Protein AF-A0A4S1WRA0-F1 (afdb_monomer_lite)

Foldseek 3Di:
DVLVVLLVVLVVLVVVPDDNVLSVLSSVLCVLLVVLLVVLVVVLVCVVVDDFDPQPQQDPPPDAFAAEEEEDECEDLLCVVLLLVLCVQALVQGPDAAHEYEYWYDKALDQDDPVVVVSVVSNCVSCVPCVVVRNYDYWYFTWDQDPQASITTQFPRLVLSLLLLLCVLAVHDPHRTPDHDDPRSHVRQKHWYDYSQKGWDHCLRVLLSSSDDPQAQWEAEQEAAPDDPFLALLQVLCRCPVRDPLQDLADDPLCRPLVADFFPRTGMGRSPLLCVFPPPPDDTLQAQRCRLVSCQRSGYDYRSVRYMYGHDPRDPLVVLQVLLSVLLRLLSCVVVLPDPRGDPSSSVVSSSVNSVLSQLQSLVSQLCSLLPSDDPPRSVVSNVVSLCSLPSVLVCLLVSLVCLCVPPDDDNVVSNVSSVVSNVSVVSVSLVSLLCSVVSSLSNVVSNVVSCCCVVPSVDDSNPSGDPPSRDDQDPVNLVVLQVQLVVLCVQLVVDDRSSVVVSPSSNSNSVVVSVSRVSNDDPVVVVVNVSPDPDDDPDD

Radius of gyration: 24.79 Å; chains: 1; bounding box: 64×59×73 Å

Structure (mmCIF, N/CA/C/O backbone):
data_AF-A0A4S1WRA0-F1
#
_entry.id   AF-A0A4S1WRA0-F1
#
loop_
_atom_site.group_PDB
_atom_site.id
_atom_site.type_symbol
_atom_site.label_atom_id
_atom_site.label_alt_id
_atom_site.label_comp_id
_atom_site.label_asym_id
_atom_site.label_entity_id
_atom_site.label_seq_id
_atom_site.pdbx_PDB_ins_code
_atom_site.Cartn_x
_atom_site.Cartn_y
_atom_site.Cartn_z
_atom_site.occupancy
_atom_site.B_iso_or_equiv
_atom_site.auth_seq_id
_atom_site.auth_comp_id
_atom_site.auth_asym_id
_atom_site.auth_atom_id
_atom_site.pdbx_PDB_model_num
ATOM 1 N N . MET A 1 1 ? 1.802 4.668 -29.946 1.00 54.22 1 MET A N 1
ATOM 2 C CA . MET A 1 1 ? 3.160 4.744 -30.531 1.00 54.22 1 MET A CA 1
ATOM 3 C C . MET A 1 1 ? 4.111 3.717 -29.921 1.00 54.22 1 MET A C 1
ATOM 5 O O . MET A 1 1 ? 4.467 2.794 -30.627 1.00 54.22 1 MET A O 1
ATOM 9 N N . LEU A 1 2 ? 4.466 3.784 -28.633 1.00 60.91 2 LEU A N 1
ATOM 10 C CA . LEU A 1 2 ? 5.447 2.855 -28.033 1.00 60.91 2 LEU A CA 1
ATOM 11 C C . LEU A 1 2 ? 5.046 1.378 -28.072 1.00 60.91 2 LEU A C 1
ATOM 13 O O . LEU A 1 2 ? 5.879 0.536 -28.367 1.00 60.91 2 LEU A O 1
ATOM 17 N N . LEU A 1 3 ? 3.767 1.060 -27.850 1.00 65.31 3 LEU A N 1
ATOM 18 C CA . LEU A 1 3 ? 3.276 -0.310 -28.027 1.00 65.31 3 LEU A CA 1
ATOM 19 C C . LEU A 1 3 ? 3.389 -0.766 -29.489 1.00 65.31 3 LEU A C 1
ATOM 21 O O . LEU A 1 3 ? 3.732 -1.913 -29.750 1.00 65.31 3 LEU A O 1
ATOM 25 N N . ALA A 1 4 ? 3.161 0.139 -30.445 1.00 65.69 4 ALA A N 1
ATOM 26 C CA . ALA A 1 4 ? 3.343 -0.146 -31.865 1.00 65.69 4 ALA A CA 1
ATOM 27 C C . ALA A 1 4 ? 4.828 -0.319 -32.215 1.00 65.69 4 ALA A C 1
ATOM 29 O O . ALA A 1 4 ? 5.147 -1.203 -32.992 1.00 65.69 4 ALA A O 1
ATOM 30 N N . MET A 1 5 ? 5.736 0.443 -31.594 1.00 64.38 5 MET A N 1
ATOM 31 C CA . MET A 1 5 ? 7.183 0.243 -31.729 1.00 64.38 5 MET A CA 1
ATOM 32 C C . MET A 1 5 ? 7.617 -1.099 -31.134 1.00 64.38 5 MET A C 1
ATOM 34 O O . MET A 1 5 ? 8.339 -1.838 -31.785 1.00 64.38 5 MET A O 1
ATOM 38 N N . LEU A 1 6 ? 7.125 -1.460 -29.944 1.00 68.44 6 LEU A N 1
ATOM 39 C CA . LEU A 1 6 ? 7.398 -2.756 -29.314 1.00 68.44 6 LEU A CA 1
ATOM 40 C C . LEU A 1 6 ? 6.888 -3.917 -30.183 1.00 68.44 6 LEU A C 1
ATOM 42 O O . LEU A 1 6 ? 7.593 -4.901 -30.389 1.00 68.44 6 LEU A O 1
ATOM 46 N N . THR A 1 7 ? 5.685 -3.768 -30.742 1.00 73.00 7 THR A N 1
ATOM 47 C CA . THR A 1 7 ? 5.077 -4.752 -31.649 1.00 73.00 7 THR A CA 1
ATOM 48 C C . THR A 1 7 ? 5.831 -4.823 -32.978 1.00 73.00 7 THR A C 1
ATOM 50 O O . THR A 1 7 ? 6.103 -5.914 -33.463 1.00 73.00 7 THR A O 1
ATOM 53 N N . ALA A 1 8 ? 6.241 -3.687 -33.546 1.00 69.00 8 ALA A N 1
ATOM 54 C CA . ALA A 1 8 ? 7.039 -3.634 -34.767 1.00 69.00 8 ALA A CA 1
ATOM 55 C C . ALA A 1 8 ? 8.419 -4.275 -34.568 1.00 69.00 8 ALA A C 1
ATOM 57 O O . ALA A 1 8 ? 8.844 -5.058 -35.413 1.00 69.00 8 ALA A O 1
ATOM 58 N N . SER A 1 9 ? 9.078 -4.034 -33.431 1.00 66.62 9 SER A N 1
ATOM 59 C CA . SER A 1 9 ? 10.330 -4.704 -33.059 1.00 66.62 9 SER A CA 1
ATOM 60 C C . SER A 1 9 ? 10.147 -6.218 -32.912 1.00 66.62 9 SER A C 1
ATOM 62 O O . SER A 1 9 ? 10.988 -6.987 -33.370 1.00 66.62 9 SER A O 1
ATOM 64 N N . ALA A 1 10 ? 9.026 -6.665 -32.339 1.00 71.06 10 ALA A N 1
ATOM 65 C CA . ALA A 1 10 ? 8.686 -8.084 -32.247 1.00 71.06 10 ALA A CA 1
ATOM 66 C C . ALA A 1 10 ? 8.395 -8.717 -33.628 1.00 71.06 10 ALA A C 1
ATOM 68 O O . ALA A 1 10 ? 8.804 -9.848 -33.896 1.00 71.06 10 ALA A O 1
ATOM 69 N N . CYS A 1 11 ? 7.751 -7.984 -34.539 1.00 74.75 11 CYS A N 1
ATOM 70 C CA . CYS A 1 11 ? 7.552 -8.412 -35.926 1.00 74.75 11 CYS A CA 1
ATOM 71 C C . CYS A 1 11 ? 8.871 -8.459 -36.713 1.00 74.75 11 CYS A C 1
ATOM 73 O O . CYS A 1 11 ? 9.102 -9.405 -37.464 1.00 74.75 11 CYS A O 1
ATOM 75 N N . ALA A 1 12 ? 9.761 -7.485 -36.515 1.00 68.31 12 ALA A N 1
ATOM 76 C CA . ALA A 1 12 ? 11.079 -7.454 -37.146 1.00 68.31 12 ALA A CA 1
ATOM 77 C C . ALA A 1 12 ? 11.957 -8.623 -36.677 1.00 68.31 12 ALA A C 1
ATOM 79 O O . ALA A 1 12 ? 12.623 -9.263 -37.486 1.00 68.31 12 ALA A O 1
ATOM 80 N N . LEU A 1 13 ? 11.904 -8.972 -35.392 1.00 70.06 13 LEU A N 1
ATOM 81 C CA . LEU A 1 13 ? 12.502 -10.204 -34.876 1.00 70.06 13 LEU A CA 1
ATOM 82 C C . LEU A 1 13 ? 11.990 -11.448 -35.595 1.00 70.06 13 LEU A C 1
ATOM 84 O O . LEU A 1 13 ? 12.774 -12.301 -36.007 1.00 70.06 13 LEU A O 1
ATOM 88 N N . ARG A 1 14 ? 10.664 -11.555 -35.734 1.00 80.06 14 ARG A N 1
ATOM 89 C CA . ARG A 1 14 ? 10.014 -12.675 -36.419 1.00 80.06 14 ARG A CA 1
ATOM 90 C C . ARG A 1 14 ? 10.471 -12.798 -37.864 1.00 80.06 14 ARG A C 1
ATOM 92 O O . ARG A 1 14 ? 10.713 -13.912 -38.319 1.00 80.06 14 ARG A O 1
ATOM 99 N N . ALA A 1 15 ? 10.622 -11.669 -38.550 1.00 77.44 15 ALA A N 1
ATOM 100 C CA . ALA A 1 15 ? 11.151 -11.623 -39.908 1.00 77.44 15 ALA A CA 1
ATOM 101 C C . ALA A 1 15 ? 12.624 -12.073 -39.986 1.00 77.44 15 ALA A C 1
ATOM 103 O O . ALA A 1 15 ? 13.035 -12.611 -41.006 1.00 77.44 15 ALA A O 1
ATOM 104 N N . ASN A 1 16 ? 13.390 -11.927 -38.900 1.00 71.94 16 ASN A N 1
ATOM 105 C CA . ASN A 1 16 ? 14.791 -12.349 -38.788 1.00 71.94 16 ASN A CA 1
ATOM 106 C C . ASN A 1 16 ? 14.972 -13.740 -38.142 1.00 71.94 16 ASN A C 1
ATOM 108 O O . ASN A 1 16 ? 16.038 -14.047 -37.615 1.00 71.94 16 ASN A O 1
ATOM 112 N N . GLY A 1 17 ? 13.940 -14.592 -38.160 1.00 75.94 17 GLY A N 1
ATOM 113 C CA . GLY A 1 17 ? 14.049 -15.994 -37.733 1.00 75.94 17 GLY A CA 1
ATOM 114 C C . GLY A 1 17 ? 13.797 -16.256 -36.244 1.00 75.94 17 GLY A C 1
ATOM 115 O O . GLY A 1 17 ? 13.909 -17.397 -35.798 1.00 75.94 17 GLY A O 1
ATOM 116 N N . ALA A 1 18 ? 13.404 -15.244 -35.465 1.00 74.94 18 ALA A N 1
ATOM 117 C CA . ALA A 1 18 ? 13.005 -15.447 -34.076 1.00 74.94 18 ALA A CA 1
ATOM 118 C C . ALA A 1 18 ? 11.726 -16.289 -33.952 1.00 74.94 18 ALA A C 1
ATOM 120 O O . ALA A 1 18 ? 10.794 -16.198 -34.763 1.00 74.94 18 ALA A O 1
ATOM 121 N N . SER A 1 19 ? 11.633 -17.063 -32.869 1.00 83.00 19 SER A N 1
ATOM 122 C CA . SER A 1 19 ? 10.415 -17.809 -32.560 1.00 83.00 19 SER A CA 1
ATOM 123 C C . SER A 1 19 ? 9.251 -16.863 -32.232 1.00 83.00 19 SER A C 1
ATOM 125 O O . SER A 1 19 ? 9.431 -15.766 -31.696 1.00 83.00 19 SER A O 1
ATOM 127 N N . ALA A 1 20 ? 8.023 -17.298 -32.527 1.00 84.12 20 ALA A N 1
ATOM 128 C CA . ALA A 1 20 ? 6.809 -16.572 -32.135 1.00 84.12 20 ALA A CA 1
ATOM 129 C C . ALA A 1 20 ? 6.724 -16.369 -30.616 1.00 84.12 20 ALA A C 1
ATOM 131 O O . ALA A 1 20 ? 6.286 -15.315 -30.161 1.00 84.12 20 ALA A O 1
ATOM 132 N N . LEU A 1 21 ? 7.217 -17.344 -29.847 1.00 83.75 21 LEU A N 1
ATOM 133 C CA . LEU A 1 21 ? 7.297 -17.262 -28.395 1.00 83.75 21 LEU A CA 1
ATOM 134 C C . LEU A 1 21 ? 8.199 -16.108 -27.939 1.00 83.75 21 LEU A C 1
ATOM 136 O O . LEU A 1 21 ? 7.811 -15.352 -27.058 1.00 83.75 21 LEU A O 1
ATOM 140 N N . LEU A 1 22 ? 9.369 -15.931 -28.556 1.00 78.56 22 LEU A N 1
ATOM 141 C CA . LEU A 1 22 ? 10.303 -14.863 -28.196 1.00 78.56 22 LEU A CA 1
ATOM 142 C C . LEU A 1 22 ? 9.715 -13.467 -28.462 1.00 78.56 22 LEU A C 1
ATOM 144 O O . LEU A 1 22 ? 9.772 -12.587 -27.603 1.00 78.56 22 LEU A O 1
ATOM 148 N N . ALA A 1 23 ? 9.095 -13.286 -29.630 1.00 76.69 23 ALA A N 1
ATOM 149 C CA . ALA A 1 23 ? 8.404 -12.050 -29.986 1.00 76.69 23 ALA A CA 1
ATOM 150 C C . ALA A 1 23 ? 7.231 -11.747 -29.034 1.00 76.69 23 ALA A C 1
ATOM 152 O O . ALA A 1 23 ? 7.085 -10.611 -28.579 1.00 76.69 23 ALA A O 1
ATOM 153 N N . ALA A 1 24 ? 6.434 -12.759 -28.674 1.00 83.06 24 ALA A N 1
ATOM 154 C CA . ALA A 1 24 ? 5.355 -12.609 -27.700 1.00 83.06 24 ALA A CA 1
ATOM 155 C C . ALA A 1 24 ? 5.890 -12.229 -26.310 1.00 83.06 24 ALA A C 1
ATOM 157 O O . ALA A 1 24 ? 5.368 -11.304 -25.687 1.00 83.06 24 ALA A O 1
ATOM 158 N N . THR A 1 25 ? 6.968 -12.875 -25.855 1.00 82.19 25 THR A N 1
ATOM 159 C CA . THR A 1 25 ? 7.628 -12.567 -24.578 1.00 82.19 25 THR A CA 1
ATOM 160 C C . THR A 1 25 ? 8.073 -11.113 -24.515 1.00 82.19 25 THR A C 1
ATOM 162 O O . THR A 1 25 ? 7.821 -10.456 -23.511 1.00 82.19 25 THR A O 1
ATOM 165 N N . MET A 1 26 ? 8.656 -10.564 -25.584 1.00 76.69 26 MET A N 1
ATOM 166 C CA . MET A 1 26 ? 9.043 -9.149 -25.610 1.00 76.69 26 MET A CA 1
ATOM 167 C C . MET A 1 26 ? 7.864 -8.195 -25.469 1.00 76.69 26 MET A C 1
ATOM 169 O O . MET A 1 26 ? 7.954 -7.220 -24.725 1.00 76.69 26 MET A O 1
ATOM 173 N N . VAL A 1 27 ? 6.763 -8.460 -26.175 1.00 80.44 27 VAL A N 1
ATOM 174 C CA . VAL A 1 27 ? 5.569 -7.609 -26.102 1.00 80.44 27 VAL A CA 1
ATOM 175 C C . VAL A 1 27 ? 4.957 -7.674 -24.705 1.00 80.44 27 VAL A C 1
ATOM 177 O O . VAL A 1 27 ? 4.684 -6.636 -24.106 1.00 80.44 27 VAL A O 1
ATOM 180 N N . VAL A 1 28 ? 4.793 -8.880 -24.159 1.00 86.00 28 VAL A N 1
ATOM 181 C CA . VAL A 1 28 ? 4.195 -9.094 -22.834 1.00 86.00 28 VAL A CA 1
ATOM 182 C C . VAL A 1 28 ? 5.078 -8.527 -21.722 1.00 86.00 28 VAL A C 1
ATOM 184 O O . VAL A 1 28 ? 4.576 -7.828 -20.847 1.00 86.00 28 VAL A O 1
ATOM 187 N N . ALA A 1 29 ? 6.389 -8.769 -21.766 1.00 83.19 29 ALA A N 1
ATOM 188 C CA . ALA A 1 29 ? 7.330 -8.267 -20.767 1.00 83.19 29 ALA A CA 1
ATOM 189 C C . ALA A 1 29 ? 7.540 -6.750 -20.865 1.00 83.19 29 ALA A C 1
ATOM 191 O O . ALA A 1 29 ? 7.661 -6.078 -19.846 1.00 83.19 29 ALA A O 1
ATOM 192 N N . GLY A 1 30 ? 7.551 -6.190 -22.077 1.00 79.56 30 GLY A N 1
ATOM 193 C CA . GLY A 1 30 ? 7.698 -4.751 -22.284 1.00 79.56 30 GLY A CA 1
ATOM 194 C C . GLY A 1 30 ? 6.427 -3.951 -21.984 1.00 79.56 30 GLY A C 1
ATOM 195 O O . GLY A 1 30 ? 6.514 -2.754 -21.704 1.00 79.56 30 GLY A O 1
ATOM 196 N N . PHE A 1 31 ? 5.247 -4.584 -22.008 1.00 85.50 31 PHE A N 1
ATOM 197 C CA . PHE A 1 31 ? 3.964 -3.895 -21.852 1.00 85.50 31 PHE A CA 1
ATOM 198 C C . PHE A 1 31 ? 3.827 -3.094 -20.547 1.00 85.50 31 PHE A C 1
ATOM 200 O O . PHE A 1 31 ? 3.514 -1.907 -20.652 1.00 85.50 31 PHE A O 1
ATOM 207 N N . PRO A 1 32 ? 4.072 -3.648 -19.337 1.00 86.88 32 PRO A N 1
ATOM 208 C CA . PRO A 1 32 ? 3.896 -2.905 -18.085 1.00 86.88 32 PRO A CA 1
ATOM 209 C C . PRO A 1 32 ? 4.699 -1.608 -18.068 1.00 86.88 32 PRO A C 1
ATOM 211 O O . PRO A 1 32 ? 4.239 -0.556 -17.636 1.00 86.88 32 PRO A O 1
ATOM 214 N N . ALA A 1 33 ? 5.897 -1.700 -18.615 1.00 79.12 33 ALA A N 1
ATOM 215 C CA . ALA A 1 33 ? 6.915 -0.688 -18.573 1.00 79.12 33 ALA A CA 1
ATOM 216 C C . ALA A 1 33 ? 6.621 0.437 -19.596 1.00 79.12 33 ALA A C 1
ATOM 218 O O . ALA A 1 33 ? 6.629 1.625 -19.259 1.00 79.12 33 ALA A O 1
ATOM 219 N N . VAL A 1 34 ? 6.203 0.061 -20.812 1.00 79.00 34 VAL A N 1
ATOM 220 C CA . VAL A 1 34 ? 5.641 0.979 -21.819 1.00 79.00 34 VAL A CA 1
ATOM 221 C C . VAL A 1 34 ? 4.362 1.651 -21.318 1.00 79.00 34 VAL A C 1
ATOM 223 O O . VAL A 1 34 ? 4.161 2.845 -21.547 1.00 79.00 34 VAL A O 1
ATOM 226 N N . PHE A 1 35 ? 3.498 0.904 -20.632 1.00 83.19 35 PHE A N 1
ATOM 227 C CA . PHE A 1 35 ? 2.248 1.415 -20.085 1.00 83.19 35 PHE A CA 1
ATOM 228 C C . PHE A 1 35 ? 2.512 2.478 -19.015 1.00 83.19 35 PHE A C 1
ATOM 230 O O . PHE A 1 35 ? 1.977 3.578 -19.119 1.00 83.19 35 PHE A O 1
ATOM 237 N N . GLN A 1 36 ? 3.407 2.219 -18.055 1.00 80.31 36 GLN A N 1
ATOM 238 C CA . GLN A 1 36 ? 3.808 3.220 -17.059 1.00 80.31 36 GLN A CA 1
ATOM 239 C C . GLN A 1 36 ? 4.385 4.482 -17.710 1.00 80.31 36 GLN A C 1
ATOM 241 O O . GLN A 1 36 ? 4.000 5.591 -17.345 1.00 80.31 36 GLN A O 1
ATOM 246 N N . PHE A 1 37 ? 5.243 4.336 -18.722 1.00 78.31 37 PHE A N 1
ATOM 247 C CA . PHE A 1 37 ? 5.783 5.486 -19.446 1.00 78.31 37 PHE A CA 1
ATOM 248 C C . PHE A 1 37 ? 4.701 6.298 -20.168 1.00 78.31 37 PHE A C 1
ATOM 250 O O . PHE A 1 37 ? 4.681 7.526 -20.070 1.00 78.31 37 PHE A O 1
ATOM 257 N N . ALA A 1 38 ? 3.757 5.633 -20.839 1.00 80.56 38 ALA A N 1
ATOM 258 C CA . ALA A 1 38 ? 2.629 6.304 -21.483 1.00 80.56 38 ALA A CA 1
ATOM 259 C C . ALA A 1 38 ? 1.791 7.104 -20.473 1.00 80.56 38 ALA A C 1
ATOM 261 O O . ALA A 1 38 ? 1.353 8.213 -20.771 1.00 80.56 38 ALA A O 1
ATOM 262 N N . ILE A 1 39 ? 1.618 6.576 -19.260 1.00 79.88 39 ILE A N 1
ATOM 263 C CA . ILE A 1 39 ? 0.892 7.246 -18.179 1.00 79.88 39 ILE A CA 1
ATOM 264 C C . ILE A 1 39 ? 1.670 8.437 -17.629 1.00 79.88 39 ILE A C 1
ATOM 266 O O . ILE A 1 39 ? 1.069 9.469 -17.343 1.00 79.88 39 ILE A O 1
ATOM 270 N N . CYS A 1 40 ? 2.992 8.337 -17.513 1.00 78.00 40 CYS A N 1
ATOM 271 C CA . CYS A 1 40 ? 3.845 9.465 -17.149 1.00 78.00 40 CYS A CA 1
ATOM 272 C C . CYS A 1 40 ? 3.745 10.605 -18.180 1.00 78.00 40 CYS A C 1
ATOM 274 O O . CYS A 1 40 ? 3.562 11.759 -17.792 1.00 78.00 40 CYS A O 1
ATOM 276 N N . ILE A 1 41 ? 3.753 10.296 -19.482 1.00 78.56 41 ILE A N 1
ATOM 277 C CA . ILE A 1 41 ? 3.520 11.305 -20.529 1.00 78.56 41 ILE A CA 1
ATOM 278 C C . ILE A 1 41 ? 2.111 11.882 -20.424 1.00 78.56 41 ILE A C 1
ATOM 280 O O . ILE A 1 41 ? 1.950 13.099 -20.459 1.00 78.56 41 ILE A O 1
ATOM 284 N N . ALA A 1 42 ? 1.094 11.030 -20.279 1.00 79.19 42 ALA A N 1
ATOM 285 C CA . ALA A 1 42 ? -0.287 11.480 -20.157 1.00 79.19 42 ALA A CA 1
ATOM 286 C C . ALA A 1 42 ? -0.455 12.419 -18.954 1.00 79.19 42 ALA A C 1
ATOM 288 O O . ALA A 1 42 ? -1.081 13.462 -19.082 1.00 79.19 42 ALA A O 1
ATOM 289 N N . ARG A 1 43 ? 0.170 12.109 -17.812 1.00 77.88 43 ARG A N 1
ATOM 290 C CA . ARG A 1 43 ? 0.212 12.981 -16.628 1.00 77.88 43 ARG A CA 1
ATOM 291 C C . ARG A 1 43 ? 0.775 14.356 -16.957 1.00 77.88 43 ARG A C 1
ATOM 293 O O . ARG A 1 43 ? 0.150 15.355 -16.616 1.00 77.88 43 ARG A O 1
ATOM 300 N N . LEU A 1 44 ? 1.931 14.406 -17.613 1.00 75.62 44 LEU A N 1
ATOM 301 C CA . LEU A 1 44 ? 2.572 15.665 -17.979 1.00 75.62 44 LEU A CA 1
ATOM 302 C C . LEU A 1 44 ? 1.722 16.464 -18.978 1.00 75.62 44 LEU A C 1
ATOM 304 O O . LEU A 1 44 ? 1.489 17.651 -18.771 1.00 75.62 44 LEU A O 1
ATOM 308 N N . ALA A 1 45 ? 1.215 15.808 -20.023 1.00 78.75 45 ALA A N 1
ATOM 309 C CA . ALA A 1 45 ? 0.378 16.439 -21.038 1.00 78.75 45 ALA A CA 1
ATOM 310 C C . ALA A 1 45 ? -0.922 16.985 -20.436 1.00 78.75 45 ALA A C 1
ATOM 312 O O . ALA A 1 45 ? -1.267 18.142 -20.660 1.00 78.75 45 ALA A O 1
ATOM 313 N N . LEU A 1 46 ? -1.618 16.188 -19.622 1.00 76.94 46 LEU A N 1
ATOM 314 C CA . LEU A 1 46 ? -2.879 16.596 -19.011 1.00 76.94 46 LEU A CA 1
ATOM 315 C C . LEU A 1 46 ? -2.691 17.752 -18.024 1.00 76.94 46 LEU A C 1
ATOM 317 O O . LEU A 1 46 ? -3.542 18.629 -17.993 1.00 76.94 46 LEU A O 1
ATOM 321 N N . ARG A 1 47 ? -1.562 17.830 -17.305 1.00 72.62 47 ARG A N 1
ATOM 322 C CA . ARG A 1 47 ? -1.238 18.997 -16.459 1.00 72.62 47 ARG A CA 1
ATOM 323 C C . ARG A 1 47 ? -1.106 20.302 -17.246 1.00 72.62 47 ARG A C 1
ATOM 325 O O . ARG A 1 47 ? -1.403 21.362 -16.707 1.00 72.62 47 ARG A O 1
ATOM 332 N N . VAL A 1 48 ? -0.599 20.239 -18.477 1.00 73.50 48 VAL A N 1
ATOM 333 C CA . VAL A 1 48 ? -0.432 21.423 -19.337 1.00 73.50 48 VAL A CA 1
ATOM 334 C C . VAL A 1 48 ? -1.748 21.784 -20.024 1.00 73.50 48 VAL A C 1
ATOM 336 O O . VAL A 1 48 ? -2.081 22.960 -20.140 1.00 73.50 48 VAL A O 1
ATOM 339 N N . LEU A 1 49 ? -2.481 20.774 -20.494 1.00 75.56 49 LEU A N 1
ATOM 340 C CA . LEU A 1 49 ? -3.654 20.951 -21.348 1.00 75.56 49 LEU A CA 1
ATOM 341 C C . LEU A 1 49 ? -4.944 21.187 -20.564 1.00 75.56 49 LEU A C 1
ATOM 343 O O . LEU A 1 49 ? -5.824 21.904 -21.035 1.00 75.56 49 LEU A O 1
ATOM 347 N N . LEU A 1 50 ? -5.082 20.564 -19.396 1.00 69.44 50 LEU A N 1
ATOM 348 C CA . LEU A 1 50 ? -6.302 20.592 -18.605 1.00 69.44 50 LEU A CA 1
ATOM 349 C C . LEU A 1 50 ? -6.061 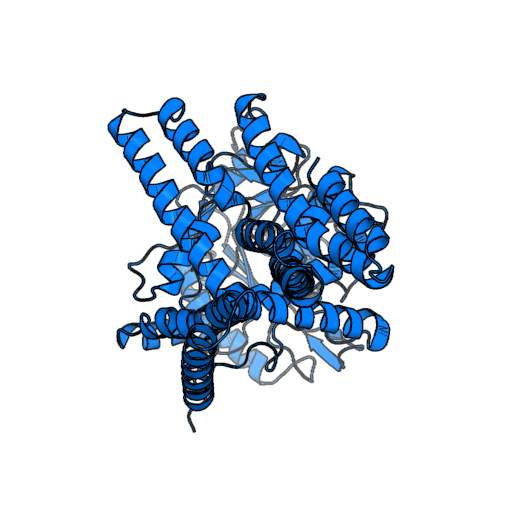21.341 -17.301 1.00 69.44 50 LEU A C 1
ATOM 351 O O . LEU A 1 50 ? -5.040 21.180 -16.633 1.00 69.44 50 LEU A O 1
ATOM 355 N N . ARG A 1 51 ? -7.048 22.149 -16.907 1.00 65.25 51 ARG A N 1
ATOM 356 C CA . ARG A 1 51 ? -7.100 22.633 -15.529 1.00 65.25 51 ARG A CA 1
ATOM 357 C C . ARG A 1 51 ? -7.386 21.429 -14.622 1.00 65.25 51 ARG A C 1
ATOM 359 O O . ARG A 1 51 ? -8.201 20.591 -15.016 1.00 65.25 51 ARG A O 1
ATOM 366 N N . PRO A 1 52 ? -6.755 21.338 -13.435 1.00 61.19 52 PRO A N 1
ATOM 367 C CA . PRO A 1 52 ? -7.147 20.351 -12.436 1.00 61.19 52 PRO A CA 1
ATOM 368 C C . PRO A 1 52 ? -8.660 20.417 -12.231 1.00 61.19 52 PRO A C 1
ATOM 370 O O . PRO A 1 52 ? -9.231 21.513 -12.299 1.00 61.19 52 PRO A O 1
ATOM 373 N N . LEU A 1 53 ? -9.306 19.280 -11.955 1.00 57.03 53 LEU A N 1
ATOM 374 C CA . LEU A 1 53 ? -10.661 19.338 -11.415 1.00 57.03 53 LEU A CA 1
ATOM 375 C C . LEU A 1 53 ? -10.624 20.260 -10.194 1.00 57.03 53 LEU A C 1
ATOM 377 O O . LEU A 1 53 ? -9.751 20.130 -9.334 1.00 57.03 53 LEU A O 1
ATOM 381 N N . SER A 1 54 ? -11.522 21.245 -10.175 1.00 48.66 54 SER A N 1
ATOM 382 C CA . SER A 1 54 ? -11.620 22.215 -9.089 1.00 48.66 54 SER A CA 1
ATOM 383 C C . SER A 1 54 ? -11.625 21.480 -7.744 1.00 48.66 54 SER A C 1
ATOM 385 O O . SER A 1 54 ? -12.268 20.426 -7.660 1.00 48.66 54 SER A O 1
ATOM 387 N N . PRO A 1 55 ? -10.953 22.004 -6.698 1.00 54.09 55 PRO A N 1
ATOM 388 C CA . PRO A 1 55 ? -11.051 21.417 -5.369 1.00 54.09 55 PRO A CA 1
ATOM 389 C C . PRO A 1 55 ? -12.530 21.206 -5.039 1.00 54.09 55 PRO A C 1
ATOM 391 O O . PRO A 1 55 ? -13.334 22.132 -5.191 1.00 54.09 55 PRO A O 1
ATOM 394 N N . ARG A 1 56 ? -12.899 19.964 -4.687 1.00 58.69 56 ARG A N 1
ATOM 395 C CA . ARG A 1 56 ? -14.286 19.638 -4.333 1.00 58.69 56 ARG A CA 1
ATOM 396 C C . ARG A 1 56 ? -14.730 20.568 -3.205 1.00 58.69 56 ARG A C 1
ATOM 398 O O . ARG A 1 56 ? -13.915 20.996 -2.386 1.00 58.69 56 ARG A O 1
ATOM 405 N N . ARG A 1 57 ? -16.016 20.927 -3.243 1.00 54.53 57 ARG A N 1
ATOM 406 C CA . ARG A 1 57 ? -16.645 21.905 -2.353 1.00 54.53 57 ARG A CA 1
ATOM 407 C C . ARG A 1 57 ? -16.265 21.581 -0.907 1.00 54.53 57 ARG A C 1
ATOM 409 O O . ARG A 1 57 ? -16.616 20.514 -0.422 1.00 54.53 57 ARG A O 1
ATOM 416 N N . GLN A 1 58 ? -15.538 22.487 -0.258 1.00 58.88 58 GLN A N 1
ATOM 417 C CA . GLN A 1 58 ? -15.322 22.414 1.181 1.00 58.88 58 GLN A CA 1
ATOM 418 C C . GLN A 1 58 ? -16.633 22.831 1.830 1.00 58.88 58 GLN A C 1
ATOM 420 O O . GLN A 1 58 ? -17.118 23.940 1.592 1.00 58.88 58 GLN A O 1
ATOM 425 N N . THR A 1 59 ? -17.260 21.916 2.555 1.00 57.94 59 THR A N 1
ATOM 426 C CA . THR A 1 59 ? -18.410 22.258 3.386 1.00 57.94 59 THR A CA 1
ATOM 427 C C . THR A 1 59 ? -17.889 22.725 4.732 1.00 57.94 59 THR A C 1
ATOM 429 O O . THR A 1 59 ? -17.025 22.062 5.307 1.00 57.94 59 THR A O 1
ATOM 432 N N . ASP A 1 60 ? -18.423 23.832 5.249 1.00 57.25 60 ASP A N 1
ATOM 433 C CA . ASP A 1 60 ? -18.162 24.221 6.632 1.00 57.25 60 ASP A CA 1
ATOM 434 C C . ASP A 1 60 ? -18.665 23.102 7.545 1.00 57.25 60 ASP A C 1
ATOM 436 O O . ASP A 1 60 ? -19.868 22.866 7.681 1.00 57.25 60 ASP A O 1
ATOM 440 N N . HIS A 1 61 ? -17.726 22.369 8.140 1.00 62.50 61 HIS A N 1
ATOM 441 C CA . HIS A 1 61 ? -18.047 21.267 9.027 1.00 62.50 61 HIS A CA 1
ATOM 442 C C . HIS A 1 61 ? -18.384 21.832 10.410 1.00 62.50 61 HIS A C 1
ATOM 444 O O . HIS A 1 61 ? -17.515 22.024 11.257 1.00 62.50 61 HIS A O 1
ATOM 450 N N . THR A 1 62 ? -19.659 22.139 10.645 1.00 53.41 62 THR A N 1
ATOM 451 C CA . THR A 1 62 ? -20.133 22.723 11.915 1.00 53.41 62 THR A CA 1
ATOM 452 C C . THR A 1 62 ? -20.398 21.676 13.005 1.00 53.41 62 THR A C 1
ATOM 454 O O . THR A 1 62 ? -20.718 22.028 14.142 1.00 53.41 62 THR A O 1
ATOM 457 N N . ALA A 1 63 ? -20.282 20.386 12.677 1.00 66.56 63 ALA A N 1
ATOM 458 C CA . ALA A 1 63 ? -20.476 19.276 13.605 1.00 66.56 63 ALA A CA 1
ATOM 459 C C . ALA A 1 63 ? -19.217 18.971 14.440 1.00 66.56 63 ALA A C 1
ATOM 461 O O . ALA A 1 63 ? -18.117 19.449 14.164 1.00 66.56 63 ALA A O 1
ATOM 462 N N . ALA A 1 64 ? -19.379 18.153 15.485 1.00 78.25 64 ALA A N 1
ATOM 463 C CA . ALA A 1 64 ? -18.251 17.631 16.251 1.00 78.25 64 ALA A CA 1
ATOM 464 C C . ALA A 1 64 ? -17.299 16.835 15.345 1.00 78.25 64 ALA A C 1
ATOM 466 O O . ALA A 1 64 ? -17.761 16.085 14.488 1.00 78.25 64 ALA A O 1
ATOM 467 N N . LEU A 1 65 ? -15.989 16.978 15.569 1.00 89.31 65 LEU A N 1
ATOM 468 C CA . LEU A 1 65 ? -14.985 16.276 14.776 1.00 89.31 65 LEU A CA 1
ATOM 469 C C . LEU A 1 65 ? -15.194 14.747 14.828 1.00 89.31 65 LEU A C 1
ATOM 471 O O . LEU A 1 65 ? -15.543 14.206 15.889 1.00 89.31 65 LEU A O 1
ATOM 475 N N . PRO A 1 66 ? -14.960 14.040 13.707 1.00 93.75 66 PRO A N 1
ATOM 476 C CA . PRO A 1 66 ? -14.948 12.586 13.690 1.00 93.75 66 PRO A CA 1
ATOM 477 C C . PRO A 1 66 ? -13.962 12.026 14.731 1.00 93.75 66 PRO A C 1
ATOM 479 O O . PRO A 1 66 ? -12.861 12.564 14.883 1.00 93.75 66 PRO A O 1
ATOM 482 N N . PRO A 1 67 ? -14.309 10.942 15.445 1.00 95.44 67 PRO A N 1
ATOM 483 C CA . PRO A 1 67 ? -13.380 10.284 16.350 1.00 95.44 67 PRO A CA 1
ATOM 484 C C . PRO A 1 67 ? -12.240 9.613 15.580 1.00 95.44 67 PRO A C 1
ATOM 486 O O . PRO A 1 67 ? -12.382 9.238 14.413 1.00 95.44 67 PRO A O 1
ATOM 489 N N . LEU A 1 68 ? -11.123 9.411 16.274 1.00 97.25 68 LEU A N 1
ATOM 490 C CA . LEU A 1 68 ? -9.985 8.652 15.769 1.00 97.25 68 LEU A CA 1
ATOM 491 C C . LEU A 1 68 ? -10.139 7.170 16.124 1.00 97.25 68 LEU A C 1
ATOM 493 O O . LEU A 1 68 ? -10.440 6.844 17.269 1.00 97.25 68 LEU A O 1
ATOM 497 N N . VAL A 1 69 ? -9.911 6.280 15.161 1.00 97.88 69 VAL A N 1
ATOM 498 C CA . VAL A 1 69 ? -10.025 4.824 15.304 1.00 97.88 69 VAL A CA 1
ATOM 499 C C . VAL A 1 69 ? -8.718 4.160 14.872 1.00 97.88 69 VAL A C 1
ATOM 501 O O . VAL A 1 69 ? -8.241 4.366 13.756 1.00 97.88 69 VAL A O 1
ATOM 504 N N . ILE A 1 70 ? -8.153 3.329 15.746 1.00 97.44 70 ILE A N 1
ATOM 505 C CA . ILE A 1 70 ? -6.863 2.661 15.558 1.00 97.44 70 ILE A CA 1
ATOM 506 C C . ILE A 1 70 ? -7.081 1.140 15.580 1.00 97.44 70 ILE A C 1
ATOM 508 O O . ILE A 1 70 ? -7.212 0.548 16.656 1.00 97.44 70 ILE A O 1
ATOM 512 N N . PRO A 1 71 ? -7.132 0.462 14.418 1.00 96.56 71 PRO A N 1
ATOM 513 C CA 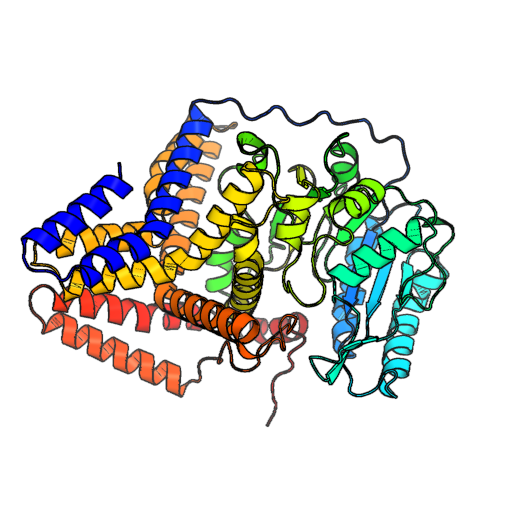. PRO A 1 71 ? -7.054 -0.990 14.359 1.00 96.56 71 PRO A CA 1
ATOM 514 C C . PRO A 1 71 ? -5.666 -1.482 14.783 1.00 96.56 71 PRO A C 1
ATOM 516 O O . PRO A 1 71 ? -4.665 -1.203 14.125 1.00 96.56 71 PRO A O 1
ATOM 519 N N . PHE A 1 72 ? -5.609 -2.287 15.843 1.00 95.00 72 PHE A N 1
ATOM 520 C CA . PHE A 1 72 ? -4.359 -2.762 16.428 1.00 95.00 72 PHE A CA 1
ATOM 521 C C . PHE A 1 72 ? -4.366 -4.280 16.656 1.00 95.00 72 PHE A C 1
ATOM 523 O O . PHE A 1 72 ? -5.378 -4.880 17.021 1.00 95.00 72 PHE A O 1
ATOM 530 N N . ILE A 1 73 ? -3.232 -4.929 16.389 1.00 91.44 73 ILE A N 1
ATOM 531 C CA . ILE A 1 73 ? -3.008 -6.336 16.736 1.00 91.44 73 ILE A CA 1
ATOM 532 C C . ILE A 1 73 ? -1.878 -6.349 17.751 1.00 91.44 73 ILE A C 1
ATOM 534 O O . ILE A 1 73 ? -0.741 -6.056 17.384 1.00 91.44 73 ILE A O 1
ATOM 538 N N . LEU A 1 74 ? -2.189 -6.721 18.986 1.00 91.19 74 LEU A N 1
ATOM 539 C CA . LEU A 1 74 ? -1.187 -6.885 20.027 1.00 91.19 74 LEU A CA 1
ATOM 540 C C . LEU A 1 74 ? -0.608 -8.294 19.926 1.00 91.19 74 LEU A C 1
ATOM 542 O O . LEU A 1 74 ? -1.296 -9.262 20.237 1.00 91.19 74 LEU A O 1
ATOM 546 N N . ARG A 1 75 ? 0.631 -8.430 19.443 1.00 87.88 75 ARG A N 1
ATOM 547 C CA . ARG A 1 75 ? 1.275 -9.743 19.264 1.00 87.88 75 ARG A CA 1
ATOM 548 C C . ARG A 1 75 ? 2.141 -10.109 20.455 1.00 87.88 75 ARG A C 1
ATOM 550 O O . ARG A 1 75 ? 2.219 -11.276 20.815 1.00 87.88 75 ARG A O 1
ATOM 557 N N . LYS A 1 76 ? 2.813 -9.115 21.028 1.00 87.50 76 LYS A N 1
ATOM 558 C CA . LYS A 1 76 ? 3.724 -9.266 22.164 1.00 87.50 76 LYS A CA 1
ATOM 559 C C . LYS A 1 76 ? 3.714 -8.010 23.025 1.00 87.50 76 LYS A C 1
ATOM 561 O O . LYS A 1 76 ? 3.329 -6.943 22.559 1.00 87.50 76 LYS A O 1
ATOM 566 N N . ALA A 1 77 ? 4.231 -8.120 24.248 1.00 87.31 77 ALA A N 1
ATOM 567 C CA . ALA A 1 77 ? 4.332 -6.990 25.173 1.00 87.31 77 ALA A CA 1
ATOM 568 C C . ALA A 1 77 ? 5.028 -5.766 24.547 1.00 87.31 77 ALA A C 1
ATOM 570 O O . ALA A 1 77 ? 4.547 -4.657 24.720 1.00 87.31 77 ALA A O 1
ATOM 571 N N . GLY A 1 78 ? 6.077 -5.992 23.745 1.00 86.31 78 GLY A N 1
ATOM 572 C CA . GLY A 1 78 ? 6.838 -4.939 23.060 1.00 86.31 78 GLY A CA 1
ATOM 573 C C . GLY A 1 78 ? 6.077 -4.129 21.994 1.00 86.31 78 GLY A C 1
ATOM 574 O O . GLY A 1 78 ? 6.605 -3.153 21.473 1.00 86.31 78 GLY A O 1
ATOM 575 N N . ASP A 1 79 ? 4.868 -4.546 21.597 1.00 88.12 79 ASP A N 1
ATOM 576 C CA . ASP A 1 79 ? 4.048 -3.739 20.682 1.00 88.12 79 ASP A CA 1
ATOM 577 C C . ASP A 1 79 ? 3.308 -2.621 21.446 1.00 88.12 79 ASP A C 1
ATOM 579 O O . ASP A 1 79 ? 2.792 -1.678 20.839 1.00 88.12 79 ASP A O 1
ATOM 583 N N . MET A 1 80 ? 3.262 -2.698 22.783 1.00 92.88 80 MET A N 1
ATOM 584 C CA . MET A 1 80 ? 2.595 -1.704 23.624 1.00 92.88 80 MET A CA 1
ATOM 585 C C . MET A 1 80 ? 3.298 -0.359 23.624 1.00 92.88 80 MET A C 1
ATOM 587 O O . MET A 1 80 ? 2.627 0.662 23.735 1.00 92.88 80 MET A O 1
ATOM 591 N N . GLU A 1 81 ? 4.619 -0.326 23.474 1.00 91.12 81 GLU A N 1
ATOM 592 C CA . GLU A 1 81 ? 5.371 0.919 23.336 1.00 91.12 81 GLU A CA 1
ATOM 593 C C . GLU A 1 81 ? 4.934 1.680 22.078 1.00 91.12 81 GLU A C 1
ATOM 595 O O . GLU A 1 81 ? 4.810 2.905 22.107 1.00 91.12 81 GLU A O 1
ATOM 600 N N . VAL A 1 82 ? 4.631 0.957 20.995 1.00 89.75 82 VAL A N 1
ATOM 601 C CA . VAL A 1 82 ? 4.139 1.546 19.743 1.00 89.75 82 VAL A CA 1
ATOM 602 C C . VAL A 1 82 ? 2.730 2.106 19.937 1.00 89.75 82 VAL A C 1
ATOM 604 O O . VAL A 1 82 ? 2.474 3.247 19.555 1.00 89.75 82 VAL A O 1
ATOM 607 N N . LEU A 1 83 ? 1.832 1.349 20.581 1.00 94.69 83 LEU A N 1
ATOM 608 C CA . LEU A 1 83 ? 0.478 1.826 20.878 1.00 94.69 83 LEU A CA 1
ATOM 609 C C . LEU A 1 83 ? 0.488 3.033 21.822 1.00 94.69 83 LEU A C 1
ATOM 611 O O . LEU A 1 83 ? -0.182 4.021 21.540 1.00 94.69 83 LEU A O 1
ATOM 615 N N . ARG A 1 84 ? 1.263 2.986 22.910 1.00 95.19 84 ARG A N 1
ATOM 616 C CA . ARG A 1 84 ? 1.376 4.092 23.872 1.00 95.19 84 ARG A CA 1
ATOM 617 C C . ARG A 1 84 ? 1.841 5.368 23.182 1.00 95.19 84 ARG A C 1
ATOM 619 O O . ARG A 1 84 ? 1.196 6.400 23.325 1.00 95.19 84 ARG A O 1
ATOM 626 N N . ARG A 1 85 ? 2.892 5.268 22.362 1.00 93.62 85 ARG A N 1
ATOM 627 C CA . ARG A 1 85 ? 3.389 6.386 21.558 1.00 93.62 85 ARG A CA 1
ATOM 628 C C . ARG A 1 85 ? 2.322 6.928 20.606 1.00 93.62 85 ARG A C 1
ATOM 630 O O . ARG A 1 85 ? 2.177 8.139 20.488 1.00 93.62 85 ARG A O 1
ATOM 637 N N . CYS A 1 86 ? 1.577 6.045 19.940 1.00 94.38 86 CYS A N 1
ATOM 638 C CA . CYS A 1 86 ? 0.479 6.435 19.058 1.00 94.38 86 CYS A CA 1
ATOM 639 C C . CYS A 1 86 ? -0.590 7.239 19.804 1.00 94.38 86 CYS A C 1
ATOM 641 O O . CYS A 1 86 ? -1.023 8.275 19.306 1.00 94.38 86 CYS A O 1
ATOM 643 N N . VAL A 1 87 ? -0.992 6.786 20.996 1.00 96.06 87 VAL A N 1
ATOM 644 C CA . VAL A 1 87 ? -1.966 7.503 21.827 1.00 96.06 87 VAL A CA 1
ATOM 645 C C . VAL A 1 87 ? -1.394 8.855 22.251 1.00 96.06 87 VAL A C 1
ATOM 647 O O . VAL A 1 87 ? -2.029 9.870 21.993 1.00 96.06 87 VAL A O 1
ATOM 650 N N . ASP A 1 88 ? -0.182 8.893 22.807 1.00 95.44 88 ASP A N 1
ATOM 651 C CA . ASP A 1 88 ? 0.438 10.129 23.313 1.00 95.44 88 ASP A CA 1
ATOM 652 C C . ASP A 1 88 ? 0.579 11.202 22.228 1.00 95.44 88 ASP A C 1
ATOM 654 O O . ASP A 1 88 ? 0.272 12.372 22.454 1.00 95.44 88 ASP A O 1
ATOM 658 N N . GLU A 1 89 ? 1.033 10.809 21.036 1.00 94.50 89 GLU A N 1
ATOM 659 C CA . GLU A 1 89 ? 1.294 11.746 19.944 1.00 94.50 89 GLU A CA 1
ATOM 660 C C . GLU A 1 89 ? 0.008 12.167 19.207 1.00 94.50 89 GLU A C 1
ATOM 662 O O . GLU A 1 89 ? -0.036 13.267 18.657 1.00 94.50 89 GLU A O 1
ATOM 667 N N . ASN A 1 90 ? -1.053 11.347 19.211 1.00 96.06 90 ASN A N 1
ATOM 668 C CA . ASN A 1 90 ? -2.297 11.658 18.495 1.00 96.06 90 ASN A CA 1
ATOM 669 C C . ASN A 1 90 ? -3.421 12.217 19.376 1.00 96.06 90 ASN A C 1
ATOM 671 O O . ASN A 1 90 ? -4.304 12.899 18.852 1.00 96.06 90 ASN A O 1
ATOM 675 N N . LEU A 1 91 ? -3.416 11.960 20.688 1.00 95.00 91 LEU A N 1
ATOM 676 C CA . LEU A 1 91 ? -4.481 12.395 21.594 1.00 95.00 91 LEU A CA 1
ATOM 677 C C . LEU A 1 91 ? -4.718 13.919 21.582 1.00 95.00 91 LEU A C 1
ATOM 679 O O . LEU A 1 91 ? -5.883 14.316 21.531 1.00 95.00 91 LEU A O 1
ATOM 683 N N . PRO A 1 92 ? -3.686 14.788 21.492 1.00 94.06 92 PRO A N 1
ATOM 684 C CA . PRO A 1 92 ? -3.884 16.238 21.381 1.00 94.06 92 PRO A CA 1
ATOM 685 C C . PRO A 1 92 ? -4.681 16.693 20.145 1.00 94.06 92 PRO A C 1
ATOM 687 O O . PRO A 1 92 ? -5.113 17.844 20.075 1.00 94.06 92 PRO A O 1
ATOM 690 N N . HIS A 1 93 ? -4.852 15.824 19.144 1.00 92.38 93 HIS A N 1
ATOM 691 C CA . HIS A 1 93 ? -5.591 16.117 17.916 1.00 92.38 93 HIS A CA 1
ATOM 692 C C . HIS A 1 93 ? -7.055 15.660 17.957 1.00 92.38 93 HIS A C 1
ATOM 694 O O . HIS A 1 93 ? -7.817 15.993 17.048 1.00 92.38 93 HIS A O 1
ATOM 700 N N . VAL A 1 94 ? -7.453 14.915 18.988 1.00 89.56 94 VAL A N 1
ATOM 701 C CA . VAL A 1 94 ? -8.813 14.399 19.170 1.00 89.56 94 VAL A CA 1
ATOM 702 C C . VAL A 1 94 ? -9.643 15.399 19.982 1.00 89.56 94 VAL A C 1
ATOM 704 O O . VAL A 1 94 ? -9.125 16.100 20.847 1.00 89.56 94 VAL A O 1
ATOM 707 N N . GLN A 1 95 ? -10.947 15.502 19.700 1.00 83.00 95 GLN A N 1
ATOM 708 C CA . GLN A 1 95 ? -11.855 16.386 20.438 1.00 83.00 95 GLN A CA 1
ATOM 709 C C . GLN A 1 95 ? -13.200 15.714 20.715 1.00 83.00 95 GLN A C 1
ATOM 711 O O . GLN A 1 95 ? -13.788 15.110 19.820 1.00 83.00 95 GLN A O 1
ATOM 716 N N . ARG A 1 96 ? -13.735 15.912 21.931 1.00 80.38 96 ARG A N 1
ATOM 717 C CA . ARG A 1 96 ? -15.111 15.577 22.380 1.00 80.38 96 ARG A CA 1
ATOM 718 C C . ARG A 1 96 ? -15.519 14.096 22.361 1.00 80.38 96 ARG A C 1
ATOM 720 O O . ARG A 1 96 ? -16.480 13.740 23.038 1.00 80.38 96 ARG A O 1
ATOM 727 N N . ARG A 1 97 ? -14.845 13.243 21.594 1.00 89.56 97 ARG A N 1
ATOM 728 C CA . ARG A 1 97 ? -15.081 11.799 21.506 1.00 89.56 97 ARG A CA 1
ATOM 729 C C . ARG A 1 97 ? -13.781 11.053 21.814 1.00 89.56 97 ARG A C 1
ATOM 731 O O . ARG A 1 97 ? -12.729 11.553 21.429 1.00 89.56 97 ARG A O 1
ATOM 738 N N . PRO A 1 98 ? -13.846 9.871 22.451 1.00 92.81 98 PRO A N 1
ATOM 739 C CA . PRO A 1 98 ? -12.649 9.095 22.741 1.00 92.81 98 PRO A CA 1
ATOM 740 C C . PRO A 1 98 ? -11.936 8.659 21.461 1.00 92.81 98 PRO A C 1
ATOM 742 O O . PRO A 1 98 ? -12.575 8.351 20.452 1.00 92.81 98 PRO A O 1
ATOM 745 N N . MET A 1 99 ? -10.615 8.549 21.533 1.00 96.19 99 MET A N 1
ATOM 746 C CA . MET A 1 99 ? -9.838 7.741 20.604 1.00 96.19 99 MET A CA 1
ATOM 747 C C . MET A 1 99 ? -10.205 6.266 20.811 1.00 96.19 99 MET A C 1
ATOM 749 O O . MET A 1 99 ? -10.146 5.749 21.922 1.00 96.19 99 MET A O 1
ATOM 753 N N . MET A 1 100 ? -10.603 5.579 19.748 1.00 96.69 100 MET A N 1
ATOM 754 C CA . MET A 1 100 ? -11.040 4.188 19.798 1.00 96.69 100 MET A CA 1
ATOM 755 C C . MET A 1 100 ? -9.921 3.249 19.349 1.00 96.69 100 MET A C 1
ATOM 757 O O . MET A 1 100 ? -9.452 3.346 18.217 1.00 96.69 100 MET A O 1
ATOM 761 N N . VAL A 1 101 ? -9.541 2.285 20.184 1.00 97.31 101 VAL A N 1
ATOM 762 C CA . VAL A 1 101 ? -8.601 1.219 19.811 1.00 97.31 101 VAL A CA 1
ATOM 763 C C . VAL A 1 101 ? -9.378 -0.071 19.565 1.00 97.31 101 VAL A C 1
ATOM 765 O O . VAL A 1 101 ? -10.004 -0.614 20.476 1.00 97.31 101 VAL A O 1
ATOM 768 N N . LEU A 1 102 ? -9.322 -0.574 18.329 1.00 97.50 102 LEU A N 1
ATOM 769 C CA . LEU A 1 102 ? -9.933 -1.846 17.939 1.00 97.50 102 LEU A CA 1
ATOM 770 C C . LEU A 1 102 ? -8.881 -2.951 18.060 1.00 97.50 102 LEU A C 1
ATOM 772 O O . LEU A 1 102 ? -7.962 -3.024 17.240 1.00 97.50 102 LEU A O 1
ATOM 776 N N . LEU A 1 103 ? -8.999 -3.798 19.077 1.00 95.25 103 LEU A N 1
ATOM 777 C CA . LEU A 1 103 ? -7.948 -4.721 19.488 1.00 95.25 103 LEU A CA 1
ATOM 778 C C . LEU A 1 103 ? -8.257 -6.167 19.076 1.00 95.25 103 LEU A C 1
ATOM 780 O O . LEU A 1 103 ? -9.264 -6.733 19.495 1.00 95.25 103 LEU A O 1
ATOM 784 N N . ASP A 1 104 ? -7.338 -6.784 18.328 1.00 93.75 104 ASP A N 1
ATOM 785 C CA . ASP A 1 104 ? -7.263 -8.248 18.202 1.00 93.75 104 ASP A CA 1
ATOM 786 C C . ASP A 1 104 ? -6.015 -8.766 18.942 1.00 93.75 104 ASP A C 1
ATOM 788 O O . ASP A 1 104 ? -4.973 -8.102 18.963 1.00 93.75 104 ASP A O 1
ATOM 792 N N . GLY A 1 105 ? -6.095 -9.991 19.467 1.00 89.75 105 GLY A N 1
ATOM 793 C CA . GLY A 1 105 ? -4.929 -10.754 19.928 1.00 89.75 105 GLY A CA 1
ATOM 794 C C . GLY A 1 105 ? -4.144 -11.427 18.786 1.00 89.75 105 GLY A C 1
ATOM 795 O O . GLY A 1 105 ? -4.547 -11.351 17.618 1.00 89.75 105 GLY A O 1
ATOM 796 N N . PRO A 1 106 ? -3.032 -12.121 19.098 1.00 89.06 106 PRO A N 1
ATOM 797 C CA . PRO A 1 106 ? -2.241 -12.849 18.106 1.00 89.06 106 PRO A CA 1
ATOM 798 C C . PRO A 1 106 ? -3.001 -14.060 17.551 1.00 89.06 106 PRO A C 1
ATOM 800 O O . PRO A 1 106 ? -3.948 -14.543 18.170 1.00 89.06 106 PRO A O 1
ATOM 803 N N . ASP A 1 107 ? -2.565 -14.584 16.406 1.00 90.88 107 ASP A N 1
ATOM 804 C CA . ASP A 1 107 ? -3.081 -15.847 15.863 1.00 90.88 107 ASP A CA 1
ATOM 805 C C . ASP A 1 107 ? -2.761 -17.002 16.851 1.00 90.88 107 ASP A C 1
ATOM 807 O O . ASP A 1 107 ? -1.671 -17.042 17.420 1.00 90.88 107 ASP A O 1
ATOM 811 N N . SER A 1 108 ? -3.699 -17.929 17.085 1.00 91.81 108 SER A N 1
ATOM 812 C CA . SER A 1 108 ? -3.592 -18.980 18.116 1.00 91.81 108 SER A CA 1
ATOM 813 C C . SER A 1 108 ? -4.118 -20.342 17.644 1.00 91.81 108 SER A C 1
ATOM 815 O O . SER A 1 108 ? -4.893 -20.443 16.692 1.00 91.81 108 SER A O 1
ATOM 817 N N . ARG A 1 109 ? -3.720 -21.420 18.332 1.00 92.31 109 ARG A N 1
ATOM 818 C CA . ARG A 1 109 ? -4.277 -22.774 18.142 1.00 92.31 109 ARG A CA 1
ATOM 819 C C . ARG A 1 109 ? -5.604 -22.990 18.880 1.00 92.31 109 ARG A C 1
ATOM 821 O O . ARG A 1 109 ? -6.297 -23.961 18.591 1.00 92.31 109 ARG A O 1
ATOM 828 N N . SER A 1 110 ? -5.980 -22.087 19.784 1.00 92.25 110 SER A N 1
ATOM 829 C CA . SER A 1 110 ? -7.231 -22.123 20.552 1.00 92.25 110 SER A CA 1
ATOM 830 C C . SER A 1 110 ? -7.977 -20.787 20.478 1.00 92.25 110 SER A C 1
ATOM 832 O O . SER A 1 110 ? -7.385 -19.744 20.195 1.00 92.25 110 SER A O 1
ATOM 834 N N . ALA A 1 111 ? -9.286 -20.808 20.753 1.00 90.25 111 ALA A N 1
ATOM 835 C CA . ALA A 1 111 ? -10.117 -19.601 20.781 1.00 90.25 111 ALA A CA 1
ATOM 836 C C . ALA A 1 111 ? -9.595 -18.571 21.798 1.00 90.25 111 ALA A C 1
ATOM 838 O O . ALA A 1 111 ? -9.440 -17.391 21.478 1.00 90.25 111 ALA A O 1
ATOM 839 N N . THR A 1 112 ? -9.252 -19.060 22.988 1.00 88.38 112 THR A N 1
ATOM 840 C CA . THR A 1 112 ? -8.638 -18.318 24.090 1.00 88.38 112 THR A CA 1
ATOM 841 C C . THR A 1 112 ? -7.316 -18.978 24.467 1.00 88.38 112 THR A C 1
ATOM 843 O O . THR A 1 112 ? -7.248 -20.204 24.605 1.00 88.38 112 THR A O 1
ATOM 846 N N . ALA A 1 113 ? -6.270 -18.180 24.629 1.00 84.69 113 ALA A N 1
ATOM 847 C CA . ALA A 1 113 ? -4.961 -18.588 25.118 1.00 84.69 113 ALA A CA 1
ATOM 848 C C . ALA A 1 113 ? -4.708 -17.957 26.502 1.00 84.69 113 ALA A C 1
ATOM 850 O O . ALA A 1 113 ? -5.169 -16.841 26.745 1.00 84.69 113 ALA A O 1
ATOM 851 N N . PRO A 1 114 ? -3.961 -18.620 27.405 1.00 80.88 114 PRO A N 1
ATOM 852 C CA . PRO A 1 114 ? -3.639 -18.059 28.724 1.00 80.88 114 PRO A CA 1
ATOM 853 C C . PRO A 1 114 ? -2.952 -16.683 28.657 1.00 80.88 114 PRO A C 1
ATOM 855 O O . PRO A 1 114 ? -3.181 -15.820 29.500 1.00 80.88 114 PRO A O 1
ATOM 858 N N . GLU A 1 115 ? -2.150 -16.466 27.614 1.00 81.81 115 GLU A N 1
ATOM 859 C CA . GLU A 1 115 ? -1.412 -15.224 27.357 1.00 81.81 115 GLU A CA 1
ATOM 860 C C . GLU A 1 115 ? -2.323 -14.043 26.989 1.00 81.81 115 GLU A C 1
ATOM 862 O O . GLU A 1 115 ? -1.939 -12.891 27.190 1.00 81.81 115 GLU A O 1
ATOM 867 N N . ASP A 1 116 ? -3.541 -14.300 26.497 1.00 84.44 116 ASP A N 1
ATOM 868 C CA . ASP A 1 116 ? -4.469 -13.241 26.087 1.00 84.44 116 ASP A CA 1
ATOM 869 C C . ASP A 1 116 ? -4.844 -12.349 27.258 1.00 84.44 116 ASP A C 1
ATOM 871 O O . ASP A 1 116 ? -4.866 -11.129 27.126 1.00 84.44 116 ASP A O 1
ATOM 875 N N . HIS A 1 117 ? -5.125 -12.958 28.413 1.00 84.44 117 HIS A N 1
ATOM 876 C CA . HIS A 1 117 ? -5.514 -12.210 29.598 1.00 84.44 117 HIS A CA 1
ATOM 877 C C . HIS A 1 117 ? -4.370 -11.301 30.056 1.00 84.44 117 HIS A C 1
ATOM 879 O O . HIS A 1 117 ? -4.587 -10.115 30.281 1.00 84.44 117 HIS A O 1
ATOM 885 N N . ALA A 1 118 ? -3.136 -11.814 30.079 1.00 88.56 118 ALA A N 1
ATOM 886 C CA . ALA A 1 118 ? -1.959 -11.025 30.434 1.00 88.56 118 ALA A CA 1
ATOM 887 C C . ALA A 1 118 ? -1.724 -9.848 29.468 1.00 88.56 118 ALA A C 1
ATOM 889 O O . ALA A 1 118 ? -1.413 -8.741 29.906 1.00 88.56 118 ALA A O 1
ATOM 890 N N . LEU A 1 119 ? -1.903 -10.059 28.160 1.00 87.62 119 LEU A N 1
ATOM 891 C CA . LEU A 1 119 ? -1.773 -9.001 27.155 1.00 87.62 119 LEU A CA 1
ATOM 892 C C . LEU A 1 119 ? -2.888 -7.950 27.267 1.00 87.62 119 LEU A C 1
ATOM 894 O O . LEU A 1 119 ? -2.622 -6.758 27.125 1.00 87.62 119 LEU A O 1
ATOM 898 N N . LEU A 1 120 ? -4.122 -8.364 27.552 1.00 87.88 120 LEU A N 1
ATOM 899 C CA . LEU A 1 120 ? -5.243 -7.445 27.757 1.00 87.88 120 LEU A CA 1
ATOM 900 C C . LEU A 1 120 ? -5.079 -6.611 29.030 1.00 87.88 120 LEU A C 1
ATOM 902 O O . LEU A 1 120 ? -5.277 -5.397 28.981 1.00 87.88 120 LEU A O 1
ATOM 906 N N . GLU A 1 121 ? -4.671 -7.227 30.139 1.00 90.94 121 GLU A N 1
ATOM 907 C CA . GLU A 1 121 ? -4.369 -6.510 31.382 1.00 90.94 121 GLU A CA 1
ATOM 908 C C . GLU A 1 121 ? -3.198 -5.542 31.199 1.00 90.94 121 GLU A C 1
ATOM 910 O O . GLU A 1 121 ? -3.236 -4.418 31.698 1.00 90.94 121 GLU A O 1
ATOM 915 N N . LEU A 1 122 ? -2.194 -5.912 30.398 1.00 93.00 122 LEU A N 1
ATOM 916 C CA . LEU A 1 122 ? -1.114 -5.001 30.031 1.00 93.00 122 LEU A CA 1
ATOM 917 C C . LEU A 1 122 ? -1.642 -3.759 29.292 1.00 93.00 122 LEU A C 1
ATOM 919 O O . LEU A 1 122 ? -1.235 -2.644 29.623 1.00 93.00 122 LEU A O 1
ATOM 923 N N . VAL A 1 123 ? -2.555 -3.922 28.324 1.00 93.94 123 VAL A N 1
ATOM 924 C CA . VAL A 1 123 ? -3.176 -2.789 27.609 1.00 93.94 123 VAL A CA 1
ATOM 925 C C . VAL A 1 123 ? -3.969 -1.916 28.568 1.00 93.94 123 VAL A C 1
ATOM 927 O O . VAL A 1 123 ? -3.760 -0.703 28.607 1.00 93.94 123 VAL A O 1
ATOM 930 N N . ARG A 1 124 ? -4.861 -2.528 29.355 1.00 92.88 124 ARG A N 1
ATOM 931 C CA . ARG A 1 124 ? -5.722 -1.809 30.300 1.00 92.88 124 ARG A CA 1
ATOM 932 C C . ARG A 1 124 ? -4.900 -1.079 31.357 1.00 92.88 124 ARG A C 1
ATOM 934 O O . ARG A 1 124 ? -5.221 0.059 31.663 1.00 92.88 124 ARG A O 1
ATOM 941 N N . GLY A 1 125 ? -3.814 -1.675 31.846 1.00 94.75 125 GLY A N 1
ATOM 942 C CA . GLY A 1 125 ? -2.897 -1.046 32.795 1.00 94.75 125 GLY A CA 1
ATOM 943 C C . GLY A 1 125 ? -2.109 0.121 32.192 1.00 94.75 125 GLY A C 1
ATOM 944 O O . GLY A 1 125 ? -2.028 1.188 32.795 1.00 94.75 125 GLY A O 1
ATOM 945 N N . LYS A 1 126 ? -1.555 -0.039 30.981 1.00 95.25 126 LYS A N 1
ATOM 946 C CA . LYS A 1 126 ? -0.761 1.009 30.302 1.00 95.25 126 LYS A CA 1
ATOM 947 C C . LYS A 1 126 ? -1.592 2.194 29.801 1.00 95.25 126 LYS A C 1
ATOM 949 O O . LYS A 1 126 ? -1.026 3.267 29.589 1.00 95.25 126 LYS A O 1
ATOM 954 N N . LEU A 1 127 ? -2.892 1.995 29.592 1.00 95.94 127 LEU A N 1
ATOM 955 C CA . LEU A 1 127 ? -3.849 3.022 29.165 1.00 95.94 127 LEU A CA 1
ATOM 956 C C . LEU A 1 127 ? -4.865 3.370 30.271 1.00 95.94 127 LEU A C 1
ATOM 958 O O . LEU A 1 127 ? -5.888 3.988 29.993 1.00 95.94 127 LEU A O 1
ATOM 962 N N . ALA A 1 128 ? -4.624 2.951 31.521 1.00 95.56 128 ALA A N 1
ATOM 963 C CA . ALA A 1 128 ? -5.612 3.044 32.600 1.00 95.56 128 ALA A CA 1
ATOM 964 C C . ALA A 1 128 ? -6.088 4.482 32.834 1.00 95.56 128 ALA A C 1
ATOM 966 O O . ALA A 1 128 ? -7.281 4.722 33.009 1.00 95.56 128 ALA A O 1
ATOM 967 N N . GLN A 1 129 ? -5.152 5.433 32.804 1.00 94.88 129 GLN A N 1
ATOM 968 C CA . GLN A 1 129 ? -5.451 6.848 32.985 1.00 94.88 129 GLN A CA 1
ATOM 969 C C . GLN A 1 129 ? -6.301 7.396 31.834 1.00 94.88 129 GLN A C 1
ATOM 971 O O . GLN A 1 129 ? -7.323 8.019 32.101 1.00 94.88 129 GLN A O 1
ATOM 976 N N . ASP A 1 130 ? -5.932 7.119 30.580 1.00 95.62 130 ASP A N 1
ATOM 977 C CA . ASP A 1 130 ? -6.652 7.609 29.395 1.00 95.62 130 ASP A CA 1
ATOM 978 C C . ASP A 1 130 ? -8.063 7.006 29.289 1.00 95.62 130 ASP A C 1
ATOM 980 O O . ASP A 1 130 ? -9.002 7.638 28.808 1.00 95.62 130 ASP A O 1
ATOM 984 N N . ILE A 1 131 ? -8.230 5.766 29.755 1.00 94.38 131 ILE A N 1
ATOM 985 C CA . ILE A 1 131 ? -9.540 5.115 29.842 1.00 94.38 131 ILE A CA 1
ATOM 986 C C . ILE A 1 131 ? -10.378 5.757 30.950 1.00 94.38 131 ILE A C 1
ATOM 988 O O . ILE A 1 131 ? -11.565 6.013 30.750 1.00 94.38 131 ILE A O 1
ATOM 992 N N . ALA A 1 132 ? -9.776 6.034 32.110 1.00 93.69 132 ALA A N 1
ATOM 993 C CA . ALA A 1 132 ? -10.470 6.640 33.242 1.00 93.69 132 ALA A CA 1
ATOM 994 C C . ALA A 1 132 ? -10.952 8.069 32.943 1.00 93.69 132 ALA A C 1
ATOM 996 O O . ALA A 1 132 ? -12.037 8.447 33.384 1.00 93.69 132 ALA A O 1
ATOM 997 N N . THR A 1 133 ? -10.188 8.850 32.174 1.00 92.94 133 THR A N 1
ATOM 998 C CA . THR A 1 133 ? -10.594 10.192 31.719 1.00 92.94 133 THR A CA 1
ATOM 999 C C . THR A 1 133 ? -11.621 10.155 30.585 1.00 92.94 133 THR A C 1
ATOM 1001 O O . THR A 1 133 ? -12.260 11.168 30.305 1.00 92.94 133 THR A O 1
ATOM 1004 N N . GLY A 1 134 ? -11.828 8.993 29.955 1.00 92.00 134 GLY A N 1
ATOM 1005 C CA . GLY A 1 134 ? -12.694 8.846 28.786 1.00 92.00 134 GLY A CA 1
ATOM 1006 C C . GLY A 1 134 ? -12.066 9.366 27.491 1.00 92.00 134 GLY A C 1
ATOM 1007 O O . GLY A 1 134 ? -12.780 9.547 26.505 1.00 92.00 134 GLY A O 1
ATOM 1008 N N . ASP A 1 135 ? -10.751 9.590 27.489 1.00 94.38 135 ASP A N 1
ATOM 1009 C CA . ASP A 1 135 ? -9.966 10.012 26.328 1.00 94.38 135 ASP A CA 1
ATOM 1010 C C . ASP A 1 135 ? -9.728 8.855 25.354 1.00 94.38 135 ASP A C 1
ATOM 1012 O O . ASP A 1 135 ? -9.689 9.050 24.137 1.00 94.38 135 ASP A O 1
ATOM 1016 N N . VAL A 1 136 ? -9.615 7.633 25.880 1.00 95.94 136 VAL A N 1
ATOM 1017 C CA . VAL A 1 136 ? -9.436 6.404 25.103 1.00 95.94 136 VAL A CA 1
ATOM 1018 C C . VAL A 1 136 ? -10.532 5.399 25.438 1.00 95.94 136 VAL A C 1
ATOM 1020 O O . VAL A 1 136 ? -10.876 5.171 26.595 1.00 95.94 136 VAL A O 1
ATOM 1023 N N . ALA A 1 137 ? -11.058 4.743 24.408 1.00 95.38 137 ALA A N 1
ATOM 1024 C CA . ALA A 1 137 ? -11.949 3.601 24.533 1.00 95.38 137 ALA A CA 1
ATOM 1025 C C . ALA A 1 137 ? -11.333 2.371 23.861 1.00 95.38 137 ALA A C 1
ATOM 1027 O O . ALA A 1 137 ? -10.729 2.464 22.791 1.00 95.38 137 ALA A O 1
ATOM 1028 N N . LEU A 1 138 ? -11.512 1.210 24.488 1.00 95.44 138 LEU A N 1
ATOM 1029 C CA . LEU A 1 138 ? -11.046 -0.072 23.970 1.00 95.44 138 LEU A CA 1
ATOM 1030 C C . LEU A 1 138 ? -12.232 -0.910 23.503 1.00 95.44 138 LEU A C 1
ATOM 1032 O O . LEU A 1 138 ? -13.227 -1.032 24.216 1.00 95.44 138 LEU A O 1
ATOM 1036 N N . LEU A 1 139 ? -12.087 -1.521 22.332 1.00 95.38 139 LEU A N 1
ATOM 1037 C CA . LEU A 1 139 ? -12.990 -2.543 21.827 1.00 95.38 139 LEU A CA 1
ATOM 1038 C C . LEU A 1 139 ? -12.187 -3.784 21.456 1.00 95.38 139 LEU A C 1
ATOM 1040 O O . LEU A 1 139 ? -11.490 -3.806 20.439 1.00 95.38 139 LEU A O 1
ATOM 1044 N N . VAL A 1 140 ? -12.289 -4.823 22.279 1.00 94.50 140 VAL A N 1
ATOM 1045 C CA . VAL A 1 140 ? -11.613 -6.099 22.052 1.00 94.50 140 VAL A CA 1
ATOM 1046 C C . VAL A 1 140 ? -12.493 -7.003 21.198 1.00 94.50 140 VAL A C 1
ATOM 1048 O O . VAL A 1 140 ? -13.708 -7.064 21.393 1.00 94.50 140 VAL A O 1
ATOM 1051 N N . ARG A 1 141 ? -11.887 -7.729 20.255 1.00 93.94 141 ARG A N 1
ATOM 1052 C CA . ARG A 1 141 ? -12.558 -8.768 19.463 1.00 93.94 141 ARG A CA 1
ATOM 1053 C C . ARG A 1 141 ? -12.127 -10.160 19.892 1.00 93.94 141 ARG A C 1
ATOM 1055 O O . ARG A 1 141 ? -10.948 -10.411 20.147 1.00 93.94 141 ARG A O 1
ATOM 1062 N N . ARG A 1 142 ? -13.079 -11.094 19.912 1.00 93.31 142 ARG A N 1
ATOM 1063 C CA . ARG A 1 142 ? -12.783 -12.525 20.055 1.00 93.31 142 ARG A CA 1
ATOM 1064 C C . ARG A 1 142 ? -12.148 -13.074 18.776 1.00 93.31 142 ARG A C 1
ATOM 1066 O O . ARG A 1 142 ? -12.350 -12.555 17.679 1.00 93.31 142 ARG A O 1
ATOM 1073 N N . ARG A 1 143 ? -11.414 -14.180 18.904 1.00 93.25 143 ARG A N 1
ATOM 1074 C CA . ARG A 1 143 ? -10.939 -14.930 17.737 1.00 93.25 143 ARG A CA 1
ATOM 1075 C C . ARG A 1 143 ? -12.063 -15.749 17.121 1.00 93.25 143 ARG A C 1
ATOM 1077 O O . ARG A 1 143 ? -12.889 -16.321 17.830 1.00 93.25 143 ARG A O 1
ATOM 1084 N N . ARG A 1 144 ? -11.995 -15.914 15.805 1.00 93.38 144 ARG A N 1
ATOM 1085 C CA . ARG A 1 144 ? -12.803 -16.857 15.039 1.00 93.38 144 ARG A CA 1
ATOM 1086 C C . ARG A 1 144 ? -11.907 -17.957 14.483 1.00 93.38 144 ARG A C 1
ATOM 1088 O O . ARG A 1 144 ? -10.784 -17.692 14.048 1.00 93.38 144 ARG A O 1
ATOM 1095 N N . TYR A 1 145 ? -12.394 -19.193 14.515 1.00 94.44 145 TYR A N 1
ATOM 1096 C CA . TYR A 1 145 ? -11.688 -20.307 13.899 1.00 94.44 145 TYR A CA 1
ATOM 1097 C C . TYR A 1 145 ? -11.740 -20.173 12.381 1.00 94.44 145 TYR A C 1
ATOM 1099 O O . TYR A 1 145 ? -12.822 -20.070 11.800 1.00 94.44 145 TYR A O 1
ATOM 1107 N N . ASP A 1 146 ? -10.575 -20.192 11.744 1.00 93.00 146 ASP A N 1
ATOM 1108 C CA . ASP A 1 146 ? -10.465 -20.335 10.306 1.00 93.00 146 ASP A CA 1
ATOM 1109 C C . ASP A 1 146 ? -10.251 -21.813 9.949 1.00 93.00 146 ASP A C 1
ATOM 1111 O O . ASP A 1 146 ? -9.146 -22.330 10.139 1.00 93.00 146 ASP A O 1
ATOM 1115 N N . PRO A 1 147 ? -11.263 -22.505 9.397 1.00 91.75 147 PRO A N 1
ATOM 1116 C CA . PRO A 1 147 ? -11.149 -23.924 9.075 1.00 91.75 147 PRO A CA 1
ATOM 1117 C C . PRO A 1 147 ? -10.195 -24.211 7.912 1.00 91.75 147 PRO A C 1
ATOM 1119 O O . PRO A 1 147 ? -9.768 -25.348 7.746 1.00 91.75 147 PRO A O 1
ATOM 1122 N N . VAL A 1 148 ? -9.863 -23.211 7.087 1.00 90.94 148 VAL A N 1
ATOM 1123 C CA . VAL A 1 148 ? -8.966 -23.399 5.935 1.00 90.94 148 VAL A CA 1
ATOM 1124 C C . VAL A 1 148 ? -7.506 -23.368 6.372 1.00 90.94 148 VAL A C 1
ATOM 1126 O O . VAL A 1 148 ? -6.721 -24.215 5.945 1.00 90.94 148 VAL A O 1
ATOM 1129 N N . ASP A 1 149 ? -7.158 -22.420 7.244 1.00 91.12 149 ASP A N 1
ATOM 1130 C CA . ASP A 1 149 ? -5.798 -22.263 7.773 1.00 91.12 149 ASP A CA 1
ATOM 1131 C C . ASP A 1 149 ? -5.580 -23.040 9.089 1.00 91.12 149 ASP A C 1
ATOM 1133 O O . ASP A 1 149 ? -4.447 -23.171 9.546 1.00 91.12 149 ASP A O 1
ATOM 1137 N N . GLY A 1 150 ? -6.645 -23.574 9.696 1.00 93.44 150 GLY A N 1
ATOM 1138 C CA . GLY A 1 150 ? -6.586 -24.341 10.941 1.00 93.44 150 GLY A CA 1
ATOM 1139 C C . GLY A 1 150 ? -6.170 -23.505 12.155 1.00 93.44 150 GLY A C 1
ATOM 1140 O O . GLY A 1 150 ? -5.560 -24.035 13.081 1.00 93.44 150 GLY A O 1
ATOM 1141 N N . VAL A 1 151 ? -6.467 -22.203 12.147 1.00 92.75 151 VAL A N 1
ATOM 1142 C CA . VAL A 1 151 ? -5.977 -21.230 13.136 1.00 92.75 151 VAL A CA 1
ATOM 1143 C C . VAL A 1 151 ? -7.114 -20.366 13.670 1.00 92.75 151 VAL A C 1
ATOM 1145 O O . VAL A 1 151 ? -8.017 -19.978 12.931 1.00 92.75 151 VAL A O 1
ATOM 1148 N N . TRP A 1 152 ? -7.068 -20.032 14.955 1.00 94.06 152 TRP A N 1
ATOM 1149 C CA . TRP A 1 152 ? -7.933 -19.026 15.558 1.00 94.06 152 TRP A CA 1
ATOM 1150 C C . TRP A 1 152 ? -7.306 -17.649 15.367 1.00 94.06 152 TRP A C 1
ATOM 1152 O O . TRP A 1 152 ? -6.165 -17.424 15.768 1.00 94.06 152 TRP A O 1
ATOM 1162 N N . ARG A 1 153 ? -8.040 -16.714 14.763 1.00 91.88 153 ARG A N 1
ATOM 1163 C CA . ARG A 1 153 ? -7.557 -15.349 14.503 1.00 91.88 153 ARG A CA 1
ATOM 1164 C C . ARG A 1 153 ? -8.696 -14.339 14.481 1.00 91.88 153 ARG A C 1
ATOM 1166 O O . ARG A 1 153 ? -9.858 -14.721 14.371 1.00 91.88 153 ARG A O 1
ATOM 1173 N N . GLY A 1 154 ? -8.374 -13.050 14.558 1.00 92.56 154 GLY A N 1
ATOM 1174 C CA . GLY A 1 154 ? -9.355 -11.998 14.287 1.00 92.56 154 GLY A CA 1
ATOM 1175 C C . GLY A 1 154 ? -9.843 -12.083 12.838 1.00 92.56 154 GLY A C 1
ATOM 1176 O O . GLY A 1 154 ? -9.027 -12.125 11.908 1.00 92.56 154 GLY A O 1
ATOM 1177 N N . TRP A 1 155 ? -11.165 -12.138 12.639 1.00 94.25 155 TRP A N 1
ATOM 1178 C CA . TRP A 1 155 ? -11.760 -12.231 11.303 1.00 94.25 155 TRP A CA 1
ATOM 1179 C C . TRP A 1 155 ? -11.281 -11.062 10.432 1.00 94.25 155 TRP A C 1
ATOM 1181 O O . TRP A 1 155 ? -11.270 -9.919 10.893 1.00 94.25 155 TRP A O 1
ATOM 1191 N N . GLU A 1 156 ? -10.824 -11.369 9.211 1.00 92.44 156 GLU A N 1
ATOM 1192 C CA . GLU A 1 156 ? -10.360 -10.418 8.182 1.00 92.44 156 GLU A CA 1
ATOM 1193 C C . GLU A 1 156 ? -9.300 -9.387 8.640 1.00 92.44 156 GLU A C 1
ATOM 1195 O O . GLU A 1 156 ? -9.090 -8.360 7.993 1.00 92.44 156 GLU A O 1
ATOM 1200 N N . ARG A 1 157 ? -8.583 -9.649 9.743 1.00 89.94 157 ARG A N 1
ATOM 1201 C CA . ARG A 1 157 ? -7.527 -8.776 10.293 1.00 89.94 157 ARG A CA 1
ATOM 1202 C C . ARG A 1 157 ? -7.995 -7.309 10.406 1.00 89.94 157 ARG A C 1
ATOM 1204 O O . ARG A 1 157 ? -8.978 -7.028 11.083 1.00 89.94 157 ARG A O 1
ATOM 1211 N N . LYS A 1 158 ? -7.278 -6.357 9.785 1.00 92.19 158 LYS A N 1
ATOM 1212 C CA . LYS A 1 158 ? -7.609 -4.919 9.813 1.00 92.19 158 LYS A CA 1
ATOM 1213 C C . LYS A 1 158 ? -8.954 -4.623 9.134 1.00 92.19 158 LYS A C 1
ATOM 1215 O O . LYS A 1 158 ? -9.749 -3.905 9.728 1.00 92.19 158 LYS A O 1
ATOM 1220 N N . ARG A 1 159 ? -9.244 -5.238 7.980 1.00 93.94 159 ARG A N 1
ATOM 1221 C CA . ARG A 1 159 ? -10.531 -5.083 7.278 1.00 93.94 159 ARG A CA 1
ATOM 1222 C C . ARG A 1 159 ? -11.693 -5.453 8.185 1.00 93.94 159 ARG A C 1
ATOM 1224 O O . ARG A 1 159 ? -12.640 -4.689 8.322 1.00 93.94 159 ARG A O 1
ATOM 1231 N N . GLY A 1 160 ? -11.601 -6.616 8.829 1.00 94.81 160 GLY A N 1
ATOM 1232 C CA . GLY A 1 160 ? -12.686 -7.112 9.668 1.00 94.81 160 GLY A CA 1
ATOM 1233 C C . GLY A 1 160 ? -12.974 -6.219 10.865 1.00 94.81 160 GLY A C 1
ATOM 1234 O O . GLY A 1 160 ? -14.139 -5.962 11.145 1.00 94.81 160 GLY A O 1
ATOM 1235 N N . LYS A 1 161 ? -11.932 -5.661 11.503 1.00 95.62 161 LYS A N 1
ATOM 1236 C CA . LYS A 1 161 ? -12.102 -4.661 12.570 1.00 95.62 161 LYS A CA 1
ATOM 1237 C C . LYS A 1 161 ? -12.911 -3.459 12.094 1.00 95.62 161 LYS A C 1
ATOM 1239 O O . LYS A 1 161 ? -13.838 -3.048 12.778 1.00 95.62 161 LYS A O 1
ATOM 1244 N N . ILE A 1 162 ? -12.554 -2.906 10.934 1.00 96.00 162 ILE A N 1
ATOM 1245 C CA . ILE A 1 162 ? -13.206 -1.720 10.369 1.00 96.00 162 ILE A CA 1
ATOM 1246 C C . ILE A 1 162 ? -14.656 -2.028 9.984 1.00 96.00 162 ILE A C 1
ATOM 1248 O O . ILE A 1 162 ? -15.557 -1.298 10.386 1.00 96.00 162 ILE A O 1
ATOM 1252 N N . VAL A 1 163 ? -14.900 -3.135 9.278 1.00 95.69 163 VAL A N 1
ATOM 1253 C CA . VAL A 1 163 ? -16.251 -3.540 8.854 1.00 95.69 163 VAL A CA 1
ATOM 1254 C C . VAL A 1 163 ? -17.158 -3.808 10.057 1.00 95.69 163 VAL A C 1
ATOM 1256 O O . VAL A 1 163 ? -18.268 -3.283 10.116 1.00 95.69 163 VAL A O 1
ATOM 1259 N N . GLU A 1 164 ? -16.699 -4.585 11.040 1.00 96.25 164 GLU A N 1
ATOM 1260 C CA . GLU A 1 164 ? -17.484 -4.842 12.249 1.00 96.25 164 GLU A CA 1
ATOM 1261 C C . GLU A 1 164 ? -17.705 -3.572 13.068 1.00 96.25 164 GLU A C 1
ATOM 1263 O O . GLU A 1 164 ? -18.785 -3.398 13.627 1.00 96.25 164 GLU A O 1
ATOM 1268 N N . PHE A 1 165 ? -16.725 -2.665 13.123 1.00 96.81 165 PHE A N 1
ATOM 1269 C CA . PHE A 1 165 ? -16.882 -1.405 13.842 1.00 96.81 165 PHE A CA 1
ATOM 1270 C C . PHE A 1 165 ? -17.956 -0.535 13.188 1.00 96.81 165 PHE A C 1
ATOM 1272 O O . PHE A 1 165 ? -18.831 -0.024 13.884 1.00 96.81 165 PHE A O 1
ATOM 1279 N N . CYS A 1 166 ? -17.955 -0.439 11.855 1.00 96.06 166 CYS A N 1
ATOM 1280 C CA . CYS A 1 166 ? -19.013 0.236 11.110 1.00 96.06 166 CYS A CA 1
ATOM 1281 C C . CYS A 1 166 ? -20.395 -0.373 11.407 1.00 96.06 166 CYS A C 1
ATOM 1283 O O . CYS A 1 166 ? -21.337 0.365 11.697 1.00 96.06 166 CYS A O 1
ATOM 1285 N N . ARG A 1 167 ? -20.526 -1.711 11.398 1.00 95.44 167 ARG A N 1
ATOM 1286 C CA . ARG A 1 167 ? -21.789 -2.395 11.747 1.00 95.44 167 ARG A CA 1
ATOM 1287 C C . ARG A 1 167 ? -22.238 -2.067 13.164 1.00 95.44 167 ARG A C 1
ATOM 1289 O O . ARG A 1 167 ? -23.398 -1.722 13.376 1.00 95.44 167 ARG A O 1
ATOM 1296 N N . LEU A 1 168 ? -21.322 -2.168 14.125 1.00 95.50 168 LEU A N 1
ATOM 1297 C CA . LEU A 1 168 ? -21.601 -1.926 15.537 1.00 95.50 168 LEU A CA 1
ATOM 1298 C C . LEU A 1 168 ? -22.036 -0.475 15.776 1.00 95.50 168 LEU A C 1
ATOM 1300 O O . LEU A 1 168 ? -22.992 -0.228 16.512 1.00 95.50 168 LEU A O 1
ATOM 1304 N N . ALA A 1 169 ? -21.379 0.480 15.113 1.00 93.94 169 ALA A N 1
ATOM 1305 C CA . ALA A 1 169 ? -21.736 1.895 15.153 1.00 93.94 169 ALA A CA 1
ATOM 1306 C C . ALA A 1 169 ? -23.162 2.154 14.642 1.00 93.94 169 ALA A C 1
ATOM 1308 O O . ALA A 1 169 ? -23.864 2.991 15.207 1.00 93.94 169 ALA A O 1
ATOM 1309 N N . GLN A 1 170 ? -23.620 1.393 13.645 1.00 93.75 170 GLN A N 1
ATOM 1310 C CA . GLN A 1 170 ? -24.984 1.449 13.101 1.00 93.75 170 GLN A CA 1
ATOM 1311 C C . GLN A 1 170 ? -26.001 0.593 13.886 1.00 93.75 170 GLN A C 1
ATOM 1313 O O . GLN A 1 170 ? -27.142 0.425 13.465 1.00 93.75 170 GLN A O 1
ATOM 1318 N N . GLY A 1 171 ? -25.619 0.058 15.052 1.00 91.75 171 GLY A N 1
ATOM 1319 C CA . GLY A 1 171 ? -26.506 -0.729 15.917 1.00 91.75 171 GLY A CA 1
ATOM 1320 C C . GLY A 1 171 ? -26.608 -2.212 15.550 1.00 91.75 171 GLY A C 1
ATOM 1321 O O . GLY A 1 171 ? -27.399 -2.939 16.159 1.00 91.75 171 GLY A O 1
ATOM 1322 N N . GLY A 1 172 ? -25.798 -2.677 14.597 1.00 90.31 172 GLY A N 1
ATOM 1323 C CA . GLY A 1 172 ? -25.636 -4.091 14.291 1.00 90.31 172 GLY A CA 1
ATOM 1324 C C . GLY A 1 172 ? -25.104 -4.869 15.496 1.00 90.31 172 GLY A C 1
ATOM 1325 O O . GLY A 1 172 ? -24.312 -4.360 16.288 1.00 90.31 172 GLY A O 1
ATOM 1326 N N . ARG A 1 173 ? -25.561 -6.116 15.645 1.00 87.31 173 ARG A N 1
ATOM 1327 C CA . ARG A 1 173 ? -25.160 -7.010 16.748 1.00 87.31 173 ARG A CA 1
ATOM 1328 C C . ARG A 1 173 ? -24.286 -8.181 16.301 1.00 87.31 173 ARG A C 1
ATOM 1330 O O . ARG A 1 173 ? -23.677 -8.829 17.144 1.00 87.31 173 ARG A O 1
ATOM 1337 N N . ASP A 1 174 ? -24.221 -8.444 14.997 1.00 89.44 174 ASP A N 1
ATOM 1338 C CA . ASP A 1 174 ? -23.414 -9.519 14.414 1.00 89.44 174 ASP A CA 1
ATOM 1339 C C . ASP A 1 174 ? -21.953 -9.071 14.247 1.00 89.44 174 ASP A C 1
ATOM 1341 O O . ASP A 1 174 ? -21.497 -8.707 13.159 1.00 89.44 174 ASP A O 1
ATOM 1345 N N . THR A 1 175 ? -21.245 -8.994 15.375 1.00 93.50 175 THR A N 1
ATOM 1346 C CA . THR A 1 175 ? -19.827 -8.611 15.443 1.00 93.50 175 THR A CA 1
ATOM 1347 C C . THR A 1 175 ? -19.083 -9.484 16.443 1.00 93.50 175 THR A C 1
ATOM 1349 O O . THR A 1 175 ? -19.690 -10.037 17.360 1.00 93.50 175 THR A O 1
ATOM 1352 N N . ASP A 1 176 ? -17.762 -9.573 16.300 1.00 94.62 176 ASP A N 1
ATOM 1353 C CA . ASP A 1 176 ? -16.908 -10.324 17.215 1.00 94.62 176 ASP A CA 1
ATOM 1354 C C . ASP A 1 176 ? -16.387 -9.461 18.381 1.00 94.62 176 ASP A C 1
ATOM 1356 O O . ASP A 1 176 ? -15.608 -9.947 19.204 1.00 94.62 176 ASP A O 1
ATOM 1360 N N . PHE A 1 177 ? -16.824 -8.201 18.496 1.00 94.94 177 PHE A N 1
ATOM 1361 C CA . PHE A 1 177 ? -16.506 -7.347 19.641 1.00 94.94 177 PHE A CA 1
ATOM 1362 C C . PHE A 1 177 ? -17.164 -7.867 20.923 1.00 94.94 177 PHE A C 1
ATOM 1364 O O . PHE A 1 177 ? -18.365 -8.133 20.954 1.00 94.94 177 PHE A O 1
ATOM 1371 N N . ILE A 1 178 ? -16.370 -8.004 21.987 1.00 91.62 178 ILE A N 1
ATOM 1372 C CA . ILE A 1 178 ? -16.836 -8.494 23.294 1.00 91.62 178 ILE A CA 1
ATOM 1373 C C . ILE A 1 178 ? -17.183 -7.356 24.257 1.00 91.62 178 ILE A C 1
ATOM 1375 O O . ILE A 1 178 ? -18.041 -7.525 25.122 1.00 91.62 178 ILE A O 1
ATOM 1379 N N . ASP A 1 179 ? -16.540 -6.197 24.107 1.00 86.62 179 ASP A N 1
ATOM 1380 C CA . ASP A 1 179 ? -16.835 -5.011 24.907 1.00 86.62 179 ASP A CA 1
ATOM 1381 C C . ASP A 1 179 ? -18.023 -4.228 24.309 1.00 86.62 179 ASP A C 1
ATOM 1383 O O . ASP A 1 179 ? -18.190 -4.170 23.085 1.00 86.62 179 ASP A O 1
ATOM 1387 N N . PRO A 1 180 ? -18.854 -3.575 25.141 1.00 87.31 180 PRO A N 1
ATOM 1388 C CA . PRO A 1 180 ? -19.928 -2.727 24.645 1.00 87.31 180 PRO A CA 1
ATOM 1389 C C . PRO A 1 180 ? -19.382 -1.452 23.986 1.00 87.31 180 PRO A C 1
ATOM 1391 O O . PRO A 1 180 ? -18.520 -0.766 24.535 1.00 87.31 180 PRO A O 1
ATOM 1394 N N . LEU A 1 181 ? -19.971 -1.062 22.851 1.00 92.25 181 LEU A N 1
ATOM 1395 C CA . LEU A 1 181 ? -19.662 0.213 22.200 1.00 92.25 181 LEU A CA 1
ATOM 1396 C C . LEU A 1 181 ? -20.019 1.403 23.119 1.00 92.25 181 LEU A C 1
ATOM 1398 O O . LEU A 1 181 ? -21.178 1.490 23.566 1.00 92.25 181 LEU A O 1
ATOM 1402 N N . PRO A 1 182 ? -19.090 2.357 23.352 1.00 91.31 182 PRO A N 1
ATOM 1403 C CA . PRO A 1 182 ? -19.381 3.581 24.087 1.00 91.31 182 PRO A CA 1
ATOM 1404 C C . PRO A 1 182 ? -20.569 4.334 23.491 1.00 91.31 182 PRO A C 1
ATOM 1406 O O . PRO A 1 182 ? -20.739 4.407 22.273 1.00 91.31 182 PRO A O 1
ATOM 1409 N N . ARG A 1 183 ? -21.393 4.947 24.349 1.00 89.50 183 ARG A N 1
ATOM 1410 C CA . ARG A 1 183 ? -22.599 5.675 23.910 1.00 89.50 183 ARG A CA 1
ATOM 1411 C C . ARG A 1 183 ? -22.283 6.790 22.909 1.00 89.50 183 ARG A C 1
ATOM 1413 O O . ARG A 1 183 ? -23.062 7.002 21.990 1.00 89.50 183 ARG A O 1
ATOM 1420 N N . THR A 1 184 ? -21.130 7.441 23.055 1.00 88.12 184 THR A N 1
ATOM 1421 C CA . THR A 1 184 ? -20.636 8.516 22.176 1.00 88.12 184 THR A CA 1
ATOM 1422 C C . THR A 1 184 ? -20.324 8.067 20.746 1.00 88.12 184 THR A C 1
ATOM 1424 O O . THR A 1 184 ? -20.190 8.918 19.869 1.00 88.12 184 THR A O 1
ATOM 1427 N N . MET A 1 185 ? -20.224 6.754 20.513 1.00 91.00 185 MET A N 1
ATOM 1428 C CA . MET A 1 185 ? -19.909 6.138 19.220 1.00 91.00 185 MET A CA 1
ATOM 1429 C C . MET A 1 185 ? -21.129 5.483 18.552 1.00 91.00 185 MET A C 1
ATOM 1431 O O . MET A 1 185 ? -21.023 4.979 17.437 1.00 91.00 185 MET A O 1
ATOM 1435 N N . ARG A 1 186 ? -22.292 5.453 19.215 1.00 91.25 186 ARG A N 1
ATOM 1436 C CA . ARG A 1 186 ? -23.525 4.901 18.630 1.00 91.25 186 ARG A CA 1
ATOM 1437 C C . ARG A 1 186 ? -24.114 5.876 17.615 1.00 91.25 186 ARG A C 1
ATOM 1439 O O . ARG A 1 186 ? -24.182 7.070 17.886 1.00 91.25 186 ARG A O 1
ATOM 1446 N N . GLY A 1 187 ? -24.573 5.359 16.479 1.00 90.94 187 GLY A N 1
ATOM 1447 C CA . GLY A 1 187 ? -25.092 6.172 15.377 1.00 90.94 187 GLY A CA 1
ATOM 1448 C C . GLY A 1 187 ? -24.013 7.025 14.709 1.00 90.94 187 GLY A C 1
ATOM 1449 O O . GLY A 1 187 ? -24.317 8.079 14.158 1.00 90.94 187 GLY A O 1
ATOM 1450 N N . LEU A 1 188 ? -22.745 6.615 14.809 1.00 92.62 188 LEU A N 1
ATOM 1451 C CA . LEU A 1 188 ? -21.636 7.354 14.226 1.00 92.62 188 LEU A CA 1
ATOM 1452 C C . LEU A 1 188 ? -21.726 7.337 12.696 1.00 92.62 188 LEU A C 1
ATOM 1454 O O . LEU A 1 188 ? -21.811 6.275 12.081 1.00 92.62 188 LEU A O 1
ATOM 1458 N N . THR A 1 189 ? -21.676 8.522 12.097 1.00 93.06 189 THR A N 1
ATOM 1459 C CA . THR A 1 189 ? -21.738 8.721 10.643 1.00 93.06 189 THR A CA 1
ATOM 1460 C C . THR A 1 189 ? -20.366 8.658 9.986 1.00 93.06 189 THR A C 1
ATOM 1462 O O . THR A 1 189 ? -20.257 8.284 8.824 1.00 93.06 189 THR A O 1
ATOM 1465 N N . GLU A 1 190 ? -19.308 8.994 10.722 1.00 94.94 190 GLU A N 1
ATOM 1466 C CA . GLU A 1 190 ? -17.952 9.107 10.192 1.00 94.94 190 GLU A CA 1
ATOM 1467 C C . GLU A 1 190 ? -16.886 8.938 11.278 1.00 94.94 190 GLU A C 1
ATOM 1469 O O . GLU A 1 190 ? -17.111 9.265 12.444 1.00 94.94 190 GLU A O 1
ATOM 1474 N N . PHE A 1 191 ? -15.707 8.454 10.893 1.00 96.81 191 PHE A N 1
ATOM 1475 C CA . PHE A 1 191 ? -14.523 8.389 11.754 1.00 96.81 191 PHE A CA 1
ATOM 1476 C C . PHE A 1 191 ? -13.238 8.442 10.937 1.00 96.81 191 PHE A C 1
ATOM 1478 O O . PHE A 1 191 ? -13.240 8.113 9.755 1.00 96.81 191 PHE A O 1
ATOM 1485 N N . VAL A 1 192 ? -12.124 8.802 11.572 1.00 97.62 192 VAL A N 1
ATOM 1486 C CA . VAL A 1 192 ? -10.794 8.737 10.955 1.00 97.62 192 VAL A CA 1
ATOM 1487 C C . VAL A 1 192 ? -10.103 7.448 11.375 1.00 97.62 192 VAL A C 1
ATOM 1489 O O . VAL A 1 192 ? -9.854 7.239 12.557 1.00 97.62 192 VAL A O 1
ATOM 1492 N N . ALA A 1 193 ? -9.774 6.588 10.415 1.00 97.50 193 ALA A N 1
ATOM 1493 C CA . ALA A 1 193 ? -8.956 5.400 10.626 1.00 97.50 193 ALA A CA 1
ATOM 1494 C C . ALA A 1 193 ? -7.475 5.729 10.394 1.00 97.50 193 ALA A C 1
ATOM 1496 O O . ALA A 1 193 ? -7.132 6.291 9.350 1.00 97.50 193 ALA A O 1
ATOM 1497 N N . ILE A 1 194 ? -6.590 5.340 11.315 1.00 96.38 194 ILE A N 1
ATOM 1498 C CA . ILE A 1 194 ? -5.131 5.406 11.120 1.00 96.38 194 ILE A CA 1
ATOM 1499 C C . ILE A 1 194 ? -4.447 4.114 11.576 1.00 96.38 194 ILE A C 1
ATOM 1501 O O . ILE A 1 194 ? -4.989 3.384 12.400 1.00 96.38 194 ILE A O 1
ATOM 1505 N N . ASP A 1 195 ? -3.250 3.830 11.061 1.00 93.25 195 ASP A N 1
ATOM 1506 C CA . ASP A 1 195 ? -2.425 2.755 11.622 1.00 93.25 195 ASP A CA 1
ATOM 1507 C C . ASP A 1 195 ? -1.742 3.218 12.916 1.00 93.25 195 ASP A C 1
ATOM 1509 O O . ASP A 1 195 ? -1.555 4.412 13.146 1.00 93.25 195 ASP A O 1
ATOM 1513 N N . VAL A 1 196 ? -1.324 2.264 13.750 1.00 92.62 196 VAL A N 1
ATOM 1514 C CA . VAL A 1 196 ? -0.657 2.553 15.031 1.00 92.62 196 VAL A CA 1
ATOM 1515 C C . VAL A 1 196 ? 0.679 3.301 14.869 1.00 92.62 196 VAL A C 1
ATOM 1517 O O . VAL A 1 196 ? 1.116 4.001 15.770 1.00 92.62 196 VAL A O 1
ATOM 1520 N N . ASP A 1 197 ? 1.332 3.193 13.713 1.00 88.81 197 ASP A N 1
ATOM 1521 C CA . ASP A 1 197 ? 2.585 3.885 13.381 1.00 88.81 197 ASP A CA 1
ATOM 1522 C C . ASP A 1 197 ? 2.368 5.236 12.673 1.00 88.81 197 ASP A C 1
ATOM 1524 O O . ASP A 1 197 ? 3.329 5.867 12.226 1.00 88.81 197 ASP A O 1
ATOM 1528 N N . THR A 1 198 ? 1.114 5.685 12.567 1.00 91.88 198 THR A N 1
ATOM 1529 C CA . THR A 1 198 ? 0.729 6.937 11.906 1.00 91.88 198 THR A CA 1
ATOM 1530 C C . THR A 1 198 ? 0.559 8.065 12.904 1.00 91.88 198 THR A C 1
ATOM 1532 O O . THR A 1 198 ? -0.080 7.903 13.944 1.00 91.88 198 THR A O 1
ATOM 1535 N N . LEU A 1 199 ? 1.052 9.242 12.531 1.00 92.56 199 LEU A N 1
ATOM 1536 C CA . LEU A 1 199 ? 0.930 10.451 13.332 1.00 92.56 199 LEU A CA 1
ATOM 1537 C C . LEU A 1 199 ? 0.135 11.515 12.586 1.00 92.56 199 LEU A C 1
ATOM 1539 O O . LEU A 1 199 ? 0.410 11.817 11.422 1.00 92.56 199 LEU A O 1
ATOM 1543 N N . LEU A 1 200 ? -0.852 12.090 13.258 1.00 94.44 200 LEU A N 1
ATOM 1544 C CA . LEU A 1 200 ? -1.633 13.203 12.744 1.00 94.44 200 LEU A CA 1
ATOM 1545 C C . LEU A 1 200 ? -0.812 14.497 12.795 1.00 94.44 200 LEU A C 1
ATOM 1547 O O . LEU A 1 200 ? 0.054 14.688 13.646 1.00 94.44 200 LEU A O 1
ATOM 1551 N N . THR A 1 201 ? -1.102 15.412 11.874 1.00 92.75 201 THR A N 1
ATOM 1552 C CA . THR A 1 201 ? -0.657 16.808 11.977 1.00 92.75 201 THR A CA 1
ATOM 1553 C C . THR A 1 201 ? -1.809 17.693 12.477 1.00 92.75 201 THR A C 1
ATOM 1555 O O . THR A 1 201 ? -2.975 17.270 12.421 1.00 92.75 201 THR A O 1
ATOM 1558 N N . PRO A 1 202 ? -1.542 18.923 12.961 1.00 91.69 202 PRO A N 1
ATOM 1559 C CA . PRO A 1 202 ? -2.600 19.826 13.403 1.00 91.69 202 PRO A CA 1
ATOM 1560 C C . PRO A 1 202 ? -3.715 19.976 12.361 1.00 91.69 202 PRO A C 1
ATOM 1562 O O . PRO A 1 202 ? -3.455 20.094 11.166 1.00 91.69 202 PRO A O 1
ATOM 1565 N N . CYS A 1 203 ? -4.965 19.974 12.824 1.00 91.56 203 CYS A N 1
ATOM 1566 C CA . CYS A 1 203 ? -6.167 20.104 11.995 1.00 91.56 203 CYS A CA 1
ATOM 1567 C C . CYS A 1 203 ? -6.432 18.962 10.991 1.00 91.56 203 CYS A C 1
ATOM 1569 O O . CYS A 1 203 ? -7.400 19.065 10.243 1.00 91.56 203 CYS A O 1
ATOM 1571 N N . THR A 1 204 ? -5.663 17.864 10.974 1.00 93.75 204 THR A N 1
ATOM 1572 C CA . THR A 1 204 ? -5.854 16.768 9.993 1.00 93.75 204 THR A CA 1
ATOM 1573 C C . THR A 1 204 ? -7.284 16.230 9.969 1.00 93.75 204 THR A C 1
ATOM 1575 O O . THR A 1 204 ? -7.879 16.138 8.900 1.00 93.75 204 THR A O 1
ATOM 1578 N N . ILE A 1 205 ? -7.854 15.918 11.138 1.00 94.94 205 ILE A N 1
ATOM 1579 C CA . ILE A 1 205 ? -9.221 15.380 11.257 1.00 94.94 205 ILE A CA 1
ATOM 1580 C C . ILE A 1 205 ? -10.248 16.372 10.696 1.00 94.94 205 ILE A C 1
ATOM 1582 O O . ILE A 1 205 ? -11.107 15.988 9.908 1.00 94.94 205 ILE A O 1
ATOM 1586 N N . MET A 1 206 ? -10.116 17.653 11.047 1.00 92.38 206 MET A N 1
ATOM 1587 C CA . MET A 1 206 ? -10.977 18.729 10.548 1.00 92.38 206 MET A CA 1
ATOM 1588 C C . MET A 1 206 ? -10.891 18.853 9.026 1.00 92.38 206 MET A C 1
ATOM 1590 O O . MET A 1 206 ? -11.916 18.873 8.359 1.00 92.38 206 MET A O 1
ATOM 1594 N N . ARG A 1 207 ? -9.676 18.855 8.460 1.00 92.06 207 ARG A N 1
ATOM 1595 C CA . ARG A 1 207 ? -9.480 18.922 7.005 1.00 92.06 207 ARG A CA 1
ATOM 1596 C C . ARG A 1 207 ? -10.103 17.726 6.292 1.00 92.06 207 ARG A C 1
ATOM 1598 O O . ARG A 1 207 ? -10.693 17.896 5.232 1.00 92.06 207 ARG A O 1
ATOM 1605 N N . LEU A 1 208 ? -9.992 16.521 6.847 1.00 93.00 208 LEU A N 1
ATOM 1606 C CA . LEU A 1 208 ? -10.660 15.354 6.270 1.00 93.00 208 LEU A CA 1
ATOM 1607 C C . LEU A 1 208 ? -12.185 15.514 6.284 1.00 93.00 208 LEU A C 1
ATOM 1609 O O . LEU A 1 208 ? -12.815 15.248 5.266 1.00 93.00 208 LEU A O 1
ATOM 1613 N N . ALA A 1 209 ? -12.749 15.990 7.395 1.00 92.19 209 ALA A N 1
ATOM 1614 C CA . ALA A 1 209 ? -14.186 16.211 7.551 1.00 92.19 209 ALA A CA 1
ATOM 1615 C C . ALA A 1 209 ? -14.724 17.281 6.578 1.00 92.19 209 ALA A C 1
ATOM 1617 O O . ALA A 1 209 ? -15.715 17.057 5.894 1.00 92.19 209 ALA A O 1
ATOM 1618 N N . GLU A 1 210 ? -14.018 18.406 6.416 1.00 89.56 210 GLU A N 1
ATOM 1619 C CA . GLU A 1 210 ? -14.367 19.480 5.463 1.00 89.56 210 GLU A CA 1
ATOM 1620 C C . GLU A 1 210 ? -14.414 19.018 3.994 1.00 89.56 210 GLU A C 1
ATOM 1622 O O . GLU A 1 210 ? -15.032 19.680 3.160 1.00 89.56 210 GLU A O 1
ATOM 1627 N N . ALA A 1 211 ? -13.734 17.916 3.659 1.00 88.62 211 ALA A N 1
ATOM 1628 C CA . ALA A 1 211 ? -13.636 17.381 2.301 1.00 88.62 211 ALA A CA 1
ATOM 1629 C C . ALA A 1 211 ? -14.584 16.203 2.025 1.00 88.62 211 ALA A C 1
ATOM 1631 O O . ALA A 1 211 ? -14.503 15.599 0.951 1.00 88.62 211 ALA A O 1
ATOM 1632 N N . VAL A 1 212 ? -15.470 15.866 2.967 1.00 88.50 212 VAL A N 1
ATOM 1633 C CA . VAL A 1 212 ? -16.540 14.895 2.730 1.00 88.50 212 VAL A CA 1
ATOM 1634 C C . VAL A 1 212 ? -17.514 15.478 1.706 1.00 88.50 212 VAL A C 1
ATOM 1636 O O . VAL A 1 212 ? -18.132 16.512 1.931 1.00 88.50 212 VAL A O 1
ATOM 1639 N N . ASP A 1 213 ? -17.650 14.809 0.563 1.00 84.12 213 ASP A N 1
ATOM 1640 C CA . ASP A 1 213 ? -18.666 15.129 -0.447 1.00 84.12 213 ASP A CA 1
ATOM 1641 C C . ASP A 1 213 ? -19.850 14.157 -0.373 1.00 84.12 213 ASP A C 1
ATOM 1643 O O . ASP A 1 213 ? -19.827 13.234 0.431 1.00 84.12 213 ASP A O 1
ATOM 1647 N N . ASP A 1 214 ? -20.888 14.330 -1.195 1.00 83.69 214 ASP A N 1
ATOM 1648 C CA . ASP A 1 214 ? -22.096 13.485 -1.151 1.00 83.69 214 ASP A CA 1
ATOM 1649 C C . ASP A 1 214 ? -21.899 12.072 -1.722 1.00 83.69 214 ASP A C 1
ATOM 1651 O O . ASP A 1 214 ? -22.687 11.161 -1.463 1.00 83.69 214 ASP A O 1
ATOM 1655 N N . GLU A 1 215 ? -20.847 11.857 -2.509 1.00 86.00 215 GLU A N 1
ATOM 1656 C CA . GLU A 1 215 ? -20.656 10.618 -3.244 1.00 86.00 215 GLU A CA 1
ATOM 1657 C C . GLU A 1 215 ? -19.582 9.714 -2.654 1.00 86.00 215 GLU A C 1
ATOM 1659 O O . GLU A 1 215 ? -19.711 8.502 -2.773 1.00 86.00 215 GLU A O 1
ATOM 1664 N N . ALA A 1 216 ? -18.480 10.238 -2.130 1.00 89.50 216 ALA A N 1
ATOM 1665 C CA . ALA A 1 216 ? -17.352 9.456 -1.649 1.00 89.50 216 ALA A CA 1
ATOM 1666 C C . ALA A 1 216 ? -17.665 8.826 -0.288 1.00 89.50 216 ALA A C 1
ATOM 1668 O O . ALA A 1 216 ? -18.363 9.404 0.544 1.00 89.50 216 ALA A O 1
ATOM 1669 N N . ALA A 1 217 ? -17.138 7.625 -0.065 1.00 95.00 217 ALA A N 1
ATOM 1670 C CA . ALA A 1 217 ? -17.201 6.970 1.239 1.00 95.00 217 ALA A CA 1
ATOM 1671 C C . ALA A 1 217 ? -15.898 7.136 2.032 1.00 95.00 217 ALA A C 1
ATOM 1673 O O . ALA A 1 217 ? -15.858 6.811 3.214 1.00 95.00 217 ALA A O 1
ATOM 1674 N N . ILE A 1 218 ? -14.821 7.583 1.378 1.00 96.19 218 ILE A N 1
ATOM 1675 C CA . ILE A 1 218 ? -13.492 7.678 1.980 1.00 96.19 218 ILE A CA 1
ATOM 1676 C C . ILE A 1 218 ? -12.847 9.008 1.587 1.00 96.19 218 ILE A C 1
ATOM 1678 O O . ILE A 1 218 ? -12.785 9.329 0.399 1.00 96.19 218 ILE A O 1
ATOM 1682 N N . VAL A 1 219 ? -12.308 9.741 2.561 1.00 94.81 219 VAL A N 1
ATOM 1683 C CA . VAL A 1 219 ? -11.447 10.911 2.337 1.00 94.81 219 VAL A CA 1
ATOM 1684 C C . VAL A 1 219 ? -10.035 10.578 2.805 1.00 94.81 219 VAL A C 1
ATOM 1686 O O . VAL A 1 219 ? -9.825 10.211 3.960 1.00 94.81 219 VAL A O 1
ATOM 1689 N N . VAL A 1 220 ? -9.054 10.693 1.914 1.00 93.06 220 VAL A N 1
ATOM 1690 C CA . VAL A 1 220 ? -7.676 10.257 2.154 1.00 93.06 220 VAL A CA 1
ATOM 1691 C C . VAL A 1 220 ? -6.732 11.449 2.332 1.00 93.06 220 VAL A C 1
ATOM 1693 O O . VAL A 1 220 ? -6.808 12.407 1.555 1.00 93.06 220 VAL A O 1
ATOM 1696 N N . PRO A 1 221 ? -5.844 11.415 3.343 1.00 91.88 221 PRO A N 1
ATOM 1697 C CA . PRO A 1 221 ? -4.862 12.465 3.578 1.00 91.88 221 PRO A CA 1
ATOM 1698 C C . PRO A 1 221 ? -3.640 12.312 2.664 1.00 91.88 221 PRO A C 1
ATOM 1700 O O . PRO A 1 221 ? -3.396 11.260 2.063 1.00 91.88 221 PRO A O 1
ATOM 1703 N N . ALA A 1 222 ? -2.821 13.357 2.605 1.00 87.69 222 ALA A N 1
ATOM 1704 C CA . ALA A 1 222 ? -1.441 13.258 2.153 1.00 87.69 222 ALA A CA 1
ATOM 1705 C C . ALA A 1 222 ? -0.592 12.543 3.209 1.00 87.69 222 ALA A C 1
ATOM 1707 O O . ALA A 1 222 ? -0.782 12.739 4.408 1.00 87.69 222 ALA A O 1
ATOM 1708 N N . ILE A 1 223 ? 0.349 11.718 2.752 1.00 85.12 223 ILE A N 1
ATOM 1709 C CA . ILE A 1 223 ? 1.299 11.011 3.612 1.00 85.12 223 ILE A CA 1
ATOM 1710 C C . ILE A 1 223 ? 2.652 11.688 3.444 1.00 85.12 223 ILE A C 1
ATOM 1712 O O . ILE A 1 223 ? 3.194 11.719 2.341 1.00 85.12 223 ILE A O 1
ATOM 1716 N N . GLU A 1 224 ? 3.179 12.218 4.537 1.00 83.00 224 GLU A N 1
ATOM 1717 C CA . GLU A 1 224 ? 4.511 12.796 4.631 1.00 83.00 224 GLU A CA 1
ATOM 1718 C C . GLU A 1 224 ? 5.452 11.886 5.423 1.00 83.00 224 GLU A C 1
ATOM 1720 O O . GLU A 1 224 ? 5.038 11.026 6.200 1.00 83.00 224 GLU A O 1
ATOM 1725 N N . ASP A 1 225 ? 6.750 12.092 5.224 1.00 77.62 225 ASP A N 1
ATOM 1726 C CA . ASP A 1 225 ? 7.783 11.386 5.966 1.00 77.62 225 ASP A CA 1
ATOM 1727 C C . ASP A 1 225 ? 7.878 12.045 7.328 1.00 77.62 225 ASP A C 1
ATOM 1729 O O . ASP A 1 225 ? 7.952 13.279 7.429 1.00 77.62 225 ASP A O 1
ATOM 1733 N N . LEU A 1 226 ? 7.908 11.238 8.379 1.00 72.88 226 LEU A N 1
ATOM 1734 C CA . LEU A 1 226 ? 8.243 11.714 9.705 1.00 72.88 226 LEU A CA 1
ATOM 1735 C C . LEU A 1 226 ? 9.752 12.003 9.764 1.00 72.88 226 LEU A C 1
ATOM 1737 O O . LEU A 1 226 ? 10.528 11.282 10.387 1.00 72.88 226 LEU A O 1
ATOM 1741 N N . ARG A 1 227 ? 10.172 13.080 9.087 1.00 57.62 227 ARG A N 1
ATOM 1742 C CA . ARG A 1 227 ? 11.582 13.419 8.875 1.00 57.62 227 ARG A CA 1
ATOM 1743 C C . ARG A 1 227 ? 12.328 13.533 10.201 1.00 57.62 227 ARG A C 1
ATOM 1745 O O . ARG A 1 227 ? 12.126 14.473 10.972 1.00 57.62 227 ARG A O 1
ATOM 1752 N N . ARG A 1 228 ? 13.290 12.637 10.396 1.00 57.78 228 ARG A N 1
ATOM 1753 C CA . ARG A 1 228 ? 14.484 12.859 11.220 1.00 57.78 228 ARG A CA 1
ATOM 1754 C C . ARG A 1 228 ? 15.711 12.790 10.305 1.00 57.78 228 ARG A C 1
ATOM 1756 O O . ARG A 1 228 ? 15.605 12.247 9.206 1.00 57.78 228 ARG A O 1
ATOM 1763 N N . PRO A 1 229 ? 16.879 13.332 10.695 1.00 58.22 229 PRO A N 1
ATOM 1764 C CA . PRO A 1 229 ? 18.117 13.064 9.974 1.00 58.22 229 PRO A CA 1
ATOM 1765 C C . PRO A 1 229 ? 18.346 11.549 9.942 1.00 58.22 229 PRO A C 1
ATOM 1767 O O . PRO A 1 229 ? 18.738 10.959 10.949 1.00 58.22 229 PRO A O 1
ATOM 1770 N N . SER A 1 230 ? 18.044 10.906 8.813 1.00 63.62 230 SER A N 1
ATOM 1771 C CA . SER A 1 230 ? 18.238 9.467 8.706 1.00 63.62 230 SER A CA 1
ATOM 1772 C C . SER A 1 230 ? 19.727 9.160 8.547 1.00 63.62 230 SER A C 1
ATOM 1774 O O . SER A 1 230 ? 20.379 9.715 7.649 1.00 63.62 230 SER A O 1
ATOM 1776 N N . PRO A 1 231 ? 20.283 8.243 9.357 1.00 63.81 231 PRO A N 1
ATOM 1777 C CA . PRO A 1 231 ? 21.636 7.747 9.156 1.00 63.81 231 PRO A CA 1
ATOM 1778 C C . PRO A 1 231 ? 21.752 6.861 7.901 1.00 63.81 231 PRO A C 1
ATOM 1780 O O . PRO A 1 231 ? 22.860 6.671 7.404 1.00 63.81 231 PRO A O 1
ATOM 1783 N N . SER A 1 232 ? 20.641 6.358 7.347 1.00 76.06 232 SER A N 1
ATOM 1784 C CA . SER A 1 232 ? 20.624 5.427 6.214 1.00 76.06 232 SER A CA 1
ATOM 1785 C C . SER A 1 232 ? 20.610 6.146 4.864 1.00 76.06 232 SER A C 1
ATOM 1787 O O . SER A 1 232 ? 19.758 6.991 4.592 1.00 76.06 232 SER A O 1
ATOM 1789 N N . TRP A 1 233 ? 21.539 5.779 3.976 1.00 79.12 233 TRP A N 1
ATOM 1790 C CA . TRP A 1 233 ? 21.545 6.264 2.591 1.00 79.12 233 TRP A CA 1
ATOM 1791 C C . TRP A 1 233 ? 20.300 5.786 1.841 1.00 79.12 233 TRP A C 1
ATOM 1793 O O . TRP A 1 233 ? 19.702 6.562 1.101 1.00 79.12 233 TRP A O 1
ATOM 1803 N N . PHE A 1 234 ? 19.883 4.539 2.081 1.00 80.62 234 PHE A N 1
ATOM 1804 C CA . PHE A 1 234 ? 18.677 3.965 1.492 1.00 80.62 234 PHE A CA 1
ATOM 1805 C C . PHE A 1 234 ? 17.438 4.801 1.829 1.00 80.62 234 PHE A C 1
ATOM 1807 O O . PHE A 1 234 ? 16.727 5.228 0.925 1.00 80.62 234 PHE A O 1
ATOM 1814 N N . GLU A 1 235 ? 17.219 5.096 3.111 1.00 79.94 235 GLU A N 1
ATOM 1815 C CA . GLU A 1 235 ? 16.057 5.870 3.560 1.00 79.94 235 GLU A CA 1
ATOM 1816 C C . GLU A 1 235 ? 16.046 7.272 2.948 1.00 79.94 235 GLU A C 1
ATOM 1818 O O . GLU A 1 235 ? 15.025 7.697 2.421 1.00 79.94 235 GLU A O 1
ATOM 1823 N N . ARG A 1 236 ? 17.193 7.968 2.923 1.00 78.19 236 ARG A N 1
ATOM 1824 C CA . ARG A 1 236 ? 17.285 9.317 2.336 1.00 78.19 236 ARG A CA 1
ATOM 1825 C C . ARG A 1 236 ? 16.963 9.349 0.844 1.00 78.19 236 ARG A C 1
ATOM 1827 O O . ARG A 1 236 ? 16.391 10.329 0.378 1.00 78.19 236 ARG A O 1
ATOM 1834 N N . LEU A 1 237 ? 17.331 8.303 0.105 1.00 79.31 237 LEU A N 1
ATOM 1835 C CA . LEU A 1 237 ? 17.030 8.186 -1.324 1.00 79.31 237 LEU A CA 1
ATOM 1836 C C . LEU A 1 237 ? 15.580 7.730 -1.565 1.00 79.31 237 LEU A C 1
ATOM 1838 O O . LEU A 1 237 ? 14.969 8.128 -2.552 1.00 79.31 237 LEU A O 1
ATOM 1842 N N . GLN A 1 238 ? 15.013 6.921 -0.666 1.00 78.69 238 GLN A N 1
ATOM 1843 C CA . GLN A 1 238 ? 13.666 6.355 -0.786 1.00 78.69 238 GLN A CA 1
ATOM 1844 C C . GLN A 1 238 ? 12.560 7.307 -0.292 1.00 78.69 238 GLN A C 1
ATOM 1846 O O . GLN A 1 238 ? 11.474 7.351 -0.877 1.00 78.69 238 GLN A O 1
ATOM 1851 N N . ALA A 1 239 ? 12.814 8.072 0.773 1.00 75.31 239 ALA A N 1
ATOM 1852 C CA . ALA A 1 239 ? 11.832 8.915 1.455 1.00 75.31 239 ALA A CA 1
ATOM 1853 C C . ALA A 1 239 ? 11.147 9.952 0.547 1.00 75.31 239 ALA A C 1
ATOM 1855 O O . ALA A 1 239 ? 9.915 10.038 0.594 1.00 75.31 239 ALA A O 1
ATOM 1856 N N . PRO A 1 240 ? 11.861 10.671 -0.350 1.00 69.81 240 PRO A N 1
ATOM 1857 C CA . PRO A 1 240 ? 11.229 11.610 -1.277 1.00 69.81 240 PRO A CA 1
ATOM 1858 C C . PRO A 1 240 ? 10.181 10.975 -2.198 1.00 69.81 240 PRO A C 1
ATOM 1860 O O . PRO A 1 240 ? 9.375 11.694 -2.767 1.00 69.81 240 PRO A O 1
ATOM 1863 N N . TYR A 1 241 ? 10.162 9.649 -2.342 1.00 66.31 241 TYR A N 1
ATOM 1864 C CA . TYR A 1 241 ? 9.246 8.937 -3.237 1.00 66.31 241 TYR A CA 1
ATOM 1865 C C . TYR A 1 241 ? 8.172 8.143 -2.515 1.00 66.31 241 TYR A C 1
ATOM 1867 O O . TYR A 1 241 ? 7.131 7.852 -3.099 1.00 66.31 241 TYR A O 1
ATOM 1875 N N . TRP A 1 242 ? 8.434 7.756 -1.267 1.00 64.50 242 TRP A N 1
ATOM 1876 C CA . TRP A 1 242 ? 7.419 7.170 -0.399 1.00 64.50 242 TRP A CA 1
ATOM 1877 C C . TRP A 1 242 ? 6.446 8.247 0.100 1.00 64.50 242 TRP A C 1
ATOM 1879 O O . TRP A 1 242 ? 5.236 8.048 0.093 1.00 64.50 242 TRP A O 1
ATOM 1889 N N . CYS A 1 243 ? 6.986 9.411 0.459 1.00 52.66 243 CYS A N 1
ATOM 1890 C CA . CYS A 1 243 ? 6.280 10.449 1.204 1.00 52.66 243 CYS A CA 1
ATOM 1891 C C . CYS A 1 243 ? 6.140 11.785 0.475 1.00 52.66 243 CYS A C 1
ATOM 1893 O O . CYS A 1 243 ? 5.604 12.745 1.025 1.00 52.66 243 CYS A O 1
ATOM 1895 N N . ALA A 1 244 ? 6.643 11.891 -0.750 1.00 41.19 244 ALA A N 1
ATOM 1896 C CA . ALA A 1 244 ? 6.211 12.948 -1.640 1.00 41.19 244 ALA A CA 1
ATOM 1897 C C . ALA A 1 244 ? 5.476 12.279 -2.791 1.00 41.19 244 ALA A C 1
ATOM 1899 O O . ALA A 1 244 ? 6.028 11.429 -3.483 1.00 41.19 244 ALA A O 1
ATOM 1900 N N . ARG A 1 245 ? 4.228 12.691 -3.031 1.00 54.31 245 ARG A N 1
ATOM 1901 C CA . ARG A 1 245 ? 3.700 12.661 -4.394 1.00 54.31 245 ARG A CA 1
ATOM 1902 C C . ARG A 1 245 ? 4.580 13.670 -5.149 1.00 54.31 245 ARG A C 1
ATOM 1904 O O . ARG A 1 245 ? 4.374 14.864 -4.939 1.00 54.31 245 ARG A O 1
ATOM 1911 N N . PRO A 1 246 ? 5.594 13.249 -5.938 1.00 38.41 246 PRO A N 1
ATOM 1912 C CA . PRO A 1 246 ? 6.763 14.092 -6.248 1.00 38.41 246 PRO A CA 1
ATOM 1913 C C . PRO A 1 246 ? 6.440 15.363 -7.040 1.00 38.41 246 PRO A C 1
ATOM 1915 O O . PRO A 1 246 ? 7.273 16.252 -7.174 1.00 38.41 246 PRO A O 1
ATOM 1918 N N . PHE A 1 247 ? 5.225 15.449 -7.575 1.00 46.62 247 PHE A N 1
ATOM 1919 C CA . PHE A 1 247 ? 4.906 16.353 -8.663 1.00 46.62 247 PHE A CA 1
ATOM 1920 C C . PHE A 1 247 ? 3.960 17.494 -8.285 1.00 46.62 247 PHE A C 1
ATOM 1922 O O . PHE A 1 247 ? 4.029 18.547 -8.905 1.00 46.62 247 PHE A O 1
ATOM 1929 N N . ASP A 1 248 ? 3.125 17.304 -7.263 1.00 54.12 248 ASP A N 1
ATOM 1930 C CA . ASP A 1 248 ? 2.402 18.350 -6.533 1.00 54.12 248 ASP A CA 1
ATOM 1931 C C . ASP A 1 248 ? 1.675 17.653 -5.368 1.00 54.12 248 ASP A C 1
ATOM 1933 O O . ASP A 1 248 ? 0.791 16.832 -5.629 1.00 54.12 248 ASP A O 1
ATOM 1937 N N . PRO A 1 249 ? 1.997 17.932 -4.092 1.00 53.62 249 PRO A N 1
ATOM 1938 C CA . PRO A 1 249 ? 1.252 17.367 -2.970 1.00 53.62 249 PRO A CA 1
ATOM 1939 C C . PRO A 1 249 ? -0.234 17.757 -2.992 1.00 53.62 249 PRO A C 1
ATOM 1941 O O . PRO A 1 249 ? -1.012 17.146 -2.272 1.00 53.62 249 PRO A O 1
ATOM 1944 N N . ARG A 1 250 ? -0.636 18.740 -3.815 1.00 55.34 250 ARG A N 1
ATOM 1945 C CA . ARG A 1 250 ? -2.016 19.212 -3.983 1.00 55.34 250 ARG A CA 1
ATOM 1946 C C . ARG A 1 250 ? -2.824 18.465 -5.036 1.00 55.34 250 ARG A C 1
ATOM 1948 O O . ARG A 1 250 ? -4.046 18.561 -5.007 1.00 55.34 250 ARG A O 1
ATOM 1955 N N . MET A 1 251 ? -2.175 17.740 -5.945 1.00 63.81 251 MET A N 1
ATOM 1956 C CA . MET A 1 251 ? -2.852 17.069 -7.055 1.00 63.81 251 MET A CA 1
ATOM 1957 C C . MET A 1 251 ? -2.856 15.558 -6.871 1.00 63.81 251 MET A C 1
ATOM 1959 O O . MET A 1 251 ? -1.852 14.931 -6.517 1.00 63.81 251 MET A O 1
ATOM 1963 N N . SER A 1 252 ? -3.985 14.944 -7.195 1.00 76.75 252 SER A N 1
ATOM 1964 C CA . SER A 1 252 ? -4.082 13.500 -7.318 1.00 76.75 252 SER A CA 1
ATOM 1965 C C . SER A 1 252 ? -4.453 13.174 -8.745 1.00 76.75 252 SER A C 1
ATOM 1967 O O . SER A 1 252 ? -5.587 13.377 -9.147 1.00 76.75 252 SER A O 1
ATOM 1969 N N . PHE A 1 253 ? -3.520 12.600 -9.509 1.00 76.62 253 PHE A N 1
ATOM 1970 C CA . PHE A 1 253 ? -3.808 12.172 -10.880 1.00 76.62 253 PHE A CA 1
ATOM 1971 C C . PHE A 1 253 ? -5.063 11.290 -10.958 1.00 76.62 253 PHE A C 1
ATOM 1973 O O . PHE A 1 253 ? -5.875 11.412 -11.870 1.00 76.62 253 PHE A O 1
ATOM 1980 N N . ASN A 1 254 ? -5.234 10.402 -9.984 1.00 80.25 254 ASN A N 1
ATOM 1981 C CA . ASN A 1 254 ? -6.374 9.503 -9.962 1.00 80.25 254 ASN A CA 1
ATOM 1982 C C . ASN A 1 254 ? -7.671 10.281 -9.727 1.00 80.25 254 ASN A C 1
ATOM 1984 O O . ASN A 1 254 ? -8.627 10.121 -10.477 1.00 80.25 254 ASN A O 1
ATOM 1988 N N . GLN A 1 255 ? -7.700 11.179 -8.745 1.00 84.44 255 GLN A N 1
ATOM 1989 C CA . GLN A 1 255 ? -8.883 11.999 -8.508 1.00 84.44 255 GLN A CA 1
ATOM 1990 C C . GLN A 1 255 ? -9.167 12.952 -9.669 1.00 84.44 255 GLN A C 1
ATOM 1992 O O . GLN A 1 255 ? -10.291 12.995 -10.159 1.00 84.44 255 GLN A O 1
ATOM 1997 N N . ASP A 1 256 ? -8.152 13.684 -10.116 1.00 80.69 256 ASP A N 1
ATOM 1998 C CA . ASP A 1 256 ? -8.277 14.784 -11.068 1.00 80.69 256 ASP A CA 1
ATOM 1999 C C . ASP A 1 256 ? -8.673 14.289 -12.466 1.00 80.69 256 ASP A C 1
ATOM 2001 O O . ASP A 1 256 ? -9.315 15.019 -13.212 1.00 80.69 256 ASP A O 1
ATOM 2005 N N . TYR A 1 257 ? -8.327 13.048 -12.830 1.00 79.12 257 TYR A N 1
ATOM 2006 C CA . TYR A 1 257 ? -8.591 12.522 -14.176 1.00 79.12 257 TYR A CA 1
ATOM 2007 C C . TYR A 1 257 ? -9.445 11.252 -14.206 1.00 79.12 257 TYR A C 1
ATOM 2009 O O . TYR A 1 257 ? -10.094 10.980 -15.213 1.00 79.12 257 TYR A O 1
ATOM 2017 N N . LEU A 1 258 ? -9.475 10.469 -13.124 1.00 80.06 258 LEU A N 1
ATOM 2018 C CA . LEU A 1 258 ? -10.303 9.258 -13.003 1.00 80.06 258 LEU A CA 1
ATOM 2019 C C . LEU A 1 258 ? -11.480 9.445 -12.027 1.00 80.06 258 LEU A C 1
ATOM 2021 O O . LEU A 1 258 ? -12.287 8.527 -11.849 1.00 80.06 258 LEU A O 1
ATOM 2025 N N . GLY A 1 259 ? -11.586 10.622 -11.399 1.00 81.88 259 GLY A N 1
ATOM 2026 C CA . GLY A 1 259 ? -12.672 11.033 -10.510 1.00 81.88 259 GLY A CA 1
ATOM 2027 C C . GLY A 1 259 ? -12.590 10.491 -9.080 1.00 81.88 259 GLY A C 1
ATOM 2028 O O . GLY A 1 259 ? -13.383 10.916 -8.241 1.00 81.88 259 GLY A O 1
ATOM 2029 N N . ARG A 1 260 ? -11.677 9.551 -8.792 1.00 88.56 260 ARG A N 1
ATOM 2030 C CA . ARG A 1 260 ? -11.493 8.893 -7.482 1.00 88.56 260 ARG A CA 1
ATOM 2031 C C . ARG A 1 260 ? -10.017 8.609 -7.220 1.00 88.56 260 ARG A C 1
ATOM 2033 O O . ARG A 1 260 ? -9.284 8.316 -8.160 1.00 88.56 260 ARG A O 1
ATOM 2040 N N . ASP A 1 261 ? -9.599 8.628 -5.959 1.00 88.25 261 ASP A N 1
ATOM 2041 C CA . ASP A 1 261 ? -8.240 8.257 -5.546 1.00 88.25 261 ASP A CA 1
ATOM 2042 C C . ASP A 1 261 ? -8.157 6.848 -4.923 1.00 88.25 261 ASP A C 1
ATOM 2044 O O . ASP A 1 261 ? -9.145 6.114 -4.854 1.00 88.25 261 ASP A O 1
ATOM 2048 N N . LEU A 1 262 ? -6.950 6.459 -4.512 1.00 86.88 262 LEU A N 1
ATOM 2049 C CA . LEU A 1 262 ? -6.650 5.275 -3.716 1.00 86.88 262 LEU A CA 1
ATOM 2050 C C . LEU A 1 262 ? -6.808 5.532 -2.227 1.00 86.88 262 LEU A C 1
ATOM 2052 O O . LEU A 1 262 ? -6.611 6.641 -1.740 1.00 86.88 262 LEU A O 1
ATOM 2056 N N . PHE A 1 263 ? -7.049 4.445 -1.510 1.00 90.06 263 PHE A N 1
ATOM 2057 C CA . PHE A 1 263 ? -6.975 4.366 -0.064 1.00 90.06 263 PHE A CA 1
ATOM 2058 C C . PHE A 1 263 ? -5.767 3.517 0.315 1.00 90.06 263 PHE A C 1
ATOM 2060 O O . PHE A 1 263 ? -5.552 2.453 -0.262 1.00 90.06 263 PHE A O 1
ATOM 2067 N N . PHE A 1 264 ? -4.991 3.998 1.284 1.00 86.50 264 PHE A N 1
ATOM 2068 C CA . PHE A 1 264 ? -3.815 3.314 1.837 1.00 86.50 264 PHE A CA 1
ATOM 2069 C C . PHE A 1 264 ? -4.055 2.902 3.298 1.00 86.50 264 PHE A C 1
ATOM 2071 O O . PHE A 1 264 ? -3.149 2.929 4.134 1.00 86.50 264 PHE A O 1
ATOM 2078 N N . GLY A 1 265 ? -5.320 2.614 3.624 1.00 87.88 265 GLY A N 1
ATOM 2079 C CA . GLY A 1 265 ? -5.744 2.175 4.948 1.00 87.88 265 GLY A CA 1
ATOM 2080 C C . GLY A 1 265 ? -5.792 3.290 5.995 1.00 87.88 265 GLY A C 1
ATOM 2081 O O . GLY A 1 265 ? -5.852 2.982 7.185 1.00 87.88 265 GLY A O 1
ATOM 2082 N N . LYS A 1 266 ? -5.714 4.561 5.577 1.00 91.75 266 LYS A N 1
ATOM 2083 C CA . LYS A 1 266 ? -5.712 5.744 6.448 1.00 91.75 266 LYS A CA 1
ATOM 2084 C C . LYS A 1 266 ? -6.573 6.848 5.861 1.00 91.75 266 LYS A C 1
ATOM 2086 O O . LYS A 1 266 ? -6.462 7.139 4.669 1.00 91.75 266 LYS A O 1
ATOM 2091 N N . GLY A 1 267 ? -7.416 7.454 6.685 1.00 95.56 267 GLY A N 1
ATOM 2092 C CA . GLY A 1 267 ? -8.329 8.509 6.260 1.00 95.56 267 GLY A CA 1
ATOM 2093 C C . GLY A 1 267 ? -9.685 8.441 6.941 1.00 95.56 267 GLY A C 1
ATOM 2094 O O . GLY A 1 267 ? -9.933 7.581 7.783 1.00 95.56 267 GLY A O 1
ATOM 2095 N N . LEU A 1 268 ? -10.551 9.381 6.578 1.00 97.00 268 LEU A N 1
ATOM 2096 C CA . LEU A 1 268 ? -11.922 9.444 7.065 1.00 97.00 268 LEU A CA 1
ATOM 2097 C C . LEU A 1 268 ? -12.794 8.465 6.285 1.00 97.00 268 LEU A C 1
ATOM 2099 O O . LEU A 1 268 ? -12.726 8.420 5.059 1.00 97.00 268 LEU A O 1
ATOM 2103 N N . ILE A 1 269 ? -13.606 7.697 7.003 1.00 97.56 269 ILE A N 1
ATOM 2104 C CA . ILE A 1 269 ? -14.576 6.748 6.465 1.00 97.56 269 ILE A CA 1
ATOM 2105 C C . ILE A 1 269 ? -15.976 7.238 6.829 1.00 97.56 269 ILE A C 1
ATOM 2107 O O . ILE A 1 269 ? -16.271 7.434 8.007 1.00 97.56 269 ILE A O 1
ATOM 2111 N N . VAL A 1 270 ? -16.829 7.403 5.818 1.00 96.69 270 VAL A N 1
ATOM 2112 C CA . VAL A 1 270 ? -18.262 7.682 5.963 1.00 96.69 270 VAL A CA 1
ATOM 2113 C C . VAL A 1 270 ? -18.984 6.338 6.078 1.00 96.69 270 VAL A C 1
ATOM 2115 O O . VAL A 1 270 ? -18.992 5.544 5.135 1.00 96.69 270 VAL A O 1
ATOM 2118 N N . VAL A 1 271 ? -19.515 6.051 7.265 1.00 96.31 271 VAL A N 1
ATOM 2119 C CA . VAL A 1 271 ? -19.856 4.701 7.743 1.00 96.31 271 VAL A CA 1
ATOM 2120 C C . VAL A 1 271 ? -20.917 4.018 6.882 1.00 96.31 271 VAL A C 1
ATOM 2122 O O . VAL A 1 271 ? -20.713 2.886 6.442 1.00 96.31 271 VAL A O 1
ATOM 2125 N N . ASP A 1 272 ? -22.033 4.696 6.630 1.00 94.69 272 ASP A N 1
ATOM 2126 C CA . ASP A 1 272 ? -23.176 4.172 5.875 1.00 94.69 272 ASP A CA 1
ATOM 2127 C C . ASP A 1 272 ? -22.795 3.852 4.421 1.00 94.69 272 ASP A C 1
ATOM 2129 O O . ASP A 1 272 ? -23.005 2.736 3.947 1.00 94.69 272 ASP A O 1
ATOM 2133 N N . ARG A 1 273 ? -22.137 4.793 3.736 1.00 95.44 273 ARG A N 1
ATOM 2134 C CA . ARG A 1 273 ? -21.694 4.638 2.343 1.00 95.44 273 ARG A CA 1
ATOM 2135 C C . ARG A 1 273 ? -20.596 3.595 2.203 1.00 95.44 273 ARG A C 1
ATOM 2137 O O . ARG A 1 273 ? -20.525 2.912 1.181 1.00 95.44 273 ARG A O 1
ATOM 2144 N N . PHE A 1 274 ? -19.706 3.496 3.189 1.00 96.38 274 PHE A N 1
ATOM 2145 C CA . PHE A 1 274 ? -18.653 2.490 3.186 1.00 96.38 274 PHE A CA 1
ATOM 2146 C C . PHE A 1 274 ? -19.248 1.088 3.303 1.00 96.38 274 PHE A C 1
ATOM 2148 O O . PHE A 1 274 ? -18.897 0.223 2.497 1.00 96.38 274 PHE A O 1
ATOM 2155 N N . LEU A 1 275 ? -20.172 0.874 4.245 1.00 95.12 275 LEU A N 1
ATOM 2156 C CA . LEU A 1 275 ? -20.868 -0.404 4.394 1.00 95.12 275 LEU A CA 1
ATOM 2157 C C . LEU A 1 275 ? -21.652 -0.758 3.131 1.00 95.12 275 LEU A C 1
ATOM 2159 O O . LEU A 1 275 ? -21.355 -1.785 2.527 1.00 95.12 275 LEU A O 1
ATOM 2163 N N . ASP A 1 276 ? -22.536 0.129 2.666 1.00 94.94 276 ASP A N 1
ATOM 2164 C CA . ASP A 1 276 ? -23.366 -0.079 1.468 1.00 94.94 276 ASP A CA 1
ATOM 2165 C C . ASP A 1 276 ? -22.543 -0.548 0.253 1.00 94.94 276 ASP A C 1
ATOM 2167 O O . ASP A 1 276 ? -22.930 -1.444 -0.500 1.00 94.94 276 ASP A O 1
ATOM 2171 N N . ARG A 1 277 ? -21.339 0.008 0.082 1.00 93.62 277 ARG A N 1
ATOM 2172 C CA . ARG A 1 277 ? -20.521 -0.238 -1.111 1.00 93.62 277 ARG A CA 1
ATOM 2173 C C . ARG A 1 277 ? -19.503 -1.355 -0.993 1.00 93.62 277 ARG A C 1
ATOM 2175 O O . ARG A 1 277 ? -18.995 -1.774 -2.038 1.00 93.62 277 ARG A O 1
ATOM 2182 N N . THR A 1 278 ? -19.163 -1.808 0.211 1.00 93.81 278 THR A N 1
ATOM 2183 C CA . THR A 1 278 ? -18.095 -2.805 0.430 1.00 93.81 278 THR A CA 1
ATOM 2184 C C . THR A 1 278 ? -18.598 -4.095 1.064 1.00 93.81 278 THR A C 1
ATOM 2186 O O . THR A 1 278 ? -18.025 -5.164 0.813 1.00 93.81 278 THR A O 1
ATOM 2189 N N . GLU A 1 279 ? -19.670 -4.024 1.849 1.00 89.88 279 GLU A N 1
ATOM 2190 C CA . GLU A 1 279 ? -20.186 -5.145 2.614 1.00 89.88 279 GLU A CA 1
ATOM 2191 C C . GLU A 1 279 ? -20.664 -6.281 1.701 1.00 89.88 279 GLU A C 1
ATOM 2193 O O . GLU A 1 279 ? -21.324 -6.072 0.688 1.00 89.88 279 GLU A O 1
ATOM 2198 N N . GLY A 1 280 ? -20.250 -7.513 2.013 1.00 89.38 280 GLY A N 1
ATOM 2199 C CA . GLY A 1 280 ? -20.596 -8.710 1.236 1.00 89.38 280 GLY A CA 1
ATOM 2200 C C . GLY A 1 280 ? -19.984 -8.795 -0.171 1.00 89.38 280 GLY A C 1
ATOM 2201 O O . GLY A 1 280 ? -20.120 -9.823 -0.832 1.00 89.38 280 GLY A O 1
ATOM 2202 N N . ARG A 1 281 ? -19.277 -7.761 -0.652 1.00 92.88 281 ARG A N 1
ATOM 2203 C CA . ARG A 1 281 ? -18.722 -7.738 -2.021 1.00 92.88 281 ARG A CA 1
ATOM 2204 C C . ARG A 1 281 ? -17.351 -8.390 -2.129 1.00 92.88 281 ARG A C 1
ATOM 2206 O O . ARG A 1 281 ? -17.041 -9.000 -3.153 1.00 92.88 281 ARG A O 1
ATOM 2213 N N . ILE A 1 282 ? -16.528 -8.252 -1.091 1.00 92.94 282 ILE A N 1
ATOM 2214 C CA . ILE A 1 282 ? -15.222 -8.909 -0.991 1.00 92.94 282 ILE A CA 1
ATOM 2215 C C . ILE A 1 282 ? -15.415 -10.198 -0.198 1.00 92.94 282 ILE A C 1
ATOM 2217 O O . ILE A 1 282 ? -15.768 -10.153 0.980 1.00 92.94 282 ILE A O 1
ATOM 2221 N N . ALA A 1 283 ? -15.187 -11.333 -0.856 1.00 92.50 283 ALA A N 1
ATOM 2222 C CA . ALA A 1 283 ? -15.284 -12.637 -0.220 1.00 92.50 283 ALA A CA 1
ATOM 2223 C C . ALA A 1 283 ? -14.207 -12.806 0.860 1.00 92.50 283 ALA A C 1
ATOM 2225 O O . ALA A 1 283 ? -13.047 -12.427 0.662 1.00 92.50 283 ALA A O 1
ATOM 2226 N N . ASP A 1 284 ? -14.587 -13.425 1.971 1.00 92.56 284 ASP A N 1
ATOM 2227 C CA . ASP A 1 284 ? -13.688 -13.695 3.087 1.00 92.56 284 ASP A CA 1
ATOM 2228 C C . ASP A 1 284 ? -12.466 -14.509 2.650 1.00 92.56 284 ASP A C 1
ATOM 2230 O O . ASP A 1 284 ? -12.555 -15.434 1.838 1.00 92.56 284 ASP A O 1
ATOM 2234 N N . ARG A 1 285 ? -11.316 -14.182 3.241 1.00 90.56 285 ARG A N 1
ATOM 2235 C CA . ARG A 1 285 ? -10.018 -14.842 3.073 1.00 90.56 285 ARG A CA 1
ATOM 2236 C C . ARG A 1 285 ? -9.447 -14.735 1.665 1.00 90.56 285 ARG A C 1
ATOM 2238 O O . ARG A 1 285 ? -8.595 -15.534 1.290 1.00 90.56 285 ARG A O 1
ATOM 2245 N N . THR A 1 286 ? -9.879 -13.754 0.873 1.00 92.06 286 THR A N 1
ATOM 2246 C CA . THR A 1 286 ? -9.400 -13.607 -0.513 1.00 92.06 286 THR A CA 1
ATOM 2247 C C . THR A 1 286 ? -8.394 -12.482 -0.723 1.00 92.06 286 THR A C 1
ATOM 2249 O O . THR A 1 286 ? -7.602 -12.570 -1.663 1.00 92.06 286 THR A O 1
ATOM 2252 N N . VAL A 1 287 ? -8.392 -11.450 0.127 1.00 92.81 287 VAL A N 1
ATOM 2253 C CA . VAL A 1 287 ? -7.613 -10.222 -0.089 1.00 92.81 287 VAL A CA 1
ATOM 2254 C C . VAL A 1 287 ? -6.838 -9.836 1.170 1.00 92.81 287 VAL A C 1
ATOM 2256 O O . VAL A 1 287 ? -7.421 -9.472 2.185 1.00 92.81 287 VAL A O 1
ATOM 2259 N N . LEU A 1 288 ? -5.508 -9.879 1.088 1.00 91.38 288 LEU A N 1
ATOM 2260 C CA . LEU A 1 288 ? -4.587 -9.470 2.151 1.00 91.38 288 LEU A CA 1
ATOM 2261 C C . LEU A 1 288 ? -4.561 -7.947 2.325 1.00 91.38 288 LEU A C 1
ATOM 2263 O O . LEU A 1 288 ? -4.652 -7.449 3.447 1.00 91.38 288 LEU A O 1
ATOM 2267 N N . SER A 1 289 ? -4.420 -7.218 1.214 1.00 87.25 289 SER A N 1
ATOM 2268 C CA . SER A 1 289 ? -4.383 -5.751 1.173 1.00 87.25 289 SER A CA 1
ATOM 2269 C C . SER A 1 289 ? -5.687 -5.235 0.574 1.00 87.25 289 SER A C 1
ATOM 2271 O O . SER A 1 289 ? -5.860 -5.219 -0.642 1.00 87.25 289 SER A O 1
ATOM 2273 N N . HIS A 1 290 ? -6.633 -4.886 1.439 1.00 89.50 290 HIS A N 1
ATOM 2274 C CA . HIS A 1 290 ? -7.999 -4.506 1.069 1.00 89.50 290 HIS A CA 1
ATOM 2275 C C . HIS A 1 290 ? -8.116 -3.039 0.658 1.00 89.50 290 HIS A C 1
ATOM 2277 O O . HIS A 1 290 ? -9.004 -2.718 -0.125 1.00 89.50 290 HIS A O 1
ATOM 2283 N N . ASP A 1 291 ? -7.197 -2.185 1.116 1.00 91.31 291 ASP A N 1
ATOM 2284 C CA . ASP A 1 291 ? -7.296 -0.728 1.006 1.00 91.31 291 ASP A CA 1
ATOM 2285 C C . ASP A 1 291 ? -7.603 -0.248 -0.429 1.00 91.31 291 ASP A C 1
ATOM 2287 O O . ASP A 1 291 ? -8.587 0.456 -0.661 1.00 91.31 291 ASP A O 1
ATOM 2291 N N . HIS A 1 292 ? -6.828 -0.694 -1.427 1.00 91.25 292 HIS A N 1
ATOM 2292 C CA . HIS A 1 292 ? -7.050 -0.329 -2.833 1.00 91.25 292 HIS A CA 1
ATOM 2293 C C . HIS A 1 292 ? -8.422 -0.782 -3.349 1.00 91.25 292 HIS A C 1
ATOM 2295 O O . HIS A 1 292 ? -9.106 -0.029 -4.043 1.00 91.25 292 HIS A O 1
ATOM 2301 N N . LEU A 1 293 ? -8.834 -2.008 -3.020 1.00 94.06 293 LEU A N 1
ATOM 2302 C CA . LEU A 1 293 ? -10.101 -2.563 -3.486 1.00 94.06 293 LEU A CA 1
ATOM 2303 C C . LEU A 1 293 ? -11.293 -1.863 -2.824 1.00 94.06 293 LEU A C 1
ATOM 2305 O O . LEU A 1 293 ? -12.278 -1.565 -3.495 1.00 94.06 293 LEU A O 1
ATOM 2309 N N . GLU A 1 294 ? -11.191 -1.538 -1.539 1.00 94.62 294 GLU A N 1
ATOM 2310 C CA . GLU A 1 294 ? -12.192 -0.741 -0.835 1.00 94.62 294 GLU A CA 1
ATOM 2311 C C . GLU A 1 294 ? -12.300 0.665 -1.418 1.00 94.62 294 GLU A C 1
ATOM 2313 O O . GLU A 1 294 ? -13.413 1.113 -1.669 1.00 94.62 294 GLU A O 1
ATOM 2318 N N . ALA A 1 295 ? -11.190 1.327 -1.762 1.00 93.12 295 ALA A N 1
ATOM 2319 C CA . ALA A 1 295 ? -11.234 2.607 -2.478 1.00 93.12 295 ALA A CA 1
ATOM 2320 C C . ALA A 1 295 ? -11.977 2.502 -3.815 1.00 93.12 295 ALA A C 1
ATOM 2322 O O . ALA A 1 295 ? -12.783 3.363 -4.168 1.00 93.12 295 ALA A O 1
ATOM 2323 N N . MET A 1 296 ? -11.711 1.432 -4.567 1.00 92.62 296 MET A N 1
ATOM 2324 C CA . MET A 1 296 ? -12.311 1.183 -5.877 1.00 92.62 296 MET A CA 1
ATOM 2325 C C . MET A 1 296 ? -13.814 0.878 -5.794 1.00 92.62 296 MET A C 1
ATOM 2327 O O . MET A 1 296 ? -14.561 1.244 -6.706 1.00 92.62 296 MET A O 1
ATOM 2331 N N . LEU A 1 297 ? -14.259 0.224 -4.717 1.00 94.19 297 LEU A N 1
ATOM 2332 C CA . LEU A 1 297 ? -15.664 -0.099 -4.455 1.00 94.19 297 LEU A CA 1
ATOM 2333 C C . LEU A 1 297 ? -16.415 1.088 -3.836 1.00 94.19 297 LEU A C 1
ATOM 2335 O O . LEU A 1 297 ? -17.448 1.514 -4.355 1.00 94.19 297 LEU A O 1
ATOM 2339 N N . ALA A 1 298 ? -15.878 1.626 -2.743 1.00 93.75 298 ALA A N 1
ATOM 2340 C CA . ALA A 1 298 ? -16.490 2.651 -1.909 1.00 93.75 298 ALA A CA 1
ATOM 2341 C C . ALA A 1 298 ? -16.335 4.059 -2.497 1.00 93.75 298 ALA A C 1
ATOM 2343 O O . ALA A 1 298 ? -17.187 4.915 -2.279 1.00 93.75 298 ALA A O 1
ATOM 2344 N N . GLY A 1 299 ? -15.304 4.292 -3.310 1.00 92.69 299 GLY A N 1
ATOM 2345 C CA . GLY A 1 299 ? -14.960 5.599 -3.860 1.00 92.69 299 GLY A CA 1
ATOM 2346 C C . GLY A 1 299 ? -14.225 6.456 -2.834 1.00 92.69 299 GLY A C 1
ATOM 2347 O O . GLY A 1 299 ? -14.842 6.959 -1.896 1.00 92.69 299 GLY A O 1
ATOM 2348 N N . ALA A 1 300 ? -12.926 6.657 -3.058 1.00 92.69 300 ALA A N 1
ATOM 2349 C CA . ALA A 1 300 ? -12.101 7.546 -2.251 1.00 92.69 300 ALA A CA 1
ATOM 2350 C C . ALA A 1 300 ? -11.837 8.886 -2.950 1.00 92.69 300 ALA A C 1
ATOM 2352 O O . ALA A 1 300 ? -11.780 8.955 -4.182 1.00 92.69 300 ALA A O 1
ATOM 2353 N N . VAL A 1 301 ? -11.662 9.938 -2.154 1.00 91.62 301 VAL A N 1
ATOM 2354 C CA . VAL A 1 301 ? -11.245 11.276 -2.589 1.00 91.62 301 VAL A CA 1
ATOM 2355 C C . VAL A 1 301 ? -10.080 11.763 -1.737 1.00 91.62 301 VAL A C 1
ATOM 2357 O O . VAL A 1 301 ? -10.002 11.469 -0.554 1.00 91.62 301 VAL A O 1
ATOM 2360 N N . PHE A 1 302 ? -9.146 12.480 -2.340 1.00 89.94 302 PHE A N 1
ATOM 2361 C CA . PHE A 1 302 ? -7.940 12.995 -1.717 1.00 89.94 302 PHE A CA 1
ATOM 2362 C C . PHE A 1 302 ? -8.110 14.443 -1.284 1.00 89.94 302 PHE A C 1
ATOM 2364 O O . PHE A 1 302 ? -8.487 15.294 -2.098 1.00 89.94 302 PHE A O 1
ATOM 2371 N N . ASN A 1 303 ? -7.760 14.717 -0.025 1.00 88.94 303 ASN A N 1
ATOM 2372 C CA . ASN A 1 303 ? -7.597 16.071 0.478 1.00 88.94 303 ASN A CA 1
ATOM 2373 C C . ASN A 1 303 ? -6.119 16.353 0.803 1.00 88.94 303 ASN A C 1
ATOM 2375 O O . ASN A 1 303 ? -5.613 15.866 1.817 1.00 88.94 303 ASN A O 1
ATOM 2379 N N . PRO A 1 304 ? -5.434 17.196 0.012 1.00 84.38 304 PRO A N 1
ATOM 2380 C CA . PRO A 1 304 ? -4.033 17.529 0.248 1.00 84.38 304 PRO A CA 1
ATOM 2381 C C . PRO A 1 304 ? -3.784 18.420 1.470 1.00 84.38 304 PRO A C 1
ATOM 2383 O O . PRO A 1 304 ? -2.640 18.565 1.891 1.00 84.38 304 PRO A O 1
ATOM 2386 N N . ALA A 1 305 ? -4.821 19.062 2.019 1.00 86.25 305 ALA A N 1
ATOM 2387 C CA . ALA A 1 305 ? -4.699 19.875 3.227 1.00 86.25 305 ALA A CA 1
ATOM 2388 C C . ALA A 1 305 ? -4.652 19.022 4.505 1.00 86.25 305 ALA A C 1
ATOM 2390 O O . ALA A 1 305 ? -4.176 19.494 5.536 1.00 86.25 305 ALA A O 1
ATOM 2391 N N . ALA A 1 306 ? -5.149 17.784 4.447 1.00 90.44 306 ALA A N 1
ATOM 2392 C CA . ALA A 1 306 ? -5.027 16.815 5.523 1.00 90.44 306 ALA A CA 1
ATOM 2393 C C . ALA A 1 306 ? -3.703 16.064 5.371 1.00 90.44 306 ALA A C 1
ATOM 2395 O O . ALA A 1 306 ? -3.464 15.458 4.328 1.00 90.44 306 ALA A O 1
ATOM 2396 N N . VAL A 1 307 ? -2.854 16.079 6.398 1.00 90.19 307 VAL A N 1
ATOM 2397 C CA . VAL A 1 307 ? -1.523 15.467 6.331 1.00 90.19 307 VAL A CA 1
ATOM 2398 C C . VAL A 1 307 ? -1.321 14.516 7.499 1.00 90.19 307 VAL A C 1
ATOM 2400 O O . VAL A 1 307 ? -1.466 14.897 8.658 1.00 90.19 307 VAL A O 1
ATOM 2403 N N . VAL A 1 308 ? -0.927 13.287 7.197 1.00 91.38 308 VAL A N 1
ATOM 2404 C CA . VAL A 1 308 ? -0.432 12.322 8.180 1.00 91.38 308 VAL A CA 1
ATOM 2405 C C . VAL A 1 308 ? 1.045 12.060 7.945 1.00 91.38 308 VAL A C 1
ATOM 2407 O O . VAL A 1 308 ? 1.546 12.242 6.836 1.00 91.38 308 VAL A O 1
ATOM 2410 N N . ARG A 1 309 ? 1.753 11.628 8.984 1.00 88.56 309 ARG A N 1
ATOM 2411 C CA . ARG A 1 309 ? 3.171 11.290 8.908 1.00 88.56 309 ARG A CA 1
ATOM 2412 C C . ARG A 1 309 ? 3.405 9.828 9.239 1.00 88.56 309 ARG A C 1
ATOM 2414 O O . ARG A 1 309 ? 2.855 9.313 10.211 1.00 88.56 309 ARG A O 1
ATOM 2421 N N . GLU A 1 310 ? 4.251 9.193 8.440 1.00 84.31 310 GLU A N 1
ATOM 2422 C CA . GLU A 1 310 ? 4.691 7.809 8.609 1.00 84.31 310 GLU A CA 1
ATOM 2423 C C . GLU A 1 310 ? 6.214 7.720 8.568 1.00 84.31 310 GLU A C 1
ATOM 2425 O O . GLU A 1 310 ? 6.891 8.572 7.994 1.00 84.31 310 GLU A O 1
ATOM 2430 N N . TRP A 1 311 ? 6.749 6.642 9.133 1.00 78.62 311 TRP A N 1
ATOM 2431 C CA . TRP A 1 311 ? 8.160 6.305 9.004 1.00 78.62 311 TRP A CA 1
ATOM 2432 C C . TRP A 1 311 ? 8.443 5.567 7.695 1.00 78.62 311 TRP A C 1
ATOM 2434 O O . TRP A 1 311 ? 7.773 4.588 7.348 1.00 78.62 311 TRP A O 1
ATOM 2444 N N . VAL A 1 312 ? 9.499 5.986 6.999 1.00 78.00 312 VAL A N 1
ATOM 2445 C CA . VAL A 1 312 ? 10.098 5.204 5.914 1.00 78.00 312 VAL A CA 1
ATOM 2446 C C . VAL A 1 312 ? 10.988 4.120 6.536 1.00 78.00 312 VAL A C 1
ATOM 2448 O O . VAL A 1 312 ? 11.807 4.436 7.398 1.00 78.00 312 VAL A O 1
ATOM 2451 N N . PRO A 1 313 ? 10.887 2.843 6.121 1.00 81.00 313 PRO A N 1
ATOM 2452 C CA . PRO A 1 313 ? 11.792 1.813 6.616 1.00 81.00 313 PRO A CA 1
ATOM 2453 C C . PRO A 1 313 ? 13.269 2.170 6.349 1.00 81.00 313 PRO A C 1
ATOM 2455 O O . PRO A 1 313 ? 13.629 2.393 5.188 1.00 81.00 313 PRO A O 1
ATOM 2458 N N . PRO A 1 314 ? 14.142 2.187 7.376 1.00 77.69 314 PRO A N 1
ATOM 2459 C CA . PRO A 1 314 ? 15.542 2.579 7.215 1.00 77.69 314 PRO A CA 1
ATOM 2460 C C . PRO A 1 314 ? 16.367 1.579 6.397 1.00 77.69 314 PRO A C 1
ATOM 2462 O O . PRO A 1 314 ? 17.408 1.941 5.842 1.00 77.69 314 PRO A O 1
ATOM 2465 N N . LEU A 1 315 ? 15.931 0.315 6.333 1.00 78.88 315 LEU A N 1
ATOM 2466 C CA . LEU A 1 315 ? 16.658 -0.782 5.697 1.00 78.88 315 LEU A CA 1
ATOM 2467 C C . LEU A 1 315 ? 15.945 -1.299 4.444 1.00 78.88 315 LEU A C 1
ATOM 2469 O O . LEU A 1 315 ? 14.722 -1.471 4.415 1.00 78.88 315 LEU A O 1
ATOM 2473 N N . ARG A 1 316 ? 16.739 -1.674 3.432 1.00 83.69 316 ARG A N 1
ATOM 2474 C CA . ARG A 1 316 ? 16.237 -2.276 2.189 1.00 83.69 316 ARG A CA 1
ATOM 2475 C C . ARG A 1 316 ? 15.460 -3.568 2.434 1.00 83.69 316 ARG A C 1
ATOM 2477 O O . ARG A 1 316 ? 14.497 -3.825 1.713 1.00 83.69 316 ARG A O 1
ATOM 2484 N N . SER A 1 317 ? 15.852 -4.381 3.413 1.00 81.94 317 SER A N 1
ATOM 2485 C CA . SER A 1 317 ? 15.180 -5.648 3.725 1.00 81.94 317 SER A CA 1
ATOM 2486 C C . SER A 1 317 ? 13.791 -5.441 4.336 1.00 81.94 317 SER A C 1
ATOM 2488 O O . SER A 1 317 ? 12.838 -6.105 3.931 1.00 81.94 317 SER A O 1
ATOM 2490 N N . GLN A 1 318 ? 13.633 -4.454 5.222 1.00 81.06 318 GLN A N 1
ATOM 2491 C CA . GLN A 1 318 ? 12.326 -4.052 5.755 1.00 81.06 318 GLN A CA 1
ATOM 2492 C C . GLN A 1 318 ? 11.419 -3.506 4.643 1.00 81.06 318 GLN A C 1
ATOM 2494 O O . GLN A 1 318 ? 10.249 -3.884 4.542 1.00 81.06 318 GLN A O 1
ATOM 2499 N N . TRP A 1 319 ? 11.975 -2.678 3.749 1.00 84.19 319 TRP A N 1
ATOM 2500 C CA . TRP A 1 319 ? 11.261 -2.221 2.556 1.00 84.19 319 TRP A CA 1
ATOM 2501 C C . TRP A 1 319 ? 10.840 -3.390 1.658 1.00 84.19 319 TRP A C 1
ATOM 2503 O O . TRP A 1 319 ? 9.688 -3.450 1.238 1.00 84.19 319 TRP A O 1
ATOM 2513 N N . ALA A 1 320 ? 11.730 -4.361 1.425 1.00 86.56 320 ALA A N 1
ATOM 2514 C CA . ALA A 1 320 ? 11.439 -5.568 0.650 1.00 86.56 320 ALA A CA 1
ATOM 2515 C C . ALA A 1 320 ? 10.239 -6.333 1.216 1.00 86.56 320 ALA A C 1
ATOM 2517 O O . ALA A 1 320 ? 9.353 -6.735 0.468 1.00 86.56 320 ALA A O 1
ATOM 2518 N N . ALA A 1 321 ? 10.212 -6.528 2.538 1.00 85.81 321 ALA A N 1
ATOM 2519 C CA . ALA A 1 321 ? 9.155 -7.269 3.214 1.00 85.81 321 ALA A CA 1
ATOM 2520 C C . ALA A 1 321 ? 7.807 -6.542 3.101 1.00 85.81 321 ALA A C 1
ATOM 2522 O O . ALA A 1 321 ? 6.768 -7.167 2.870 1.00 85.81 321 ALA A O 1
ATOM 2523 N N . ARG A 1 322 ? 7.824 -5.205 3.202 1.00 85.31 322 ARG A N 1
ATOM 2524 C CA . ARG A 1 322 ? 6.648 -4.352 2.982 1.00 85.31 322 ARG A CA 1
ATOM 2525 C C . ARG A 1 322 ? 6.159 -4.441 1.532 1.00 85.31 322 ARG A C 1
ATOM 2527 O O . ARG A 1 322 ? 4.980 -4.716 1.324 1.00 85.31 322 ARG A O 1
ATOM 2534 N N . GLN A 1 323 ? 7.059 -4.308 0.557 1.00 87.56 323 GLN A N 1
ATOM 2535 C CA . GLN A 1 323 ? 6.746 -4.415 -0.873 1.00 87.56 323 GLN A CA 1
ATOM 2536 C C . GLN A 1 323 ? 6.207 -5.795 -1.256 1.00 87.56 323 GLN A C 1
ATOM 2538 O O . GLN A 1 323 ? 5.177 -5.883 -1.912 1.00 87.56 323 GLN A O 1
ATOM 2543 N N . HIS A 1 324 ? 6.829 -6.881 -0.790 1.00 90.62 324 HIS A N 1
ATOM 2544 C CA . HIS A 1 324 ? 6.372 -8.247 -1.070 1.00 90.62 324 HIS A CA 1
ATOM 2545 C C . HIS A 1 324 ? 4.938 -8.482 -0.585 1.00 90.62 324 HIS A C 1
ATOM 2547 O O . HIS A 1 324 ? 4.110 -9.044 -1.303 1.00 90.62 324 HIS A O 1
ATOM 2553 N N . ARG A 1 325 ? 4.603 -7.996 0.616 1.00 90.19 325 ARG A N 1
ATOM 2554 C CA . ARG A 1 325 ? 3.233 -8.043 1.145 1.00 90.19 325 ARG A CA 1
ATOM 2555 C C . ARG A 1 325 ? 2.250 -7.269 0.264 1.00 90.19 325 ARG A C 1
ATOM 2557 O O . ARG A 1 325 ? 1.165 -7.787 0.006 1.00 90.19 325 ARG A O 1
ATOM 2564 N N . TRP A 1 326 ? 2.616 -6.075 -0.198 1.00 90.00 326 TRP A N 1
ATOM 2565 C CA . TRP A 1 326 ? 1.770 -5.273 -1.088 1.00 90.00 326 TRP A CA 1
ATOM 2566 C C . TRP A 1 326 ? 1.582 -5.916 -2.453 1.00 90.00 326 TRP A C 1
ATOM 2568 O O . TRP A 1 326 ? 0.443 -6.087 -2.870 1.00 90.00 326 TRP A O 1
ATOM 2578 N N . MET A 1 327 ? 2.659 -6.390 -3.080 1.00 92.62 327 MET A N 1
ATOM 2579 C CA . MET A 1 327 ? 2.607 -7.128 -4.343 1.00 92.62 327 MET A CA 1
ATOM 2580 C C . MET A 1 327 ? 1.659 -8.325 -4.248 1.00 92.62 327 MET A C 1
ATOM 2582 O O . MET A 1 327 ? 0.838 -8.530 -5.138 1.00 92.62 327 MET A O 1
ATOM 2586 N N . ARG A 1 328 ? 1.711 -9.097 -3.150 1.00 94.06 328 ARG A N 1
ATOM 2587 C CA . ARG A 1 328 ? 0.761 -10.199 -2.930 1.00 94.06 328 ARG A CA 1
ATOM 2588 C C . ARG A 1 328 ? -0.684 -9.699 -2.867 1.00 94.06 328 ARG A C 1
ATOM 2590 O O . ARG A 1 328 ? -1.543 -10.275 -3.527 1.00 94.06 328 ARG A O 1
ATOM 2597 N N . GLY A 1 329 ? -0.944 -8.640 -2.103 1.00 93.25 329 GLY A N 1
ATOM 2598 C CA . GLY A 1 329 ? -2.272 -8.030 -2.005 1.00 93.25 329 GLY A CA 1
ATOM 2599 C C . GLY A 1 329 ? -2.804 -7.535 -3.353 1.00 93.25 329 GLY A C 1
ATOM 2600 O O . GLY A 1 329 ? -3.932 -7.854 -3.721 1.00 93.25 329 GLY A O 1
ATOM 2601 N N . ASP A 1 330 ? -1.966 -6.847 -4.125 1.00 93.81 330 ASP A N 1
ATOM 2602 C CA . ASP A 1 330 ? -2.306 -6.365 -5.462 1.00 93.81 330 ASP A CA 1
ATOM 2603 C C . ASP A 1 330 ? -2.575 -7.543 -6.418 1.00 93.81 330 ASP A C 1
ATOM 2605 O O . ASP A 1 330 ? -3.600 -7.582 -7.102 1.00 93.81 330 ASP A O 1
ATOM 2609 N N . PHE A 1 331 ? -1.735 -8.584 -6.414 1.00 95.88 331 PHE A N 1
ATOM 2610 C CA . PHE A 1 331 ? -1.963 -9.773 -7.243 1.00 95.88 331 PHE A CA 1
ATOM 2611 C C . PHE A 1 331 ? -3.231 -10.548 -6.864 1.00 95.88 331 PHE A C 1
ATOM 2613 O O . PHE A 1 331 ? -3.882 -11.130 -7.734 1.00 95.88 331 PHE A O 1
ATOM 2620 N N . GLN A 1 332 ? -3.645 -10.530 -5.596 1.00 95.69 332 GLN A N 1
ATOM 2621 C CA . GLN A 1 332 ? -4.895 -11.162 -5.163 1.00 95.69 332 GLN A CA 1
ATOM 2622 C C . GLN A 1 332 ? -6.140 -10.483 -5.740 1.00 95.69 332 GLN A C 1
ATOM 2624 O O . GLN A 1 332 ? -7.169 -11.147 -5.914 1.00 95.69 332 GLN A O 1
ATOM 2629 N N . ILE A 1 333 ? -6.058 -9.194 -6.076 1.00 95.00 333 ILE A N 1
ATOM 2630 C CA . ILE A 1 333 ? -7.182 -8.444 -6.639 1.00 95.00 333 ILE A CA 1
ATOM 2631 C C . ILE A 1 333 ? -7.187 -8.409 -8.175 1.00 95.00 333 ILE A C 1
ATOM 2633 O O . ILE A 1 333 ? -8.163 -7.939 -8.749 1.00 95.00 333 ILE A O 1
ATOM 2637 N N . VAL A 1 334 ? -6.201 -9.006 -8.861 1.00 95.25 334 VAL A N 1
ATOM 2638 C CA . VAL A 1 334 ? -6.161 -9.125 -10.340 1.00 95.25 334 VAL A CA 1
ATOM 2639 C C . VAL A 1 334 ? -7.485 -9.593 -10.966 1.00 95.25 334 VAL A C 1
ATOM 2641 O O . VAL A 1 334 ? -7.900 -8.996 -11.960 1.00 95.25 334 VAL A O 1
ATOM 2644 N N . PRO A 1 335 ? -8.222 -10.583 -10.416 1.00 94.00 335 PRO A N 1
ATOM 2645 C CA . PRO A 1 335 ? -9.487 -11.021 -11.017 1.00 94.00 335 PRO A CA 1
ATOM 2646 C C . PRO A 1 335 ? -10.566 -9.933 -11.092 1.00 94.00 335 PRO A C 1
ATOM 2648 O O . PRO A 1 335 ? -11.491 -10.041 -11.896 1.00 94.00 335 PRO A O 1
ATOM 2651 N N . TRP A 1 336 ? -10.446 -8.860 -10.305 1.00 94.50 336 TRP A N 1
ATOM 2652 C CA . TRP A 1 336 ? -11.346 -7.709 -10.357 1.00 94.50 336 TRP A CA 1
ATOM 2653 C C . TRP A 1 336 ? -11.168 -6.835 -11.607 1.00 94.50 336 TRP A C 1
ATOM 2655 O O . TRP A 1 336 ? -12.040 -6.016 -11.897 1.00 94.50 336 TRP A O 1
ATOM 2665 N N . LEU A 1 337 ? -10.107 -7.049 -12.399 1.00 93.56 337 LEU A N 1
ATOM 2666 C CA . LEU A 1 337 ? -9.964 -6.441 -13.728 1.00 93.56 337 LEU A CA 1
ATOM 2667 C C . LEU A 1 337 ? -11.104 -6.852 -14.666 1.00 93.56 337 LEU A C 1
ATOM 2669 O O . LEU A 1 337 ? -11.584 -6.035 -15.449 1.00 93.56 337 LEU A O 1
ATOM 2673 N N . VAL A 1 338 ? -11.547 -8.108 -14.569 1.00 91.38 338 VAL A N 1
ATOM 2674 C CA . VAL A 1 338 ? -12.571 -8.687 -15.453 1.00 91.38 338 VAL A CA 1
ATOM 2675 C C . VAL A 1 338 ? -13.894 -8.942 -14.732 1.00 91.38 338 VAL A C 1
ATOM 2677 O O . VAL A 1 338 ? -14.954 -8.875 -15.352 1.00 91.38 338 VAL A O 1
ATOM 2680 N N . ARG A 1 339 ? -13.866 -9.176 -13.413 1.00 85.00 339 ARG A N 1
ATOM 2681 C CA . ARG A 1 339 ? -15.076 -9.366 -12.603 1.00 85.00 339 ARG A CA 1
ATOM 2682 C C . ARG A 1 339 ? -15.950 -8.107 -12.630 1.00 85.00 339 ARG A C 1
ATOM 2684 O O . ARG A 1 339 ? -15.455 -6.978 -12.596 1.00 85.00 339 ARG A O 1
ATOM 2691 N N . GLY A 1 340 ? -17.268 -8.292 -12.698 1.00 79.00 340 GLY A N 1
ATOM 2692 C CA . GLY A 1 340 ? -18.244 -7.206 -12.556 1.00 79.00 340 GLY A CA 1
ATOM 2693 C C . GLY A 1 340 ? -18.152 -6.505 -11.194 1.00 79.00 340 GLY A C 1
ATOM 2694 O O . GLY A 1 340 ? -17.636 -7.063 -10.229 1.00 79.00 340 GLY A O 1
ATOM 2695 N N . GLY A 1 341 ? -18.667 -5.276 -11.115 1.00 84.38 341 GLY A N 1
ATOM 2696 C CA . GLY A 1 341 ? -18.810 -4.542 -9.853 1.00 84.38 341 GLY A CA 1
ATOM 2697 C C . GLY A 1 341 ? -17.818 -3.399 -9.618 1.00 84.38 341 GLY A C 1
ATOM 2698 O O . GLY A 1 341 ? -18.047 -2.608 -8.704 1.00 84.38 341 GLY A O 1
ATOM 2699 N N . LEU A 1 342 ? -16.779 -3.259 -10.445 1.00 91.88 342 LEU A N 1
ATOM 2700 C CA . LEU A 1 342 ? -15.927 -2.065 -10.467 1.00 91.88 342 LEU A CA 1
ATOM 2701 C C . LEU A 1 342 ? -16.285 -1.152 -11.640 1.00 91.88 342 LEU A C 1
ATOM 2703 O O . LEU A 1 342 ? -16.584 -1.624 -12.739 1.00 91.88 342 LEU A O 1
ATOM 2707 N N . ARG A 1 343 ? -16.195 0.164 -11.413 1.00 90.38 343 ARG A N 1
ATOM 2708 C CA . ARG A 1 343 ? -16.259 1.176 -12.478 1.00 90.38 343 ARG A CA 1
ATOM 2709 C C . ARG A 1 343 ? -15.084 0.994 -13.447 1.00 90.38 343 ARG A C 1
ATOM 2711 O O . ARG A 1 343 ? -14.022 0.509 -13.054 1.00 90.38 343 ARG A O 1
ATOM 2718 N N . LEU A 1 344 ? -15.235 1.445 -14.693 1.00 90.06 344 LEU A N 1
ATOM 2719 C CA . LEU A 1 344 ? -14.153 1.385 -15.685 1.00 90.06 344 LEU A CA 1
ATOM 2720 C C . LEU A 1 344 ? -12.894 2.128 -15.207 1.00 90.06 344 LEU A C 1
ATOM 2722 O O . LEU A 1 344 ? -11.790 1.607 -15.343 1.00 90.06 344 LEU A O 1
ATOM 2726 N N . SER A 1 345 ? -13.063 3.290 -14.570 1.00 88.50 345 SER A N 1
ATOM 2727 C CA . SER A 1 345 ? -11.961 4.055 -13.974 1.00 88.50 345 SER A CA 1
ATOM 2728 C C . SER A 1 345 ? -11.220 3.274 -12.884 1.00 88.50 345 SER A C 1
ATOM 2730 O O . SER A 1 345 ? -9.993 3.283 -12.849 1.00 88.50 345 SER A O 1
ATOM 2732 N N . ALA A 1 346 ? -11.943 2.529 -12.044 1.00 91.12 346 ALA A N 1
ATOM 2733 C CA . ALA A 1 346 ? -11.356 1.672 -11.017 1.00 91.12 346 ALA A CA 1
ATOM 2734 C C . ALA A 1 346 ? -10.588 0.480 -11.617 1.00 91.12 346 ALA A C 1
ATOM 2736 O O . ALA A 1 346 ? -9.505 0.150 -11.146 1.00 91.12 346 ALA A O 1
ATOM 2737 N N . ARG A 1 347 ? -11.094 -0.133 -12.696 1.00 92.81 347 ARG A N 1
ATOM 2738 C CA . ARG A 1 347 ? -10.368 -1.197 -13.419 1.00 92.81 347 ARG A CA 1
ATOM 2739 C C . ARG A 1 347 ? -9.098 -0.680 -14.084 1.00 92.81 347 ARG A C 1
ATOM 2741 O O . ARG A 1 347 ? -8.068 -1.343 -14.027 1.00 92.81 347 ARG A O 1
ATOM 2748 N N . PHE A 1 348 ? -9.160 0.507 -14.684 1.00 90.19 348 PHE A N 1
ATOM 2749 C CA . PHE A 1 348 ? -7.981 1.169 -15.234 1.00 90.19 348 PHE A CA 1
ATOM 2750 C C . PHE A 1 348 ? -6.944 1.437 -14.140 1.00 90.19 348 PHE A C 1
ATOM 2752 O O . PHE A 1 348 ? -5.765 1.146 -14.316 1.00 90.19 348 PHE A O 1
ATOM 2759 N N . HIS A 1 349 ? -7.396 1.898 -12.974 1.00 88.12 349 HIS A N 1
ATOM 2760 C CA . HIS A 1 349 ? -6.541 2.078 -11.811 1.00 88.12 349 HIS A CA 1
ATOM 2761 C C . HIS A 1 349 ? -5.883 0.769 -11.366 1.00 88.12 349 HIS A C 1
ATOM 2763 O O . HIS A 1 349 ? -4.668 0.703 -11.197 1.00 88.12 349 HIS A O 1
ATOM 2769 N N . LEU A 1 350 ? -6.661 -0.303 -11.241 1.00 91.94 350 LEU A N 1
ATOM 2770 C CA . LEU A 1 350 ? -6.125 -1.620 -10.926 1.00 91.94 350 LEU A CA 1
ATOM 2771 C C . LEU A 1 350 ? -5.060 -2.050 -11.949 1.00 91.94 350 LEU A C 1
ATOM 2773 O O . LEU A 1 350 ? -3.990 -2.504 -11.557 1.00 91.94 350 LEU A O 1
ATOM 2777 N N . ALA A 1 351 ? -5.290 -1.828 -13.246 1.00 91.94 351 ALA A N 1
ATOM 2778 C CA . ALA A 1 351 ? -4.293 -2.113 -14.277 1.00 91.94 351 ALA A CA 1
ATOM 2779 C C . ALA A 1 351 ? -3.002 -1.295 -14.085 1.00 91.94 351 ALA A C 1
ATOM 2781 O O . ALA A 1 351 ? -1.913 -1.841 -14.262 1.00 91.94 351 ALA A O 1
ATOM 2782 N N . LEU A 1 352 ? -3.100 -0.024 -13.669 1.00 87.19 352 LEU A N 1
ATOM 2783 C CA . LEU A 1 352 ? -1.938 0.809 -13.330 1.00 87.19 352 LEU A CA 1
ATOM 2784 C C . LEU A 1 352 ? -1.128 0.223 -12.178 1.00 87.19 352 LEU A C 1
ATOM 2786 O O . LEU A 1 352 ? 0.092 0.127 -12.293 1.00 87.19 352 LEU A O 1
ATOM 2790 N N . VAL A 1 353 ? -1.793 -0.178 -11.095 1.00 89.12 353 VAL A N 1
ATOM 2791 C CA . VAL A 1 353 ? -1.132 -0.755 -9.916 1.00 89.12 353 VAL A CA 1
ATOM 2792 C C . VAL A 1 353 ? -0.435 -2.064 -10.287 1.00 89.12 353 VAL A C 1
ATOM 2794 O O . VAL A 1 353 ? 0.757 -2.213 -10.035 1.00 89.12 353 VAL A O 1
ATOM 2797 N N . ILE A 1 354 ? -1.122 -2.974 -10.986 1.00 92.62 354 ILE A N 1
ATOM 2798 C CA . ILE A 1 354 ? -0.535 -4.253 -11.416 1.00 92.62 354 ILE A CA 1
ATOM 2799 C C . ILE A 1 354 ? 0.650 -4.045 -12.362 1.00 92.62 354 ILE A C 1
ATOM 2801 O O . ILE A 1 354 ? 1.698 -4.665 -12.187 1.00 92.62 354 ILE A O 1
ATOM 2805 N N . CYS A 1 355 ? 0.528 -3.146 -13.342 1.00 90.12 355 CYS A N 1
ATOM 2806 C CA . CYS A 1 355 ? 1.633 -2.857 -14.254 1.00 90.12 355 CYS A CA 1
ATOM 2807 C C . CYS A 1 355 ? 2.829 -2.227 -13.529 1.00 90.12 355 CYS A C 1
ATOM 2809 O O . CYS A 1 355 ? 3.971 -2.504 -13.892 1.00 90.12 355 CYS A O 1
ATOM 2811 N N . ALA A 1 356 ? 2.597 -1.409 -12.497 1.00 86.75 356 ALA A N 1
ATOM 2812 C CA . ALA A 1 356 ? 3.678 -0.857 -11.686 1.00 86.75 356 ALA A CA 1
ATOM 2813 C C . ALA A 1 356 ? 4.463 -1.974 -10.980 1.00 86.75 356 ALA A C 1
ATOM 2815 O O . ALA A 1 356 ? 5.691 -1.975 -11.050 1.00 86.75 356 ALA A O 1
ATOM 2816 N N . GLN A 1 357 ? 3.773 -2.970 -10.409 1.00 89.94 357 GLN A N 1
ATOM 2817 C CA . GLN A 1 357 ? 4.431 -4.123 -9.780 1.00 89.94 357 GLN A CA 1
ATOM 2818 C C . GLN A 1 357 ? 5.210 -4.977 -10.791 1.00 89.94 357 GLN A C 1
ATOM 2820 O O . GLN A 1 357 ? 6.294 -5.463 -10.494 1.00 89.94 357 GLN A O 1
ATOM 2825 N N . LEU A 1 358 ? 4.703 -5.124 -12.018 1.00 90.94 358 LEU A N 1
ATOM 2826 C CA . LEU A 1 358 ? 5.355 -5.913 -13.068 1.00 90.94 358 LEU A CA 1
ATOM 2827 C C . LEU A 1 358 ? 6.506 -5.189 -13.780 1.00 90.94 358 LEU A C 1
ATOM 2829 O O . LEU A 1 358 ? 7.186 -5.809 -14.595 1.00 90.94 358 LEU A O 1
ATOM 2833 N N . THR A 1 359 ? 6.741 -3.903 -13.503 1.00 86.69 359 THR A N 1
ATOM 2834 C CA . THR A 1 359 ? 7.703 -3.091 -14.267 1.00 86.69 359 THR A CA 1
ATOM 2835 C C . THR A 1 359 ? 9.132 -3.615 -14.130 1.00 86.69 359 THR A C 1
ATOM 2837 O O . THR A 1 359 ? 9.777 -3.847 -15.147 1.00 86.69 359 THR A O 1
ATOM 2840 N N . SER A 1 360 ? 9.622 -3.879 -12.913 1.00 85.38 360 SER A N 1
ATOM 2841 C CA . SER A 1 360 ? 11.000 -4.365 -12.713 1.00 85.38 360 SER A CA 1
ATOM 2842 C C . SER A 1 360 ? 11.235 -5.723 -13.380 1.00 85.38 360 SER A C 1
ATOM 2844 O O . SER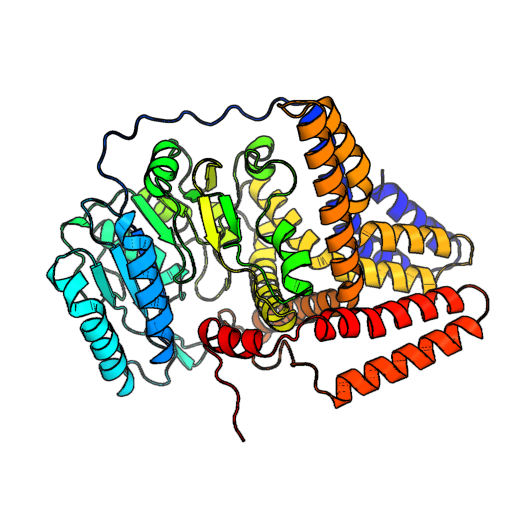 A 1 360 ? 12.237 -5.914 -14.066 1.00 85.38 360 SER A O 1
ATOM 2846 N N . LEU A 1 361 ? 10.284 -6.654 -13.236 1.00 87.19 361 LEU A N 1
ATOM 2847 C CA . LEU A 1 361 ? 10.355 -7.974 -13.869 1.00 87.19 361 LEU A CA 1
ATOM 2848 C C . LEU A 1 361 ? 10.297 -7.873 -15.399 1.00 87.19 361 LEU A C 1
ATOM 2850 O O . LEU A 1 361 ? 11.132 -8.457 -16.087 1.00 87.19 361 LEU A O 1
ATOM 2854 N N . GLY A 1 362 ? 9.344 -7.105 -15.925 1.00 85.44 362 GLY A N 1
ATOM 2855 C CA . GLY A 1 362 ? 9.175 -6.888 -17.357 1.00 85.44 362 GLY A CA 1
ATOM 2856 C C . GLY A 1 362 ? 10.406 -6.259 -18.008 1.00 85.44 362 GLY A C 1
ATOM 2857 O O . GLY A 1 362 ? 10.879 -6.750 -19.032 1.00 85.44 362 GLY A O 1
ATOM 2858 N N . SER A 1 363 ? 10.990 -5.240 -17.370 1.00 81.50 363 SER A N 1
ATOM 2859 C CA . SER A 1 363 ? 12.210 -4.578 -17.843 1.00 81.50 363 SER A CA 1
ATOM 2860 C C . SER A 1 363 ? 13.414 -5.517 -17.880 1.00 81.50 363 SER A C 1
ATOM 2862 O O . SER A 1 363 ? 14.167 -5.481 -18.850 1.00 81.50 363 SER A O 1
ATOM 2864 N N . LEU A 1 364 ? 13.592 -6.395 -16.884 1.00 81.94 364 LEU A N 1
ATOM 2865 C CA . LEU A 1 364 ? 14.678 -7.385 -16.907 1.00 81.94 364 LEU A CA 1
ATOM 2866 C C . LEU A 1 364 ? 14.477 -8.453 -17.972 1.00 81.94 364 LEU A C 1
ATOM 2868 O O . LEU A 1 364 ? 15.435 -8.810 -18.649 1.00 81.94 364 LEU A O 1
ATOM 2872 N N . VAL A 1 365 ? 13.252 -8.955 -18.143 1.00 82.69 365 VAL A N 1
ATOM 2873 C CA . VAL A 1 365 ? 12.954 -9.937 -19.194 1.00 82.69 365 VAL A CA 1
ATOM 2874 C C . VAL A 1 365 ? 13.162 -9.310 -20.572 1.00 82.69 365 VAL A C 1
ATOM 2876 O O . VAL A 1 365 ? 13.757 -9.941 -21.445 1.00 82.69 365 VAL A O 1
ATOM 2879 N N . LEU A 1 366 ? 12.743 -8.055 -20.763 1.00 78.12 366 LEU A N 1
ATOM 2880 C CA . LEU A 1 366 ? 12.982 -7.308 -21.995 1.00 78.12 366 LEU A CA 1
ATOM 2881 C C . LEU A 1 366 ? 14.482 -7.111 -22.244 1.00 78.12 366 LEU A C 1
ATOM 2883 O O . LEU A 1 366 ? 14.946 -7.376 -23.348 1.00 78.12 366 LEU A O 1
ATOM 2887 N N . LEU A 1 367 ? 15.238 -6.700 -21.224 1.00 77.75 367 LEU A N 1
ATOM 2888 C CA . LEU A 1 367 ? 16.685 -6.509 -21.302 1.00 77.75 367 LEU A CA 1
ATOM 2889 C C . LEU A 1 367 ? 17.419 -7.820 -21.612 1.00 77.75 367 LEU A C 1
ATOM 2891 O O . LEU A 1 367 ? 18.243 -7.856 -22.518 1.00 77.75 367 LEU A O 1
ATOM 2895 N N . ALA A 1 368 ? 17.089 -8.910 -20.918 1.00 76.94 368 ALA A N 1
ATOM 2896 C CA . ALA A 1 368 ? 17.668 -10.227 -21.172 1.00 76.94 368 ALA A CA 1
ATOM 2897 C C . ALA A 1 368 ? 17.352 -10.706 -22.594 1.00 76.94 368 ALA A C 1
ATOM 2899 O O . ALA A 1 368 ? 18.241 -11.157 -23.309 1.00 76.94 368 ALA A O 1
ATOM 2900 N N . THR A 1 369 ? 16.105 -10.535 -23.039 1.00 73.69 369 THR A N 1
ATOM 2901 C CA . THR A 1 369 ? 15.700 -10.890 -24.404 1.00 73.69 369 THR A CA 1
ATOM 2902 C C . THR A 1 369 ? 16.452 -10.060 -25.446 1.00 73.69 369 THR A C 1
ATOM 2904 O O . THR A 1 369 ? 16.917 -10.592 -26.451 1.00 73.69 369 THR A O 1
ATOM 2907 N N . ALA A 1 370 ? 16.623 -8.762 -25.192 1.00 72.75 370 ALA A N 1
ATOM 2908 C CA . ALA A 1 370 ? 17.353 -7.859 -26.070 1.00 72.75 370 ALA A CA 1
ATOM 2909 C C . ALA A 1 370 ? 18.839 -8.206 -26.179 1.00 72.75 370 ALA A C 1
ATOM 2911 O O . ALA A 1 370 ? 19.403 -8.152 -27.265 1.00 72.75 370 ALA A O 1
ATOM 2912 N N . LEU A 1 371 ? 19.476 -8.550 -25.061 1.00 72.06 371 LEU A N 1
ATOM 2913 C CA . LEU A 1 371 ? 20.906 -8.841 -25.023 1.00 72.06 371 LEU A CA 1
ATOM 2914 C C . LEU A 1 371 ? 21.231 -10.229 -25.584 1.00 72.06 371 LEU A C 1
ATOM 2916 O O . LEU A 1 371 ? 22.277 -10.389 -26.205 1.00 72.06 371 LEU A O 1
ATOM 2920 N N . LEU A 1 372 ? 20.346 -11.211 -25.386 1.00 69.56 372 LEU A N 1
ATOM 2921 C CA . LEU A 1 372 ? 20.603 -12.611 -25.739 1.00 69.56 372 LEU A CA 1
ATOM 2922 C C . LEU A 1 372 ? 20.073 -13.021 -27.116 1.00 69.56 372 LEU A C 1
ATOM 2924 O O . LEU A 1 372 ? 20.544 -14.014 -27.661 1.00 69.56 372 LEU A O 1
ATOM 2928 N N . ALA A 1 373 ? 19.092 -12.305 -27.672 1.00 68.00 373 ALA A N 1
ATOM 2929 C CA . ALA A 1 373 ? 18.383 -12.761 -28.869 1.00 68.00 373 ALA A CA 1
ATOM 2930 C C . ALA A 1 373 ? 18.375 -11.769 -30.046 1.00 68.00 373 ALA A C 1
ATOM 2932 O O . ALA A 1 373 ? 17.718 -12.038 -31.051 1.00 68.00 373 ALA A O 1
ATOM 2933 N N . MET A 1 374 ? 19.083 -10.635 -29.948 1.00 65.38 374 MET A N 1
ATOM 2934 C CA . MET A 1 374 ? 19.123 -9.607 -31.001 1.00 65.38 374 MET A CA 1
ATOM 2935 C C . MET A 1 374 ? 20.529 -9.384 -31.574 1.00 65.38 374 MET A C 1
ATOM 2937 O O . MET A 1 374 ? 21.499 -9.348 -30.812 1.00 65.38 374 MET A O 1
ATOM 2941 N N . PRO A 1 375 ? 20.650 -9.103 -32.887 1.00 68.75 375 PRO A N 1
ATOM 2942 C CA . PRO A 1 375 ? 21.896 -8.633 -33.490 1.00 68.75 375 PRO A CA 1
ATOM 2943 C C . PRO A 1 375 ? 22.311 -7.239 -32.975 1.00 68.75 375 PRO A C 1
ATOM 2945 O O . PRO A 1 375 ? 21.466 -6.383 -32.693 1.00 68.75 375 PRO A O 1
ATOM 2948 N N . TRP A 1 376 ? 23.624 -6.999 -32.900 1.00 61.50 376 TRP A N 1
ATOM 2949 C CA . TRP A 1 376 ? 24.267 -5.808 -32.318 1.00 61.50 376 TRP A CA 1
ATOM 2950 C C . TRP A 1 376 ? 24.404 -4.614 -33.272 1.00 61.50 376 TRP A C 1
ATOM 2952 O O . TRP A 1 376 ? 25.497 -4.125 -33.547 1.00 61.50 376 TRP A O 1
ATOM 2962 N N . PRO A 1 377 ? 23.269 -4.114 -33.779 1.00 61.53 377 PRO A N 1
ATOM 2963 C CA . PRO A 1 377 ? 22.952 -2.718 -33.444 1.00 61.53 377 PRO A CA 1
ATOM 2964 C C . PRO A 1 377 ? 21.563 -2.527 -32.807 1.00 61.53 377 PRO A C 1
ATOM 2966 O O . PRO A 1 377 ? 21.295 -1.487 -32.209 1.00 61.53 377 PRO A O 1
ATOM 2969 N N . ILE A 1 378 ? 20.670 -3.516 -32.914 1.00 59.94 378 ILE A N 1
ATOM 2970 C CA . ILE A 1 378 ? 19.278 -3.447 -32.431 1.00 59.94 378 ILE A CA 1
ATOM 2971 C C . ILE A 1 378 ? 19.218 -3.691 -30.916 1.00 59.94 378 ILE A C 1
ATOM 2973 O O . ILE A 1 378 ? 18.466 -3.028 -30.200 1.00 59.94 378 ILE A O 1
ATOM 2977 N N . SER A 1 379 ? 20.064 -4.589 -30.409 1.00 60.44 379 SER A N 1
ATOM 2978 C CA . SER A 1 379 ? 20.234 -4.859 -28.975 1.00 60.44 379 SER A CA 1
ATOM 2979 C C . SER A 1 379 ? 20.600 -3.606 -28.168 1.00 60.44 379 SER A C 1
ATOM 2981 O O . SER A 1 379 ? 20.088 -3.433 -27.066 1.00 60.44 379 SER A O 1
ATOM 2983 N N . GLY A 1 380 ? 21.425 -2.706 -28.718 1.00 57.53 380 GLY A N 1
ATOM 2984 C CA . GLY A 1 380 ? 21.863 -1.476 -28.053 1.00 57.53 380 GLY A CA 1
ATOM 2985 C C . GLY A 1 380 ? 20.708 -0.511 -27.783 1.00 57.53 380 GLY A C 1
ATOM 2986 O O . GLY A 1 380 ? 20.544 -0.041 -26.661 1.00 57.53 380 GLY A O 1
ATOM 2987 N N . TRP A 1 381 ? 19.838 -0.285 -28.771 1.00 56.38 381 TRP A N 1
ATOM 2988 C CA . TRP A 1 381 ? 18.662 0.578 -28.607 1.00 56.38 381 TRP A CA 1
ATOM 2989 C C . TRP A 1 381 ? 17.610 -0.017 -27.678 1.00 56.38 381 TRP A C 1
ATOM 2991 O O . TRP A 1 381 ? 16.958 0.719 -26.941 1.00 56.38 381 TRP A O 1
ATOM 3001 N N . ILE A 1 382 ? 17.456 -1.342 -27.671 1.00 59.91 382 ILE A N 1
ATOM 3002 C CA . ILE A 1 382 ? 16.521 -2.012 -26.763 1.00 59.91 382 ILE A CA 1
ATOM 3003 C C . ILE A 1 382 ? 17.097 -2.089 -25.345 1.00 59.91 382 ILE A C 1
ATOM 3005 O O . ILE A 1 382 ? 16.339 -1.943 -24.394 1.00 59.91 382 ILE A O 1
ATOM 3009 N N . ALA A 1 383 ? 18.414 -2.228 -25.173 1.00 59.00 383 ALA A N 1
ATOM 3010 C CA . ALA A 1 383 ? 19.069 -2.109 -23.873 1.00 59.00 383 ALA A CA 1
ATOM 3011 C C . ALA A 1 383 ? 18.932 -0.685 -23.316 1.00 59.00 383 ALA A C 1
ATOM 3013 O O . ALA A 1 383 ? 18.538 -0.516 -22.165 1.00 59.00 383 ALA A O 1
ATOM 3014 N N . VAL A 1 384 ? 19.150 0.338 -24.150 1.00 59.62 384 VAL A N 1
ATOM 3015 C CA . VAL A 1 384 ? 18.886 1.742 -23.799 1.00 59.62 384 VAL A CA 1
ATOM 3016 C C . VAL A 1 384 ? 17.416 1.937 -23.440 1.00 59.62 384 VAL A C 1
ATOM 3018 O O . VAL A 1 384 ? 17.131 2.517 -22.399 1.00 59.62 384 VAL A O 1
ATOM 3021 N N . ALA A 1 385 ? 16.480 1.408 -24.232 1.00 60.38 385 ALA A N 1
ATOM 3022 C CA . ALA A 1 385 ? 15.055 1.491 -23.931 1.00 60.38 385 ALA A CA 1
ATOM 3023 C C . ALA A 1 385 ? 14.712 0.779 -22.616 1.00 60.38 385 ALA A C 1
ATOM 3025 O O . ALA A 1 385 ? 14.031 1.360 -21.784 1.00 60.38 385 ALA A O 1
ATOM 3026 N N . ALA A 1 386 ? 15.216 -0.432 -22.377 1.00 62.59 386 ALA A N 1
ATOM 3027 C CA . ALA A 1 386 ? 14.967 -1.184 -21.153 1.00 62.59 386 ALA A CA 1
ATOM 3028 C C . ALA A 1 386 ? 15.521 -0.458 -19.918 1.00 62.59 386 ALA A C 1
ATOM 3030 O O . ALA A 1 386 ? 14.810 -0.338 -18.926 1.00 62.59 386 ALA A O 1
ATOM 3031 N N . ILE A 1 387 ? 16.732 0.105 -19.996 1.00 62.44 387 ILE A N 1
ATOM 3032 C CA . ILE A 1 387 ? 17.354 0.902 -18.923 1.00 62.44 387 ILE A CA 1
ATOM 3033 C C . ILE A 1 387 ? 16.584 2.207 -18.679 1.00 62.44 387 ILE A C 1
ATOM 3035 O O . ILE A 1 387 ? 16.308 2.573 -17.537 1.00 62.44 387 ILE A O 1
ATOM 3039 N N . ALA A 1 388 ? 16.178 2.886 -19.750 1.00 59.56 388 ALA A N 1
ATOM 3040 C CA . ALA A 1 388 ? 15.353 4.088 -19.705 1.00 59.56 388 ALA A CA 1
ATOM 3041 C C . ALA A 1 388 ? 13.976 3.805 -19.058 1.00 59.56 388 ALA A C 1
ATOM 3043 O O . ALA A 1 388 ? 13.413 4.638 -18.349 1.00 59.56 388 ALA A O 1
ATOM 3044 N N . ILE A 1 389 ? 13.464 2.590 -19.247 1.00 62.09 389 ILE A N 1
ATOM 3045 C CA . ILE A 1 389 ? 12.160 2.120 -18.783 1.00 62.09 389 ILE A CA 1
ATOM 3046 C C . ILE A 1 389 ? 12.187 1.561 -17.344 1.00 62.09 389 ILE A C 1
ATOM 3048 O O . ILE A 1 389 ? 11.128 1.457 -16.726 1.00 62.09 389 ILE A O 1
ATOM 3052 N N . ILE A 1 390 ? 13.356 1.264 -16.758 1.00 63.75 390 ILE A N 1
ATOM 3053 C CA . ILE A 1 390 ? 13.470 0.838 -15.344 1.00 63.75 390 ILE A CA 1
ATOM 3054 C C . ILE A 1 390 ? 12.807 1.849 -14.393 1.00 63.75 390 ILE A C 1
ATOM 3056 O O . ILE A 1 390 ? 12.259 1.465 -13.357 1.00 63.75 390 ILE A O 1
ATOM 3060 N N . TYR A 1 391 ? 12.770 3.131 -14.765 1.00 66.31 391 TYR A N 1
ATOM 3061 C CA . TYR A 1 391 ? 11.937 4.109 -14.080 1.00 66.31 391 TYR A CA 1
ATOM 3062 C C . TYR A 1 391 ? 11.472 5.216 -15.045 1.00 66.31 391 TYR A C 1
ATOM 3064 O O . TYR A 1 391 ? 12.160 6.221 -15.214 1.00 66.31 391 TYR A O 1
ATOM 3072 N N . PRO A 1 392 ? 10.282 5.060 -15.661 1.00 62.88 392 PRO A N 1
ATOM 3073 C CA . PRO A 1 392 ? 9.760 5.968 -16.681 1.00 62.88 392 PRO A CA 1
ATOM 3074 C C . PRO A 1 392 ? 9.700 7.458 -16.303 1.00 62.88 392 PRO A C 1
ATOM 3076 O O . PRO A 1 392 ? 9.967 8.280 -17.181 1.00 62.88 392 PRO A O 1
ATOM 3079 N N . PRO A 1 393 ? 9.410 7.845 -15.038 1.00 63.41 393 PRO A N 1
ATOM 3080 C CA . PRO A 1 393 ? 9.501 9.242 -14.622 1.00 63.41 393 PRO A CA 1
ATOM 3081 C C . PRO A 1 393 ? 10.881 9.864 -14.864 1.00 63.41 393 PRO A C 1
ATOM 3083 O O . PRO A 1 393 ? 10.935 11.039 -15.199 1.00 63.41 393 PRO A O 1
ATOM 3086 N N . ALA A 1 394 ? 11.977 9.091 -14.812 1.00 66.75 394 ALA A N 1
ATOM 3087 C CA . ALA A 1 394 ? 13.335 9.600 -15.050 1.00 66.75 394 ALA A CA 1
ATOM 3088 C C . ALA A 1 394 ? 13.548 10.287 -16.382 1.00 66.75 394 ALA A C 1
ATOM 3090 O O . ALA A 1 394 ? 14.249 11.291 -16.472 1.00 66.75 394 ALA A O 1
ATOM 3091 N N . LEU A 1 395 ? 12.891 9.773 -17.409 1.00 66.88 395 LEU A N 1
ATOM 3092 C CA . LEU A 1 395 ? 12.987 10.324 -18.749 1.00 66.88 395 LEU A CA 1
ATOM 3093 C C . LEU A 1 395 ? 12.205 11.631 -18.896 1.00 66.88 395 LEU A C 1
ATOM 3095 O O . LEU A 1 395 ? 12.460 12.392 -19.825 1.00 66.88 395 LEU A O 1
ATOM 3099 N N . LEU A 1 396 ? 11.256 11.896 -17.994 1.00 71.94 396 LEU A N 1
ATOM 3100 C CA . LEU A 1 396 ? 10.415 13.090 -18.019 1.00 71.94 396 LEU A CA 1
ATOM 3101 C C . LEU A 1 396 ? 10.842 14.150 -16.991 1.00 71.94 396 LEU A C 1
ATOM 3103 O O . LEU A 1 396 ? 10.378 15.287 -17.092 1.00 71.94 396 LEU A O 1
ATOM 3107 N N . MET A 1 397 ? 11.774 13.835 -16.081 1.00 74.81 397 MET A N 1
ATOM 3108 C CA . MET A 1 397 ? 12.261 14.760 -15.042 1.00 74.81 397 MET A CA 1
ATOM 3109 C C . MET A 1 397 ? 12.716 16.117 -15.590 1.00 74.81 397 MET A C 1
ATOM 3111 O O . MET A 1 397 ? 12.363 17.129 -14.986 1.00 74.81 397 MET A O 1
ATOM 3115 N N . PRO A 1 398 ? 13.448 16.213 -16.725 1.00 80.50 398 PRO A N 1
ATOM 3116 C CA . PRO A 1 398 ? 13.847 17.515 -17.258 1.00 80.50 398 PRO A CA 1
ATOM 3117 C C . PRO A 1 398 ? 12.651 18.376 -17.674 1.00 80.50 398 PRO A C 1
ATOM 3119 O O . PRO A 1 398 ? 12.650 19.584 -17.442 1.00 80.50 398 PRO A O 1
ATOM 3122 N N . LEU A 1 399 ? 11.615 17.758 -18.250 1.00 81.12 399 LEU A N 1
ATOM 3123 C CA . LEU A 1 399 ? 10.398 18.457 -18.664 1.00 81.12 399 LEU A CA 1
ATOM 3124 C C . LEU A 1 399 ? 9.589 18.921 -17.450 1.00 81.12 399 LEU A C 1
ATOM 3126 O O . LEU A 1 399 ? 9.066 20.033 -17.441 1.00 81.12 399 LEU A O 1
ATOM 3130 N N . GLU A 1 400 ? 9.523 18.102 -16.403 1.00 77.00 400 GLU A N 1
ATOM 3131 C CA . GLU A 1 400 ? 8.839 18.452 -15.158 1.00 77.00 400 GLU A CA 1
ATOM 3132 C C . GLU A 1 400 ? 9.584 19.537 -14.375 1.00 77.00 400 GLU A C 1
ATOM 3134 O O . GLU A 1 400 ? 8.968 20.488 -13.892 1.00 77.00 400 GLU A O 1
ATOM 3139 N N . ALA A 1 401 ? 10.913 19.463 -14.314 1.00 82.38 401 ALA A N 1
ATOM 3140 C CA . ALA A 1 401 ? 11.747 20.503 -13.726 1.00 82.38 401 ALA A CA 1
ATOM 3141 C C . ALA A 1 401 ? 11.606 21.830 -14.486 1.00 82.38 401 ALA A C 1
ATOM 3143 O O . ALA A 1 401 ? 11.501 22.890 -13.863 1.00 82.38 401 ALA A O 1
ATOM 3144 N N . LEU A 1 402 ? 11.541 21.777 -15.821 1.00 85.31 402 LEU A N 1
ATOM 3145 C CA . LEU A 1 402 ? 11.295 22.948 -16.659 1.00 85.31 402 LEU A CA 1
ATOM 3146 C C . LEU A 1 402 ? 9.909 23.544 -16.397 1.00 85.31 402 LEU A C 1
ATOM 3148 O O . LEU A 1 402 ? 9.793 24.757 -16.218 1.00 85.31 402 LEU A O 1
ATOM 3152 N N . TRP A 1 403 ? 8.873 22.708 -16.312 1.00 82.75 403 TRP A N 1
ATOM 3153 C CA . TRP A 1 403 ? 7.524 23.155 -15.971 1.00 82.75 403 TRP A CA 1
ATOM 3154 C C . TRP A 1 403 ? 7.476 23.804 -14.582 1.00 82.75 403 TRP A C 1
ATOM 3156 O O . TRP A 1 403 ? 6.932 24.896 -14.440 1.00 82.75 403 TRP A O 1
ATOM 3166 N N . LEU A 1 404 ? 8.113 23.215 -13.562 1.00 79.19 404 LEU A N 1
ATOM 3167 C CA . LEU A 1 404 ? 8.208 23.826 -12.229 1.00 79.19 404 LEU A CA 1
ATOM 3168 C C . LEU A 1 404 ? 8.946 25.166 -12.266 1.00 79.19 404 LEU A C 1
ATOM 3170 O O . LEU A 1 404 ? 8.545 26.122 -11.601 1.00 79.19 404 LEU A O 1
ATOM 3174 N N . PHE A 1 405 ? 10.022 25.256 -13.044 1.00 85.88 405 PHE A N 1
ATOM 3175 C CA . PHE A 1 405 ? 10.765 26.498 -13.196 1.00 85.88 405 PHE A CA 1
ATOM 3176 C C . PHE A 1 405 ? 9.927 27.602 -13.863 1.00 85.88 405 PHE A C 1
ATOM 3178 O O . PHE A 1 405 ? 9.992 28.764 -13.442 1.00 85.88 405 PHE A O 1
ATOM 3185 N N . ALA A 1 406 ? 9.135 27.238 -14.875 1.00 85.31 406 ALA A N 1
ATOM 3186 C CA . ALA A 1 406 ? 8.331 28.159 -15.669 1.00 85.31 406 ALA A CA 1
ATOM 3187 C C . ALA A 1 406 ? 7.011 28.560 -14.988 1.00 85.31 406 ALA A C 1
ATOM 3189 O O . ALA A 1 406 ? 6.646 29.734 -15.014 1.00 85.31 406 ALA A O 1
ATOM 3190 N N . CYS A 1 407 ? 6.312 27.607 -14.368 1.00 80.38 407 CYS A N 1
ATOM 3191 C CA . CYS A 1 407 ? 4.901 27.739 -13.997 1.00 80.38 407 CYS A CA 1
ATOM 3192 C C . CYS A 1 407 ? 4.629 27.674 -12.487 1.00 80.38 407 CYS A C 1
ATOM 3194 O O . CYS A 1 407 ? 3.552 28.086 -12.058 1.00 80.38 407 CYS A O 1
ATOM 3196 N N . ALA A 1 408 ? 5.555 27.171 -11.657 1.00 77.12 408 ALA A N 1
ATOM 3197 C CA . ALA A 1 408 ? 5.286 27.062 -10.222 1.00 77.12 408 ALA A CA 1
ATOM 3198 C C . ALA A 1 408 ? 5.176 28.451 -9.559 1.00 77.12 408 ALA A C 1
ATOM 3200 O O . ALA A 1 408 ? 5.909 29.370 -9.918 1.00 77.12 408 ALA A O 1
ATOM 3201 N N . PRO A 1 409 ? 4.331 28.629 -8.531 1.00 77.25 409 PRO A N 1
ATOM 3202 C CA . PRO A 1 409 ? 4.256 29.893 -7.804 1.00 77.25 409 PRO A CA 1
ATOM 3203 C C . PRO A 1 409 ? 5.530 30.145 -6.980 1.00 77.25 409 PRO A C 1
ATOM 3205 O O . PRO A 1 409 ? 6.101 29.217 -6.398 1.00 77.25 409 PRO A O 1
ATOM 3208 N N . GLY A 1 410 ? 5.944 31.409 -6.871 1.00 86.94 410 GLY A N 1
ATOM 3209 C CA . GLY A 1 410 ? 7.090 31.845 -6.060 1.00 86.94 410 GLY A CA 1
ATOM 3210 C C . GLY A 1 410 ? 8.160 32.589 -6.860 1.00 86.94 410 GLY A C 1
ATOM 3211 O O . GLY A 1 410 ? 8.045 32.751 -8.073 1.00 86.94 410 GLY A O 1
ATOM 3212 N N . SER A 1 411 ? 9.212 33.055 -6.185 1.00 91.81 411 SER A N 1
ATOM 3213 C CA . SER A 1 411 ? 10.312 33.800 -6.812 1.00 91.81 411 SER A CA 1
ATOM 3214 C C . SER A 1 411 ? 11.156 32.921 -7.743 1.00 91.81 411 SER A C 1
ATOM 3216 O O . SER A 1 411 ? 11.203 31.699 -7.593 1.00 91.81 411 SER A O 1
ATOM 3218 N N . ARG A 1 412 ? 11.898 33.531 -8.679 1.00 91.44 412 ARG A N 1
ATOM 3219 C CA . ARG A 1 412 ? 12.796 32.798 -9.596 1.00 91.44 412 ARG A CA 1
ATOM 3220 C C . ARG A 1 412 ? 13.761 31.868 -8.851 1.00 91.44 412 ARG A C 1
ATOM 3222 O O . ARG A 1 412 ? 13.969 30.739 -9.282 1.00 91.44 412 ARG A O 1
ATOM 3229 N N . SER A 1 413 ? 14.312 32.313 -7.719 1.00 91.06 413 SER A N 1
ATOM 3230 C CA . SER A 1 413 ? 15.228 31.499 -6.911 1.00 91.06 413 SER A CA 1
ATOM 3231 C C . SER A 1 413 ? 14.517 30.333 -6.217 1.00 91.06 413 SER A C 1
ATOM 3233 O O . SER A 1 413 ? 15.070 29.238 -6.154 1.00 91.06 413 SER A O 1
ATOM 3235 N N . GLN A 1 414 ? 13.278 30.521 -5.745 1.00 87.69 414 GLN A N 1
ATOM 3236 C CA . GLN A 1 414 ? 12.458 29.435 -5.195 1.00 87.69 414 GLN A CA 1
ATOM 3237 C C . GLN A 1 414 ? 12.120 28.392 -6.264 1.00 87.69 414 GLN A C 1
ATOM 3239 O O . GLN A 1 414 ? 12.257 27.197 -6.006 1.00 87.69 414 GLN A O 1
ATOM 3244 N N . ARG A 1 415 ? 11.726 28.830 -7.466 1.00 87.81 415 ARG A N 1
ATOM 3245 C CA . ARG A 1 415 ? 11.419 27.932 -8.587 1.00 87.81 415 ARG A CA 1
ATOM 3246 C C . ARG A 1 415 ? 12.646 27.144 -9.038 1.00 87.81 415 ARG A C 1
ATOM 3248 O O . ARG A 1 415 ? 12.554 25.932 -9.191 1.00 87.81 415 ARG A O 1
ATOM 3255 N N . LEU A 1 416 ? 13.806 27.798 -9.146 1.00 90.31 416 LEU A N 1
ATOM 3256 C CA . LEU A 1 416 ? 15.072 27.135 -9.474 1.00 90.31 416 LEU A CA 1
ATOM 3257 C C . LEU A 1 416 ? 15.462 26.089 -8.422 1.00 90.31 416 LEU A C 1
ATOM 3259 O O . LEU A 1 416 ? 15.816 24.971 -8.780 1.00 90.31 416 LEU A O 1
ATOM 3263 N N . ARG A 1 417 ? 15.347 26.417 -7.127 1.00 86.94 417 ARG A N 1
ATOM 3264 C CA . ARG A 1 417 ? 15.618 25.452 -6.050 1.00 86.94 417 ARG A CA 1
ATOM 3265 C C . ARG A 1 417 ? 14.677 24.252 -6.100 1.00 86.94 417 ARG A C 1
ATOM 3267 O O . ARG A 1 417 ? 15.139 23.137 -5.909 1.00 86.94 417 ARG A O 1
ATOM 3274 N N . ARG A 1 418 ? 13.384 24.461 -6.369 1.00 83.38 418 ARG A N 1
ATOM 3275 C CA . ARG A 1 418 ? 12.408 23.365 -6.507 1.00 83.38 418 ARG A CA 1
ATOM 3276 C C . ARG A 1 418 ? 12.710 22.479 -7.712 1.00 83.38 418 ARG A C 1
ATOM 3278 O O . ARG A 1 418 ? 12.719 21.267 -7.559 1.00 83.38 418 ARG A O 1
ATOM 3285 N N . ALA A 1 419 ? 13.003 23.074 -8.868 1.00 85.62 419 ALA A N 1
ATOM 3286 C CA . ALA A 1 419 ? 13.375 22.339 -10.074 1.00 85.62 419 ALA A CA 1
ATOM 3287 C C . ALA A 1 419 ? 14.675 21.537 -9.877 1.00 85.62 419 ALA A C 1
ATOM 3289 O O . ALA A 1 419 ? 14.726 20.359 -10.213 1.00 85.62 419 ALA A O 1
ATOM 3290 N N . GLY A 1 420 ? 15.702 22.141 -9.270 1.00 86.62 420 GLY A N 1
ATOM 3291 C CA . GLY A 1 420 ? 16.957 21.454 -8.954 1.00 86.62 420 GLY A CA 1
ATOM 3292 C C . GLY A 1 420 ? 16.780 20.337 -7.924 1.00 86.62 420 GLY A C 1
ATOM 3293 O O . GLY A 1 420 ? 17.295 19.241 -8.117 1.00 86.62 420 GLY A O 1
ATOM 3294 N N . ALA A 1 421 ? 16.007 20.581 -6.862 1.00 82.31 421 ALA A N 1
ATOM 3295 C CA . ALA A 1 421 ? 15.688 19.561 -5.867 1.00 82.31 421 ALA A CA 1
ATOM 3296 C C . ALA A 1 421 ? 14.893 18.400 -6.472 1.00 82.31 421 ALA A C 1
ATOM 3298 O O . ALA A 1 421 ? 15.165 17.258 -6.114 1.00 82.31 421 ALA A O 1
ATOM 3299 N N . LEU A 1 422 ? 13.963 18.679 -7.397 1.00 80.06 422 LEU A N 1
ATOM 3300 C CA . LEU A 1 422 ? 13.296 17.641 -8.177 1.00 80.06 422 LEU A CA 1
ATOM 3301 C C . LEU A 1 422 ? 14.355 16.828 -8.916 1.00 80.06 422 LEU A C 1
ATOM 3303 O O . LEU A 1 422 ? 14.541 15.682 -8.559 1.00 80.06 422 LEU A O 1
ATOM 3307 N N . LEU A 1 423 ? 15.135 17.417 -9.827 1.00 83.31 423 LEU A N 1
ATOM 3308 C CA . LEU A 1 423 ? 16.136 16.679 -10.615 1.00 83.31 423 LEU A CA 1
ATOM 3309 C C . LEU A 1 423 ? 17.067 15.804 -9.765 1.00 83.31 423 LEU A C 1
ATOM 3311 O O . LEU A 1 423 ? 17.320 14.657 -10.121 1.00 83.31 423 LEU A O 1
ATOM 3315 N N . VAL A 1 424 ? 17.560 16.329 -8.640 1.00 83.44 424 VAL A N 1
ATOM 3316 C CA . VAL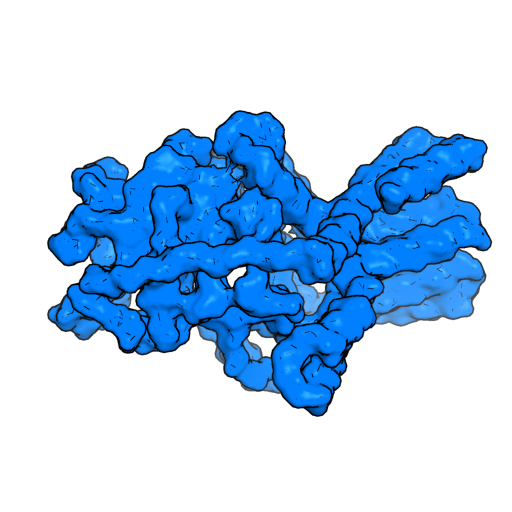 A 1 424 ? 18.450 15.584 -7.739 1.00 83.44 424 VAL A CA 1
ATOM 3317 C C . VAL A 1 424 ? 17.725 14.421 -7.079 1.00 83.44 424 VAL A C 1
ATOM 3319 O O . VAL A 1 424 ? 18.219 13.297 -7.142 1.00 83.44 424 VAL A O 1
ATOM 3322 N N . ASN A 1 425 ? 16.571 14.675 -6.454 1.00 78.62 425 ASN A N 1
ATOM 3323 C CA . ASN A 1 425 ? 15.795 13.622 -5.803 1.00 78.62 425 ASN A CA 1
ATOM 3324 C C . ASN A 1 425 ? 15.421 12.552 -6.814 1.00 78.62 425 ASN A C 1
ATOM 3326 O O . ASN A 1 425 ? 15.564 11.373 -6.526 1.00 78.62 425 ASN A O 1
ATOM 3330 N N . ASP A 1 426 ? 15.002 12.997 -7.993 1.00 78.00 426 ASP A N 1
ATOM 3331 C CA . ASP A 1 426 ? 14.373 12.201 -9.018 1.00 78.00 426 ASP A CA 1
ATOM 3332 C C . ASP A 1 426 ? 15.441 11.295 -9.713 1.00 78.00 426 ASP A C 1
ATOM 3334 O O . ASP A 1 426 ? 15.254 10.083 -9.888 1.00 78.00 426 ASP A O 1
ATOM 3338 N N . ALA A 1 427 ? 16.650 11.817 -9.949 1.00 80.31 427 ALA A N 1
ATOM 3339 C CA . ALA A 1 427 ? 17.809 11.011 -10.346 1.00 80.31 427 ALA A CA 1
ATOM 3340 C C . ALA A 1 427 ? 18.229 10.007 -9.255 1.00 80.31 427 ALA A C 1
ATOM 3342 O O . ALA A 1 427 ? 18.610 8.872 -9.560 1.00 80.31 427 ALA A O 1
ATOM 3343 N N . ALA A 1 428 ? 18.130 10.399 -7.981 1.00 80.06 428 ALA A N 1
ATOM 3344 C CA . ALA A 1 428 ? 18.511 9.567 -6.847 1.00 80.06 428 ALA A CA 1
ATOM 3345 C C .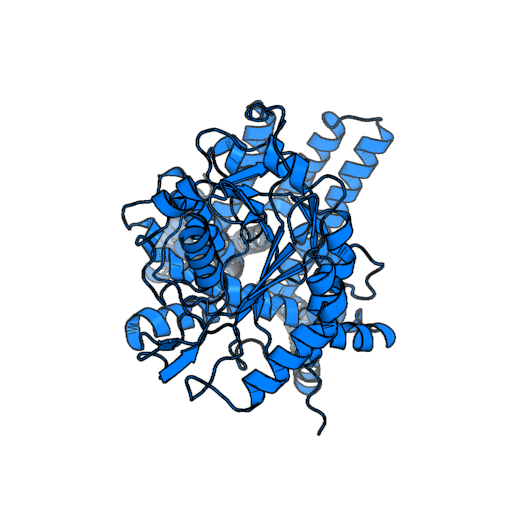 ALA A 1 428 ? 17.687 8.275 -6.736 1.00 80.06 428 ALA A C 1
ATOM 3347 O O . ALA A 1 428 ? 18.299 7.216 -6.574 1.00 80.06 428 ALA A O 1
ATOM 3348 N N . ALA A 1 429 ? 16.349 8.290 -6.861 1.00 77.88 429 ALA A N 1
ATOM 3349 C CA . ALA A 1 429 ? 15.620 7.013 -6.899 1.00 77.88 429 ALA A CA 1
ATOM 3350 C C . ALA A 1 429 ? 15.490 6.368 -8.266 1.00 77.88 429 ALA A C 1
ATOM 3352 O O . ALA A 1 429 ? 15.199 5.173 -8.289 1.00 77.88 429 ALA A O 1
ATOM 3353 N N . TRP A 1 430 ? 15.779 7.050 -9.380 1.00 80.94 430 TRP A N 1
ATOM 3354 C CA . TRP A 1 430 ? 16.099 6.298 -10.597 1.00 80.94 430 TRP A CA 1
ATOM 3355 C C . TRP A 1 430 ? 17.290 5.372 -10.329 1.00 80.94 430 TRP A C 1
ATOM 3357 O O . TRP A 1 430 ? 17.182 4.165 -10.538 1.00 80.94 430 TRP A O 1
ATOM 3367 N N . LEU A 1 431 ? 18.378 5.914 -9.766 1.00 80.19 431 LEU A N 1
ATOM 3368 C CA . LEU A 1 431 ? 19.563 5.134 -9.421 1.00 80.19 431 LEU A CA 1
ATOM 3369 C C . LEU A 1 431 ? 19.227 4.041 -8.401 1.00 80.19 431 LEU A C 1
ATOM 3371 O O . LEU A 1 431 ? 19.582 2.885 -8.609 1.00 80.19 431 LEU A O 1
ATOM 3375 N N . LEU A 1 432 ? 18.487 4.373 -7.339 1.00 82.06 432 LEU A N 1
ATOM 3376 C CA . LEU A 1 432 ? 18.064 3.400 -6.328 1.00 82.06 432 LEU A CA 1
ATOM 3377 C C . LEU A 1 432 ? 17.269 2.236 -6.939 1.00 82.06 432 LEU A C 1
ATOM 3379 O O . LEU A 1 432 ? 17.559 1.073 -6.655 1.00 82.06 432 LEU A O 1
ATOM 3383 N N . ARG A 1 433 ? 16.283 2.535 -7.793 1.00 80.94 433 ARG A N 1
ATOM 3384 C CA . ARG A 1 433 ? 15.473 1.519 -8.479 1.00 80.94 433 ARG A CA 1
ATOM 3385 C C . ARG A 1 433 ? 16.318 0.698 -9.439 1.00 80.94 433 ARG A C 1
ATOM 3387 O O . ARG A 1 433 ? 16.185 -0.521 -9.444 1.00 80.94 433 ARG A O 1
ATOM 3394 N N . ALA A 1 434 ? 17.222 1.327 -10.189 1.00 82.12 434 ALA A N 1
ATOM 3395 C CA . ALA A 1 434 ? 18.156 0.629 -11.069 1.00 82.12 434 ALA A CA 1
ATOM 3396 C C . ALA A 1 434 ? 19.038 -0.360 -10.297 1.00 82.12 434 ALA A C 1
ATOM 3398 O O . ALA A 1 434 ? 19.164 -1.511 -10.718 1.00 82.12 434 ALA A O 1
ATOM 3399 N N . CYS A 1 435 ? 19.572 0.044 -9.139 1.00 85.25 435 CYS A N 1
ATOM 3400 C CA . CYS A 1 435 ? 20.364 -0.826 -8.266 1.00 85.25 435 CYS A CA 1
ATOM 3401 C C . CYS A 1 435 ? 19.574 -2.060 -7.811 1.00 85.25 435 CYS A C 1
ATOM 3403 O O . CYS A 1 435 ? 20.100 -3.170 -7.832 1.00 85.25 435 CYS A O 1
ATOM 3405 N N . TYR A 1 436 ? 18.313 -1.878 -7.406 1.00 86.06 436 TYR A N 1
ATOM 3406 C CA . TYR A 1 436 ? 17.491 -2.948 -6.832 1.00 86.06 436 TYR A CA 1
ATOM 3407 C C . TYR A 1 436 ? 16.568 -3.655 -7.830 1.00 86.06 436 TYR A C 1
ATOM 3409 O O . TYR A 1 436 ? 15.815 -4.537 -7.419 1.00 86.06 436 TYR A O 1
ATOM 3417 N N . THR A 1 437 ? 16.648 -3.343 -9.128 1.00 86.25 437 THR A N 1
ATOM 3418 C CA . THR A 1 437 ? 15.758 -3.916 -10.154 1.00 86.25 437 THR A CA 1
ATOM 3419 C C . THR A 1 437 ? 15.748 -5.454 -10.140 1.00 86.25 437 THR A C 1
ATOM 3421 O O . THR A 1 437 ? 14.649 -6.014 -10.130 1.00 86.25 437 THR A O 1
ATOM 3424 N N . PRO A 1 438 ? 16.896 -6.167 -10.063 1.00 86.44 438 PRO A N 1
ATOM 3425 C CA . PRO A 1 438 ? 16.902 -7.631 -9.947 1.00 86.44 438 PRO A CA 1
ATOM 3426 C C . PRO A 1 438 ? 16.186 -8.140 -8.700 1.00 86.44 438 PRO A C 1
ATOM 3428 O O . PRO A 1 438 ? 15.357 -9.044 -8.786 1.00 86.44 438 PRO A O 1
ATOM 3431 N N . GLY A 1 439 ? 16.452 -7.517 -7.550 1.00 85.44 439 GLY A N 1
ATOM 3432 C CA . GLY A 1 439 ? 15.794 -7.865 -6.294 1.00 85.44 439 GLY A CA 1
ATOM 3433 C C . GLY A 1 439 ? 14.282 -7.653 -6.364 1.00 85.44 439 GLY A C 1
ATOM 3434 O O . GLY A 1 439 ? 13.518 -8.544 -6.003 1.00 85.44 439 GLY A O 1
ATOM 3435 N N . ASP A 1 440 ? 13.832 -6.514 -6.889 1.00 87.31 440 ASP A N 1
ATOM 3436 C CA . ASP A 1 440 ? 12.408 -6.195 -7.037 1.00 87.31 440 ASP A CA 1
ATOM 3437 C C . ASP A 1 440 ? 11.704 -7.136 -8.026 1.00 87.31 440 ASP A C 1
ATOM 3439 O O . ASP A 1 440 ? 10.571 -7.558 -7.783 1.00 87.31 440 ASP A O 1
ATOM 3443 N N . ALA A 1 441 ? 12.375 -7.532 -9.110 1.00 88.56 441 ALA A N 1
ATOM 3444 C CA . ALA A 1 441 ? 11.857 -8.522 -10.050 1.00 88.56 441 ALA A CA 1
ATOM 3445 C C . ALA A 1 441 ? 11.690 -9.905 -9.403 1.00 88.56 441 ALA A C 1
ATOM 3447 O O . ALA A 1 441 ? 10.659 -10.551 -9.598 1.00 88.56 441 ALA A O 1
ATOM 3448 N N . MET A 1 442 ? 12.658 -10.341 -8.590 1.00 89.56 442 MET A N 1
ATOM 3449 C CA . MET A 1 442 ? 12.554 -11.591 -7.831 1.00 89.56 442 MET A CA 1
ATOM 3450 C C . MET A 1 442 ? 11.412 -11.541 -6.813 1.00 89.56 442 MET A C 1
ATOM 3452 O O . MET A 1 442 ? 10.644 -12.499 -6.716 1.00 89.56 442 MET A O 1
ATOM 3456 N N . LEU A 1 443 ? 11.251 -10.421 -6.098 1.00 89.38 443 LEU A N 1
ATOM 3457 C CA . LEU A 1 443 ? 10.129 -10.217 -5.175 1.00 89.38 443 LEU A CA 1
ATOM 3458 C C . LEU A 1 443 ? 8.787 -10.295 -5.907 1.00 89.38 443 LEU A C 1
ATOM 3460 O O . LEU A 1 443 ? 7.879 -10.980 -5.438 1.00 89.38 443 LEU A O 1
ATOM 3464 N N . THR A 1 444 ? 8.688 -9.650 -7.071 1.00 91.50 444 THR A N 1
ATOM 3465 C CA . THR A 1 444 ? 7.493 -9.652 -7.926 1.00 91.50 444 THR A CA 1
ATOM 3466 C C . THR A 1 444 ? 7.153 -11.065 -8.391 1.00 91.50 444 THR A C 1
ATOM 3468 O O . THR A 1 444 ? 6.018 -11.516 -8.233 1.00 91.50 444 THR A O 1
ATOM 3471 N N . MET A 1 445 ? 8.143 -11.793 -8.918 1.00 92.19 445 MET A N 1
ATOM 3472 C CA . MET A 1 445 ? 7.982 -13.170 -9.383 1.00 92.19 445 MET A CA 1
ATOM 3473 C C . MET A 1 445 ? 7.547 -14.095 -8.242 1.00 92.19 445 MET A C 1
ATOM 3475 O O . MET A 1 445 ? 6.578 -14.839 -8.389 1.00 92.19 445 MET A O 1
ATOM 3479 N N . HIS A 1 446 ? 8.214 -14.016 -7.086 1.00 92.38 446 HIS A N 1
ATOM 3480 C CA . HIS A 1 446 ? 7.878 -14.827 -5.919 1.00 92.38 446 HIS A CA 1
ATOM 3481 C C . HIS A 1 446 ? 6.478 -14.500 -5.380 1.00 92.38 446 HIS A C 1
ATOM 3483 O O . HIS A 1 446 ? 5.695 -15.410 -5.117 1.00 92.38 446 HIS A O 1
ATOM 3489 N N . ALA A 1 447 ? 6.122 -13.217 -5.251 1.00 92.81 447 ALA A N 1
ATOM 3490 C CA . ALA A 1 447 ? 4.791 -12.798 -4.816 1.00 92.81 447 ALA A CA 1
ATOM 3491 C C . ALA A 1 447 ? 3.694 -13.300 -5.768 1.00 92.81 447 ALA A C 1
ATOM 3493 O O . ALA A 1 447 ? 2.700 -13.861 -5.305 1.00 92.81 447 ALA A O 1
ATOM 3494 N N . GLY A 1 448 ? 3.887 -13.146 -7.081 1.00 94.62 448 GLY A N 1
ATOM 3495 C CA . GLY A 1 448 ? 2.941 -13.606 -8.098 1.00 94.62 448 GLY A CA 1
ATOM 3496 C C . GLY A 1 448 ? 2.768 -15.125 -8.091 1.00 94.62 448 GLY A C 1
ATOM 3497 O O . GLY A 1 448 ? 1.639 -15.613 -8.017 1.00 94.62 448 GLY A O 1
ATOM 3498 N N . ALA A 1 449 ? 3.875 -15.875 -8.085 1.00 94.56 449 ALA A N 1
ATOM 3499 C CA . ALA A 1 449 ? 3.856 -17.336 -8.029 1.00 94.56 449 ALA A CA 1
ATOM 3500 C C . ALA A 1 449 ? 3.185 -17.850 -6.749 1.00 94.56 449 ALA A C 1
ATOM 3502 O O . ALA A 1 449 ? 2.358 -18.759 -6.799 1.00 94.56 449 ALA A O 1
ATOM 3503 N N . LEU A 1 450 ? 3.480 -17.232 -5.603 1.00 93.38 450 LEU A N 1
ATOM 3504 C CA . LEU A 1 450 ? 2.895 -17.622 -4.327 1.00 93.38 450 LEU A CA 1
ATOM 3505 C C . LEU A 1 450 ? 1.392 -17.333 -4.264 1.00 93.38 450 LEU A C 1
ATOM 3507 O O . LEU A 1 450 ? 0.637 -18.163 -3.763 1.00 93.38 450 LEU A O 1
ATOM 3511 N N . VAL A 1 451 ? 0.938 -16.188 -4.784 1.00 95.56 451 VAL A N 1
ATOM 3512 C CA . VAL A 1 451 ? -0.499 -15.883 -4.880 1.00 95.56 451 VAL A CA 1
ATOM 3513 C C . VAL A 1 451 ? -1.197 -16.850 -5.828 1.00 95.56 451 VAL A C 1
ATOM 3515 O O . VAL A 1 451 ? -2.263 -17.354 -5.483 1.00 95.56 451 VAL A O 1
ATOM 3518 N N . ALA A 1 452 ? -0.600 -17.156 -6.983 1.00 95.88 452 ALA A N 1
ATOM 3519 C CA . ALA A 1 452 ? -1.144 -18.139 -7.915 1.00 95.88 452 ALA A CA 1
ATOM 3520 C C . ALA A 1 452 ? -1.255 -19.523 -7.259 1.00 95.88 452 ALA A C 1
ATOM 3522 O O . ALA A 1 452 ? -2.324 -20.125 -7.287 1.00 95.88 452 ALA A O 1
ATOM 3523 N N . TRP A 1 453 ? -0.203 -19.985 -6.580 1.00 95.94 453 TRP A N 1
ATOM 3524 C CA . TRP A 1 453 ? -0.196 -21.247 -5.838 1.00 95.94 453 TRP A CA 1
ATOM 3525 C C . TRP A 1 453 ? -1.265 -21.286 -4.740 1.00 95.94 453 TRP A C 1
ATOM 3527 O O . TRP A 1 453 ? -2.062 -22.223 -4.663 1.00 95.94 453 TRP A O 1
ATOM 3537 N N . ARG A 1 454 ? -1.337 -20.241 -3.908 1.00 94.94 454 ARG A N 1
ATOM 3538 C CA . ARG A 1 454 ? -2.315 -20.160 -2.815 1.00 94.94 454 ARG A CA 1
ATOM 3539 C C . ARG A 1 454 ? -3.746 -20.067 -3.309 1.00 94.94 454 ARG A C 1
ATOM 3541 O O . ARG A 1 454 ? -4.638 -20.607 -2.672 1.00 94.94 454 ARG A O 1
ATOM 3548 N N . ARG A 1 455 ? -3.979 -19.408 -4.440 1.00 94.50 455 ARG A N 1
ATOM 3549 C CA . ARG A 1 455 ? -5.324 -19.224 -4.981 1.00 94.50 455 ARG A CA 1
ATOM 3550 C C . ARG A 1 455 ? -5.809 -20.417 -5.797 1.00 94.50 455 ARG A C 1
ATOM 3552 O O . ARG A 1 455 ? -6.973 -20.778 -5.680 1.00 94.50 455 ARG A O 1
ATOM 3559 N N . LEU A 1 456 ? -4.952 -20.964 -6.656 1.00 95.44 456 LEU A N 1
ATOM 3560 C CA . LEU A 1 456 ? -5.333 -21.972 -7.648 1.00 95.44 456 LEU A CA 1
ATOM 3561 C C . LEU A 1 456 ? -5.124 -23.401 -7.151 1.00 95.44 456 LEU A C 1
ATOM 3563 O O . LEU A 1 456 ? -5.775 -24.303 -7.665 1.00 95.44 456 LEU A O 1
ATOM 3567 N N . VAL A 1 457 ? -4.229 -23.610 -6.178 1.00 96.00 457 VAL A N 1
ATOM 3568 C CA . VAL A 1 457 ? -3.874 -24.955 -5.711 1.00 96.00 457 VAL A CA 1
ATOM 3569 C C . VAL A 1 457 ? -4.284 -25.186 -4.262 1.00 96.00 457 VAL A C 1
ATOM 3571 O O . VAL A 1 457 ? -5.026 -26.123 -3.992 1.00 96.00 457 VAL A O 1
ATOM 3574 N N . THR A 1 458 ? -3.825 -24.363 -3.312 1.00 93.94 458 THR A N 1
ATOM 3575 C CA . THR A 1 458 ? -4.014 -24.700 -1.884 1.00 93.94 458 THR A CA 1
ATOM 3576 C C . THR A 1 458 ? -5.276 -24.119 -1.256 1.00 93.94 458 THR A C 1
ATOM 3578 O O . THR A 1 458 ? -5.812 -24.712 -0.325 1.00 93.94 458 THR A O 1
ATOM 3581 N N . GLY A 1 459 ? -5.719 -22.940 -1.692 1.00 91.31 459 GLY A N 1
ATOM 3582 C CA . GLY A 1 459 ? -6.754 -22.150 -1.022 1.00 91.31 459 GLY A CA 1
ATOM 3583 C C . GLY A 1 459 ? -6.344 -21.588 0.348 1.00 91.31 459 GLY A C 1
ATOM 3584 O O . GLY A 1 459 ? -7.182 -20.995 1.018 1.00 91.31 459 GLY A O 1
ATOM 3585 N N . ARG A 1 460 ? -5.088 -21.768 0.785 1.00 91.62 460 ARG A N 1
ATOM 3586 C CA . ARG A 1 460 ? -4.615 -21.492 2.159 1.00 91.62 460 ARG A CA 1
ATOM 3587 C C . ARG A 1 460 ? -3.691 -20.280 2.242 1.00 91.62 460 ARG A C 1
ATOM 3589 O O . ARG A 1 460 ? -3.031 -19.911 1.271 1.00 91.62 460 ARG A O 1
ATOM 3596 N N . ASN A 1 461 ? -3.566 -19.709 3.438 1.00 90.81 461 ASN A N 1
ATOM 3597 C CA . ASN A 1 461 ? -2.626 -18.646 3.804 1.00 90.81 461 ASN A CA 1
ATOM 3598 C C . ASN A 1 461 ? -2.752 -17.371 2.954 1.00 90.81 461 ASN A C 1
ATOM 3600 O O . ASN A 1 461 ? -1.784 -16.631 2.755 1.00 90.81 461 ASN A O 1
ATOM 3604 N N . MET A 1 462 ? -3.951 -17.082 2.449 1.00 92.19 462 MET A N 1
ATOM 3605 C CA . MET A 1 462 ? -4.212 -15.879 1.652 1.00 92.19 462 MET A CA 1
ATOM 3606 C C . MET A 1 462 ? -4.049 -14.594 2.474 1.00 92.19 462 MET A C 1
ATOM 3608 O O . MET A 1 462 ? -3.631 -13.576 1.933 1.00 92.19 462 MET A O 1
ATOM 3612 N N . LEU A 1 463 ? -4.299 -14.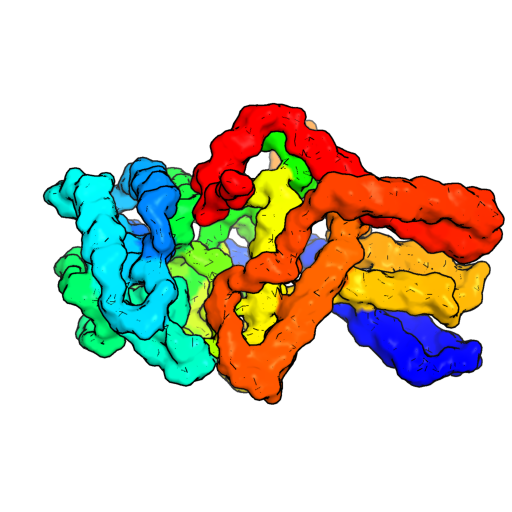650 3.786 1.00 91.56 463 LEU A N 1
ATOM 3613 C CA . LEU A 1 463 ? -4.169 -13.512 4.705 1.00 91.56 463 LEU A CA 1
ATOM 3614 C C . LEU A 1 463 ? -2.860 -13.520 5.519 1.00 91.56 463 LEU A C 1
ATOM 3616 O O . LEU A 1 463 ? -2.745 -12.809 6.521 1.00 91.56 463 LEU A O 1
ATOM 3620 N N . ALA A 1 464 ? -1.868 -14.323 5.120 1.00 87.44 464 ALA A N 1
ATOM 3621 C CA . ALA A 1 464 ? -0.595 -14.412 5.832 1.00 87.44 464 ALA A CA 1
ATOM 3622 C C . ALA A 1 464 ? 0.180 -13.083 5.761 1.00 87.44 464 ALA A C 1
ATOM 3624 O O . ALA A 1 464 ? 0.608 -12.653 4.687 1.00 87.44 464 ALA A O 1
ATOM 3625 N N . TRP A 1 465 ? 0.390 -12.441 6.916 1.00 79.25 465 TRP A N 1
ATOM 3626 C CA . TRP A 1 465 ? 1.019 -11.117 7.011 1.00 79.25 465 TRP A CA 1
ATOM 3627 C C . TRP A 1 465 ? 2.482 -11.111 6.553 1.00 79.25 465 TRP A C 1
ATOM 3629 O O . TRP A 1 465 ? 2.884 -10.242 5.781 1.00 79.25 465 TRP A O 1
ATOM 3639 N N . SER A 1 466 ? 3.257 -12.103 6.982 1.00 67.94 466 SER A N 1
ATOM 3640 C CA . SER A 1 466 ? 4.674 -12.266 6.653 1.00 67.94 466 SER A CA 1
ATOM 3641 C C . SER A 1 466 ? 4.957 -13.718 6.301 1.00 67.94 466 SER A C 1
ATOM 3643 O O . SER A 1 466 ? 4.531 -14.614 7.026 1.00 67.94 466 SER A O 1
ATOM 3645 N N . ASP A 1 467 ? 5.715 -13.942 5.233 1.00 57.31 467 ASP A N 1
ATOM 3646 C CA . ASP A 1 467 ? 6.330 -15.240 4.967 1.00 57.31 467 ASP A CA 1
ATOM 3647 C C . ASP A 1 467 ? 7.774 -15.155 5.464 1.00 57.31 467 ASP A C 1
ATOM 3649 O O . ASP A 1 467 ? 8.572 -14.407 4.900 1.00 57.31 467 ASP A O 1
ATOM 3653 N N . ALA A 1 468 ? 8.107 -15.886 6.533 1.00 43.00 468 ALA A N 1
ATOM 3654 C CA . ALA A 1 468 ? 9.428 -15.839 7.178 1.00 43.00 468 ALA A CA 1
ATOM 3655 C C . ALA A 1 468 ? 10.599 -16.148 6.218 1.00 43.00 468 ALA A C 1
ATOM 3657 O O . ALA A 1 468 ? 11.743 -15.817 6.507 1.00 43.00 468 ALA A O 1
ATOM 3658 N N . THR A 1 469 ? 10.308 -16.749 5.063 1.00 49.19 469 THR A N 1
ATOM 3659 C CA . THR A 1 469 ? 11.268 -17.142 4.028 1.00 49.19 469 THR A CA 1
ATOM 3660 C C . THR A 1 469 ? 11.357 -16.172 2.845 1.00 49.19 469 THR A C 1
ATOM 3662 O O . THR A 1 469 ? 12.243 -16.330 2.012 1.00 49.19 469 THR A O 1
ATOM 3665 N N . ALA A 1 470 ? 10.460 -15.183 2.724 1.00 51.28 470 ALA A N 1
ATOM 3666 C CA . ALA A 1 470 ? 10.324 -14.409 1.482 1.00 51.28 470 ALA A CA 1
ATOM 3667 C C . ALA A 1 470 ? 11.387 -13.318 1.284 1.00 51.28 470 ALA A C 1
ATOM 3669 O O . ALA A 1 470 ? 11.611 -12.896 0.151 1.00 51.28 470 ALA A O 1
ATOM 3670 N N . VAL A 1 471 ? 12.032 -12.854 2.359 1.00 59.88 471 VAL A N 1
ATOM 3671 C CA . VAL A 1 471 ? 13.114 -11.860 2.289 1.00 59.88 471 VAL A CA 1
ATOM 3672 C C . VAL A 1 471 ? 14.248 -12.297 3.216 1.00 59.88 471 VAL A C 1
ATOM 3674 O O . VAL A 1 471 ? 14.274 -11.898 4.382 1.00 59.88 471 VAL A O 1
ATOM 3677 N N . PRO A 1 472 ? 15.176 -13.142 2.739 1.00 58.03 472 PRO A N 1
ATOM 3678 C CA . PRO A 1 472 ? 16.361 -13.470 3.513 1.00 58.03 472 PRO A CA 1
ATOM 3679 C C . PRO A 1 472 ? 17.193 -12.205 3.749 1.00 58.03 472 PRO A C 1
ATOM 3681 O O . PRO A 1 472 ? 17.409 -11.406 2.836 1.00 58.03 472 PRO A O 1
ATOM 3684 N N . GLN A 1 473 ? 17.658 -12.018 4.985 1.00 62.50 473 GLN A N 1
ATOM 3685 C CA . GLN A 1 473 ? 18.653 -10.989 5.278 1.00 62.50 473 GLN A CA 1
ATOM 3686 C C . GLN A 1 473 ? 19.983 -11.423 4.647 1.00 62.50 473 GLN A C 1
ATOM 3688 O O . GLN A 1 473 ? 20.387 -12.576 4.835 1.00 62.50 473 GLN A O 1
ATOM 3693 N N . PRO A 1 474 ? 20.669 -10.546 3.898 1.00 61.75 474 PRO A N 1
ATOM 3694 C CA . PRO A 1 474 ? 21.932 -10.904 3.274 1.00 61.75 474 PRO A CA 1
ATOM 3695 C C . PRO A 1 474 ? 22.975 -11.213 4.357 1.00 61.75 474 PRO A C 1
ATOM 3697 O O . PRO A 1 474 ? 23.300 -10.375 5.199 1.00 61.75 474 PRO A O 1
ATOM 3700 N N . SER A 1 475 ? 23.497 -12.442 4.359 1.00 68.31 475 SER A N 1
ATOM 3701 C CA . SER A 1 475 ? 24.572 -12.832 5.274 1.00 68.31 475 SER A CA 1
ATOM 3702 C C . SER A 1 475 ? 25.908 -12.216 4.830 1.00 68.31 475 SER A C 1
ATOM 3704 O O . SER A 1 475 ? 26.086 -11.924 3.644 1.00 68.31 475 SER A O 1
ATOM 3706 N N . PRO A 1 476 ? 26.898 -12.053 5.730 1.00 69.69 476 PRO A N 1
ATOM 3707 C CA . PRO A 1 476 ? 28.237 -11.595 5.348 1.00 69.69 476 PRO A CA 1
ATOM 3708 C C . PRO A 1 476 ? 28.882 -12.441 4.245 1.00 69.69 476 PRO A C 1
ATOM 3710 O O . PRO A 1 476 ? 29.547 -11.902 3.365 1.00 69.69 476 PRO A O 1
ATOM 3713 N N . ILE A 1 477 ? 28.629 -13.753 4.261 1.00 71.69 477 ILE A N 1
ATOM 3714 C CA . ILE A 1 477 ? 29.100 -14.698 3.243 1.00 71.69 477 ILE A CA 1
ATOM 3715 C C . ILE A 1 477 ? 28.422 -14.421 1.899 1.00 71.69 477 ILE A C 1
ATOM 3717 O O . ILE A 1 477 ? 29.096 -14.373 0.875 1.00 71.69 477 ILE A O 1
ATOM 3721 N N . TRP A 1 478 ? 27.108 -14.185 1.895 1.00 72.44 478 TRP A N 1
ATOM 3722 C CA . TRP A 1 478 ? 26.371 -13.836 0.680 1.00 72.44 478 TRP A CA 1
ATOM 3723 C C . TRP A 1 478 ? 26.849 -12.501 0.098 1.00 72.44 478 TRP A C 1
ATOM 3725 O O . TRP A 1 478 ? 27.118 -12.409 -1.095 1.00 72.44 478 TRP A O 1
ATOM 3735 N N . MET A 1 479 ? 27.064 -11.490 0.946 1.00 72.50 479 MET A N 1
ATOM 3736 C CA . MET A 1 479 ? 27.621 -10.201 0.525 1.00 72.50 479 MET A CA 1
ATOM 3737 C C . MET A 1 479 ? 29.031 -10.336 -0.065 1.00 72.50 479 MET A C 1
ATOM 3739 O O . MET A 1 479 ? 29.338 -9.695 -1.069 1.00 72.50 479 MET A O 1
ATOM 3743 N N . ALA A 1 480 ? 29.887 -11.172 0.531 1.00 71.44 480 ALA A N 1
ATOM 3744 C CA . ALA A 1 480 ? 31.217 -11.459 -0.001 1.00 71.44 480 ALA A CA 1
ATOM 3745 C C . ALA A 1 480 ? 31.140 -12.197 -1.347 1.00 71.44 480 ALA A C 1
ATOM 3747 O O . ALA A 1 480 ? 31.831 -11.814 -2.287 1.00 71.44 480 ALA A O 1
ATOM 3748 N N . ALA A 1 481 ? 30.252 -13.187 -1.476 1.00 73.75 481 ALA A N 1
ATOM 3749 C CA . ALA A 1 481 ? 30.023 -13.903 -2.728 1.00 73.75 481 ALA A CA 1
ATOM 3750 C C . ALA A 1 481 ? 29.527 -12.967 -3.843 1.00 73.75 481 ALA A C 1
ATOM 3752 O O . ALA A 1 481 ? 30.054 -13.015 -4.952 1.00 73.75 481 ALA A O 1
ATOM 3753 N N . CYS A 1 482 ? 28.586 -12.064 -3.547 1.00 74.56 482 CYS A N 1
ATOM 3754 C CA . CYS A 1 482 ? 28.142 -11.033 -4.486 1.00 74.56 482 CYS A CA 1
ATOM 3755 C C . CYS A 1 482 ? 29.276 -10.078 -4.873 1.00 74.56 482 CYS A C 1
ATOM 3757 O O . CYS A 1 482 ? 29.415 -9.761 -6.049 1.00 74.56 482 CYS A O 1
ATOM 3759 N N . ALA A 1 483 ? 30.123 -9.659 -3.928 1.00 74.38 483 ALA A N 1
ATOM 3760 C CA . ALA A 1 483 ? 31.277 -8.811 -4.227 1.00 74.38 483 ALA A CA 1
ATOM 3761 C C . ALA A 1 483 ? 32.294 -9.518 -5.140 1.00 74.38 483 ALA A C 1
ATOM 3763 O O . ALA A 1 483 ? 32.759 -8.923 -6.110 1.00 74.38 483 ALA A O 1
ATOM 3764 N N . CYS A 1 484 ? 32.604 -10.791 -4.873 1.00 74.44 484 CYS A N 1
ATOM 3765 C CA . CYS A 1 484 ? 33.497 -11.600 -5.704 1.00 74.44 484 CYS A CA 1
ATOM 3766 C C . CYS A 1 484 ? 32.914 -11.844 -7.100 1.00 74.44 484 CYS A C 1
ATOM 3768 O O . CYS A 1 484 ? 33.613 -11.655 -8.092 1.00 74.44 484 CYS A O 1
ATOM 3770 N N . ALA A 1 485 ? 31.631 -12.202 -7.190 1.00 76.44 485 ALA A N 1
ATOM 3771 C CA . ALA A 1 485 ? 30.934 -12.359 -8.464 1.00 76.44 485 ALA A CA 1
ATOM 3772 C C . ALA A 1 485 ? 30.861 -11.031 -9.236 1.00 76.44 485 ALA A C 1
ATOM 3774 O O . ALA A 1 485 ? 31.028 -11.017 -10.451 1.00 76.44 485 ALA A O 1
ATOM 3775 N N . GLY A 1 486 ? 30.684 -9.908 -8.534 1.00 74.44 486 GLY A N 1
ATOM 3776 C CA . GLY A 1 486 ? 30.714 -8.566 -9.108 1.00 74.44 486 GLY A CA 1
ATOM 3777 C C . GLY A 1 486 ? 32.088 -8.228 -9.673 1.00 74.44 486 GLY A C 1
ATOM 3778 O O . GLY A 1 486 ? 32.187 -7.832 -10.827 1.00 74.44 486 GLY A O 1
ATOM 3779 N N . ALA A 1 487 ? 33.158 -8.455 -8.909 1.00 74.44 487 ALA A N 1
ATOM 3780 C CA . ALA A 1 487 ? 34.531 -8.254 -9.368 1.00 74.44 487 ALA A CA 1
ATOM 3781 C C . ALA A 1 487 ? 34.885 -9.154 -10.566 1.00 74.44 487 ALA A C 1
ATOM 3783 O O . ALA A 1 487 ? 35.502 -8.688 -11.523 1.00 74.44 487 ALA A O 1
ATOM 3784 N N . ALA A 1 488 ? 34.440 -10.414 -10.557 1.00 75.00 488 ALA A N 1
ATOM 3785 C CA . ALA A 1 488 ? 34.596 -11.326 -11.686 1.00 75.00 488 ALA A CA 1
ATOM 3786 C C . ALA A 1 488 ? 33.810 -10.854 -12.920 1.00 75.00 488 ALA A C 1
ATOM 3788 O O . ALA A 1 488 ? 34.332 -10.917 -14.029 1.00 75.00 488 ALA A O 1
ATOM 3789 N N . ALA A 1 489 ? 32.596 -10.324 -12.741 1.00 76.12 489 ALA A N 1
ATOM 3790 C CA . ALA A 1 489 ? 31.807 -9.741 -13.823 1.00 76.12 489 ALA A CA 1
ATOM 3791 C C . ALA A 1 489 ? 32.457 -8.472 -14.398 1.00 76.12 489 ALA A C 1
ATOM 3793 O O . ALA A 1 489 ? 32.441 -8.296 -15.611 1.00 76.12 489 ALA A O 1
ATOM 3794 N N . ILE A 1 490 ? 33.085 -7.633 -13.562 1.00 75.00 490 ILE A N 1
ATOM 3795 C CA . ILE A 1 490 ? 33.893 -6.485 -14.011 1.00 75.00 490 ILE A CA 1
ATOM 3796 C C . ILE A 1 490 ? 35.077 -6.975 -14.847 1.00 75.00 490 ILE A C 1
ATOM 3798 O O . ILE A 1 490 ? 35.262 -6.515 -15.970 1.00 75.00 490 ILE A O 1
ATOM 3802 N N . GLY A 1 491 ? 35.857 -7.931 -14.330 1.00 73.44 491 GLY A N 1
ATOM 3803 C CA . GLY A 1 491 ? 36.990 -8.510 -15.056 1.00 73.44 491 GLY A CA 1
ATOM 3804 C C . GLY A 1 491 ? 36.563 -9.136 -16.385 1.00 73.44 491 GLY A C 1
ATOM 3805 O O . GLY A 1 491 ? 37.156 -8.855 -17.420 1.00 73.44 491 GLY A O 1
ATOM 3806 N N . GLY A 1 492 ? 35.472 -9.904 -16.381 1.00 73.50 492 GLY A N 1
ATOM 3807 C CA . GLY A 1 492 ? 34.872 -10.472 -17.585 1.00 73.50 492 GLY A CA 1
ATOM 3808 C C . GLY A 1 492 ? 34.362 -9.412 -18.561 1.00 73.50 492 GLY A C 1
ATOM 3809 O O . GLY A 1 492 ? 34.519 -9.587 -19.762 1.00 73.50 492 GLY A O 1
ATOM 3810 N N . ALA A 1 493 ? 33.820 -8.291 -18.077 1.00 75.19 493 ALA A N 1
ATOM 3811 C CA . ALA A 1 493 ? 33.389 -7.178 -18.920 1.00 75.19 493 ALA A CA 1
ATOM 3812 C C . ALA A 1 493 ? 34.561 -6.501 -19.641 1.00 75.19 493 ALA A C 1
ATOM 3814 O O . ALA A 1 493 ? 34.413 -6.123 -20.795 1.00 75.19 493 ALA A O 1
ATOM 3815 N N . PHE A 1 494 ? 35.718 -6.363 -18.986 1.00 76.31 494 PHE A N 1
ATOM 3816 C CA . PHE A 1 494 ? 36.926 -5.805 -19.608 1.00 76.31 494 PHE A CA 1
ATOM 3817 C C . PHE A 1 494 ? 37.565 -6.747 -20.636 1.00 76.31 494 PHE A C 1
ATOM 3819 O O . PHE A 1 494 ? 38.233 -6.276 -21.551 1.00 76.31 494 PHE A O 1
ATOM 3826 N N . LEU A 1 495 ? 37.373 -8.059 -20.475 1.00 79.06 495 LEU A N 1
ATOM 3827 C CA . LEU A 1 495 ? 37.928 -9.091 -21.358 1.00 79.06 495 LEU A CA 1
ATOM 3828 C C . LEU A 1 495 ? 36.973 -9.510 -22.483 1.00 79.06 495 LEU A C 1
ATOM 3830 O O . LEU A 1 495 ? 37.401 -10.105 -23.467 1.00 79.06 495 LEU A O 1
ATOM 3834 N N . ALA A 1 496 ? 35.678 -9.249 -22.324 1.00 74.12 496 ALA A N 1
ATOM 3835 C CA . ALA A 1 496 ? 34.665 -9.522 -23.329 1.00 74.12 496 ALA A CA 1
ATOM 3836 C C . ALA A 1 496 ? 34.799 -8.574 -24.528 1.00 74.12 496 ALA A C 1
ATOM 3838 O O . ALA A 1 496 ? 35.376 -7.500 -24.410 1.00 74.12 496 ALA A O 1
ATOM 3839 N N . GLU A 1 497 ? 34.186 -8.920 -25.658 1.00 74.25 497 GLU A N 1
ATOM 3840 C CA . GLU A 1 497 ? 34.015 -8.024 -26.806 1.00 74.25 497 GLU A CA 1
ATOM 3841 C C . GLU A 1 497 ? 32.525 -7.846 -27.130 1.00 74.25 497 GLU A C 1
ATOM 3843 O O . GLU A 1 497 ? 31.693 -8.725 -26.873 1.00 74.25 497 GLU A O 1
ATOM 3848 N N . GLY A 1 498 ? 32.172 -6.673 -27.662 1.00 70.38 498 GLY A N 1
ATOM 3849 C CA . GLY A 1 498 ? 30.806 -6.329 -28.058 1.00 70.38 498 GLY A CA 1
ATOM 3850 C C . GLY A 1 498 ? 29.779 -6.487 -26.916 1.00 70.38 498 GLY A C 1
ATOM 3851 O O . GLY A 1 498 ? 29.974 -5.912 -25.843 1.00 70.38 498 GLY A O 1
ATOM 3852 N N . PRO A 1 499 ? 28.678 -7.243 -27.104 1.00 65.06 499 PRO A N 1
ATOM 3853 C CA . PRO A 1 499 ? 27.583 -7.355 -26.138 1.00 65.06 499 PRO A CA 1
ATOM 3854 C C . PRO A 1 499 ? 27.945 -7.667 -24.710 1.00 65.06 499 PRO A C 1
ATOM 3856 O O . PRO A 1 499 ? 27.324 -7.180 -23.761 1.00 65.06 499 PRO A O 1
ATOM 3859 N N . MET A 1 500 ? 28.911 -8.561 -24.581 1.00 69.94 500 MET A N 1
ATOM 3860 C CA . MET A 1 500 ? 29.192 -9.217 -23.325 1.00 69.94 500 MET A CA 1
ATOM 3861 C C . MET A 1 500 ? 29.896 -8.261 -22.360 1.00 69.94 500 MET A C 1
ATOM 3863 O O . MET A 1 500 ? 29.763 -8.428 -21.149 1.00 69.94 500 MET A O 1
ATOM 3867 N N . GLN A 1 501 ? 30.519 -7.194 -22.876 1.00 74.44 501 GLN A N 1
ATOM 3868 C CA . GLN A 1 501 ? 31.041 -6.091 -22.069 1.00 74.44 501 GLN A CA 1
ATOM 3869 C C . GLN A 1 501 ? 29.911 -5.354 -21.335 1.00 74.44 501 GLN A C 1
ATOM 3871 O O . GLN A 1 501 ? 29.967 -5.167 -20.120 1.00 74.44 501 GLN A O 1
ATOM 3876 N N . ALA A 1 502 ? 28.842 -4.984 -22.051 1.00 71.62 502 ALA A N 1
ATOM 3877 C CA . ALA A 1 502 ? 27.696 -4.284 -21.469 1.00 71.62 502 ALA A CA 1
ATOM 3878 C C . ALA A 1 502 ? 26.932 -5.168 -20.469 1.00 71.62 502 ALA A C 1
ATOM 3880 O O . ALA A 1 502 ? 26.544 -4.700 -19.399 1.00 71.62 502 ALA A O 1
ATOM 3881 N N . VAL A 1 503 ? 26.763 -6.458 -20.787 1.00 73.69 503 VAL A N 1
ATOM 3882 C CA . VAL A 1 503 ? 26.179 -7.450 -19.867 1.00 73.69 503 VAL A CA 1
ATOM 3883 C C . VAL A 1 503 ? 27.013 -7.544 -18.588 1.00 73.69 503 VAL A C 1
ATOM 3885 O O . VAL A 1 503 ? 26.465 -7.431 -17.492 1.00 73.69 503 VAL A O 1
ATOM 3888 N N . GLY A 1 504 ? 28.333 -7.709 -18.714 1.00 76.69 504 GLY A N 1
ATOM 3889 C CA . GLY A 1 504 ? 29.236 -7.807 -17.570 1.00 76.69 504 GLY A CA 1
ATOM 3890 C C . GLY A 1 504 ? 29.221 -6.547 -16.700 1.00 76.69 504 GLY A C 1
ATOM 3891 O O . GLY A 1 504 ? 29.141 -6.655 -15.478 1.00 76.69 504 GLY A O 1
ATOM 3892 N N . ALA A 1 505 ? 29.186 -5.357 -17.309 1.00 79.94 505 ALA A N 1
ATOM 3893 C CA . ALA A 1 505 ? 29.080 -4.086 -16.591 1.00 79.94 505 ALA A CA 1
ATOM 3894 C C . ALA A 1 505 ? 27.750 -3.939 -15.825 1.00 79.94 505 ALA A C 1
ATOM 3896 O O . ALA A 1 505 ? 27.741 -3.473 -14.685 1.00 79.94 505 ALA A O 1
ATOM 3897 N N . LEU A 1 506 ? 26.628 -4.367 -16.412 1.00 78.88 506 LEU A N 1
ATOM 3898 C CA . LEU A 1 506 ? 25.318 -4.349 -15.749 1.00 78.88 506 LEU A CA 1
ATOM 3899 C C . LEU A 1 506 ? 25.252 -5.338 -14.582 1.00 78.88 506 LEU A C 1
ATOM 3901 O O . LEU A 1 506 ? 24.776 -4.989 -13.501 1.00 78.88 506 LEU A O 1
ATOM 3905 N N . VAL A 1 507 ? 25.767 -6.555 -14.774 1.00 80.94 507 VAL A N 1
ATOM 3906 C CA . VAL A 1 507 ? 25.849 -7.563 -13.708 1.00 80.94 507 VAL A CA 1
ATOM 3907 C C . VAL A 1 507 ? 26.738 -7.061 -12.572 1.00 80.94 507 VAL A C 1
ATOM 3909 O O . VAL A 1 507 ? 26.350 -7.137 -11.408 1.00 80.94 507 VAL A O 1
ATOM 3912 N N . ALA A 1 508 ? 27.892 -6.479 -12.897 1.00 82.88 508 ALA A N 1
ATOM 3913 C CA . ALA A 1 508 ? 28.763 -5.841 -11.922 1.00 82.88 508 ALA A CA 1
ATOM 3914 C C . ALA A 1 508 ? 28.041 -4.739 -11.136 1.00 82.88 508 ALA A C 1
ATOM 3916 O O . ALA A 1 508 ? 28.098 -4.722 -9.907 1.00 82.88 508 ALA A O 1
ATOM 3917 N N . PHE A 1 509 ? 27.321 -3.853 -11.828 1.00 84.62 509 PHE A N 1
ATOM 3918 C CA . PHE A 1 509 ? 26.529 -2.801 -11.199 1.00 84.62 509 PHE A CA 1
ATOM 3919 C C . PHE A 1 509 ? 25.498 -3.375 -10.216 1.00 84.62 509 PHE A C 1
ATOM 3921 O O . PHE A 1 509 ? 25.454 -2.945 -9.064 1.00 84.62 509 PHE A O 1
ATOM 3928 N N . TRP A 1 510 ? 24.726 -4.387 -10.615 1.00 85.69 510 TRP A N 1
ATOM 3929 C CA . TRP A 1 510 ? 23.714 -4.999 -9.749 1.00 85.69 510 TRP A CA 1
ATOM 3930 C C . TRP A 1 510 ? 24.279 -5.790 -8.571 1.00 85.69 510 TRP A C 1
ATOM 3932 O O . TRP A 1 510 ? 23.601 -5.924 -7.555 1.00 85.69 510 TRP A O 1
ATOM 3942 N N . LEU A 1 511 ? 25.505 -6.300 -8.674 1.00 84.00 511 LEU A N 1
ATOM 3943 C CA . LEU A 1 511 ? 26.161 -7.008 -7.576 1.00 84.00 511 LEU A CA 1
ATOM 3944 C C . LEU A 1 511 ? 26.863 -6.057 -6.598 1.00 84.00 511 LEU A C 1
ATOM 3946 O O . LEU A 1 511 ? 26.888 -6.322 -5.398 1.00 84.00 511 LEU A O 1
ATOM 3950 N N . VAL A 1 512 ? 27.415 -4.942 -7.087 1.00 82.94 512 VAL A N 1
ATOM 3951 C CA . VAL A 1 512 ? 28.216 -4.010 -6.277 1.00 82.94 512 VAL A CA 1
ATOM 3952 C C . VAL A 1 512 ? 27.376 -2.876 -5.689 1.00 82.94 512 VAL A C 1
ATOM 3954 O O . VAL A 1 512 ? 27.552 -2.531 -4.519 1.00 82.94 512 VAL A O 1
ATOM 3957 N N . ALA A 1 513 ? 26.454 -2.287 -6.455 1.00 83.25 513 ALA A N 1
ATOM 3958 C CA . ALA A 1 513 ? 25.734 -1.088 -6.026 1.00 83.25 513 ALA A CA 1
ATOM 3959 C C . ALA A 1 513 ? 24.870 -1.295 -4.761 1.00 83.25 513 ALA A C 1
ATOM 3961 O O . ALA A 1 513 ? 24.924 -0.435 -3.875 1.00 83.25 513 ALA A O 1
ATOM 3962 N N . PRO A 1 514 ? 24.148 -2.425 -4.587 1.00 81.69 514 PRO A N 1
ATOM 3963 C CA . PRO A 1 514 ? 23.451 -2.718 -3.333 1.00 81.69 514 PRO A CA 1
ATOM 3964 C C . PRO A 1 514 ? 24.384 -2.750 -2.116 1.00 81.69 514 PRO A C 1
ATOM 3966 O O . PRO A 1 514 ? 24.062 -2.167 -1.083 1.00 81.69 514 PRO A O 1
ATOM 3969 N N . LEU A 1 515 ? 25.581 -3.337 -2.250 1.00 79.19 515 LEU A N 1
ATOM 3970 C CA . LEU A 1 515 ? 26.554 -3.436 -1.155 1.00 79.19 515 LEU A CA 1
ATOM 3971 C C . LEU A 1 515 ? 27.036 -2.059 -0.687 1.00 79.19 515 LEU A C 1
ATOM 3973 O O . LEU A 1 515 ? 27.258 -1.850 0.505 1.00 79.19 515 LEU A O 1
ATOM 3977 N N . VAL A 1 516 ? 27.195 -1.107 -1.611 1.00 78.19 516 VAL A N 1
ATOM 3978 C CA . VAL A 1 516 ? 27.575 0.276 -1.282 1.00 78.19 516 VAL A CA 1
ATOM 3979 C C . VAL A 1 516 ? 26.451 0.974 -0.517 1.00 78.19 516 VAL A C 1
ATOM 3981 O O . VAL A 1 516 ? 26.700 1.598 0.516 1.00 78.19 516 VAL A O 1
ATOM 3984 N N . LEU A 1 517 ? 25.211 0.834 -0.991 1.00 76.50 517 LEU A N 1
ATOM 3985 C CA . LEU A 1 517 ? 24.040 1.456 -0.371 1.00 76.50 517 LEU A CA 1
ATOM 3986 C C . LEU A 1 517 ? 23.734 0.880 1.019 1.00 76.50 517 LEU A C 1
ATOM 3988 O O . LEU A 1 517 ? 23.321 1.627 1.907 1.00 76.50 517 LEU A O 1
ATOM 3992 N N . GLU A 1 518 ? 23.980 -0.415 1.229 1.00 70.88 518 GLU A N 1
ATOM 3993 C CA . GLU A 1 518 ? 23.831 -1.075 2.530 1.00 70.88 518 GLU A CA 1
ATOM 3994 C C . GLU A 1 518 ? 24.986 -0.756 3.494 1.00 70.88 518 GLU A C 1
ATOM 3996 O O . GLU A 1 518 ? 24.756 -0.577 4.688 1.00 70.88 518 GLU A O 1
ATOM 4001 N N . ARG A 1 519 ? 26.230 -0.609 3.011 1.00 65.38 519 ARG A N 1
ATOM 4002 C CA . ARG A 1 519 ? 27.384 -0.225 3.856 1.00 65.38 519 ARG A CA 1
ATOM 4003 C C . ARG A 1 519 ? 27.375 1.242 4.272 1.00 65.38 519 ARG A C 1
ATOM 4005 O O . ARG A 1 519 ? 27.837 1.555 5.367 1.00 65.38 519 ARG A O 1
ATOM 4012 N N . GLY A 1 520 ? 26.806 2.127 3.453 1.00 59.69 520 GLY A N 1
ATOM 4013 C CA . GLY A 1 520 ? 26.538 3.519 3.833 1.00 59.69 520 GLY A CA 1
ATOM 4014 C C . GLY A 1 520 ? 25.579 3.656 5.027 1.00 59.69 520 GLY A C 1
ATOM 4015 O O . GLY A 1 520 ? 25.429 4.747 5.574 1.00 59.69 520 GLY A O 1
ATOM 4016 N N . ALA A 1 521 ? 24.948 2.557 5.458 1.00 54.75 521 ALA A N 1
ATOM 4017 C CA . ALA A 1 521 ? 24.031 2.488 6.585 1.00 54.75 521 ALA A CA 1
ATOM 4018 C C . ALA A 1 521 ? 24.701 1.999 7.883 1.00 54.75 521 ALA A C 1
ATOM 4020 O O . ALA A 1 521 ? 24.242 1.029 8.476 1.00 54.75 521 ALA A O 1
ATOM 4021 N N . VAL A 1 522 ? 25.759 2.647 8.389 1.00 48.50 522 VAL A N 1
ATOM 4022 C CA . VAL A 1 522 ? 26.189 2.391 9.780 1.00 48.50 522 VAL A CA 1
ATOM 4023 C C . VAL A 1 522 ? 26.761 3.639 10.452 1.00 48.50 522 VAL A C 1
ATOM 4025 O O . VAL A 1 522 ? 27.952 3.919 10.378 1.00 48.50 522 VAL A O 1
ATOM 4028 N N . ASN A 1 523 ? 25.925 4.311 11.244 1.00 45.62 523 ASN A N 1
ATOM 4029 C CA . ASN A 1 523 ? 26.365 4.780 12.555 1.00 45.62 523 ASN A CA 1
ATOM 4030 C C . ASN A 1 523 ? 25.711 3.845 13.587 1.00 45.62 523 ASN A C 1
ATOM 4032 O O . ASN A 1 523 ? 24.520 3.546 13.467 1.00 45.62 523 ASN A O 1
ATOM 4036 N N . ARG A 1 524 ? 26.477 3.313 14.553 1.00 44.41 524 ARG A N 1
ATOM 4037 C CA . ARG A 1 524 ? 26.032 2.235 15.473 1.00 44.41 524 ARG A CA 1
ATOM 4038 C C . ARG A 1 524 ? 24.737 2.560 16.241 1.00 44.41 524 ARG A C 1
ATOM 4040 O O . ARG A 1 524 ? 24.024 1.638 16.619 1.00 44.41 524 ARG A O 1
ATOM 4047 N N . SER A 1 525 ? 24.393 3.837 16.400 1.00 41.78 525 SER A N 1
ATOM 4048 C CA . SER A 1 525 ? 23.149 4.307 17.027 1.00 41.78 525 SER A CA 1
ATOM 4049 C C . SER A 1 525 ? 21.872 3.941 16.254 1.00 41.78 525 SER A C 1
ATOM 4051 O O . SER A 1 525 ? 20.826 3.749 16.869 1.00 41.78 525 SER A O 1
ATOM 4053 N N . ALA A 1 526 ? 21.944 3.771 14.928 1.00 39.81 526 ALA A N 1
ATOM 4054 C CA . ALA A 1 526 ? 20.790 3.428 14.093 1.00 39.81 526 ALA A CA 1
ATOM 4055 C C . ALA A 1 526 ? 20.271 2.006 14.356 1.00 39.81 526 ALA A C 1
ATOM 4057 O O . ALA A 1 526 ? 19.067 1.775 14.331 1.00 39.81 526 ALA A O 1
ATOM 4058 N N . ARG A 1 527 ? 21.163 1.057 14.676 1.00 38.88 527 ARG A N 1
ATOM 4059 C CA . ARG A 1 527 ? 20.783 -0.337 14.969 1.00 38.88 527 ARG A CA 1
ATOM 4060 C C . ARG A 1 527 ? 19.931 -0.467 16.235 1.00 38.88 527 ARG A C 1
ATOM 4062 O O . ARG A 1 527 ? 19.101 -1.363 16.297 1.00 38.88 527 ARG A O 1
ATOM 4069 N N . ASN A 1 528 ? 20.083 0.448 17.193 1.00 36.12 528 ASN A N 1
ATOM 4070 C CA . ASN A 1 528 ? 19.286 0.456 18.424 1.00 36.12 528 ASN A CA 1
ATOM 4071 C C . ASN A 1 528 ? 17.937 1.176 18.250 1.00 36.12 528 ASN A C 1
ATOM 4073 O O . ASN A 1 528 ? 16.992 0.874 18.965 1.00 36.12 528 ASN A O 1
ATOM 4077 N N . ALA A 1 529 ? 17.811 2.089 17.278 1.00 37.66 529 ALA A N 1
ATOM 4078 C CA . ALA A 1 529 ? 16.516 2.667 16.904 1.00 37.66 529 ALA A CA 1
ATOM 4079 C C . ALA A 1 529 ? 15.653 1.680 16.087 1.00 37.66 529 ALA A C 1
ATOM 4081 O O . ALA A 1 529 ? 14.427 1.734 16.141 1.00 37.66 529 ALA A O 1
ATOM 4082 N N . VAL A 1 530 ? 16.299 0.742 15.381 1.00 39.44 530 VAL A N 1
ATOM 4083 C CA . VAL A 1 530 ? 15.670 -0.323 14.577 1.00 39.44 530 VAL A CA 1
ATOM 4084 C C . VAL A 1 530 ? 14.921 -1.360 15.430 1.00 39.44 530 VAL A C 1
ATOM 4086 O O . VAL A 1 530 ? 13.949 -1.937 14.951 1.00 39.44 530 VAL A O 1
ATOM 4089 N N . SER A 1 531 ? 15.284 -1.564 16.704 1.00 35.66 531 SER A N 1
ATOM 4090 C CA . SER A 1 531 ? 14.577 -2.521 17.576 1.00 35.66 531 SER A CA 1
ATOM 4091 C C . SER A 1 531 ? 13.234 -2.013 18.115 1.00 35.66 531 SER A C 1
ATOM 4093 O O . SER A 1 531 ? 12.518 -2.775 18.755 1.00 35.66 531 SER A O 1
ATOM 4095 N N . ILE A 1 532 ? 12.913 -0.731 17.906 1.00 35.28 532 ILE A N 1
ATOM 4096 C CA . ILE A 1 532 ? 11.674 -0.101 18.391 1.00 35.28 532 ILE A CA 1
ATOM 4097 C C . ILE A 1 532 ? 10.611 -0.069 17.279 1.00 35.28 532 ILE A C 1
ATOM 4099 O O . ILE A 1 532 ? 9.419 -0.098 17.566 1.00 35.28 532 ILE A O 1
ATOM 4103 N N . SER A 1 533 ? 11.022 -0.037 16.004 1.00 38.44 533 SER A N 1
ATOM 4104 C CA . SER A 1 533 ? 10.102 -0.029 14.854 1.00 38.44 533 SER A CA 1
ATOM 4105 C C . SER A 1 533 ? 9.674 -1.424 14.412 1.00 38.44 533 SER A C 1
ATOM 4107 O O . SER A 1 533 ? 8.583 -1.593 13.871 1.00 38.44 533 SER A O 1
ATOM 4109 N N . ASP A 1 534 ? 10.525 -2.424 14.634 1.00 36.09 534 ASP A N 1
ATOM 4110 C CA . ASP A 1 534 ? 10.201 -3.805 14.336 1.00 36.09 534 ASP A CA 1
ATOM 4111 C C . ASP A 1 534 ? 9.806 -4.527 15.620 1.00 36.09 534 ASP A C 1
ATOM 4113 O O . ASP A 1 534 ? 10.607 -4.754 16.524 1.00 36.09 534 ASP A O 1
ATOM 4117 N N . GLY A 1 535 ? 8.601 -5.086 15.618 1.00 34.44 535 GLY A N 1
ATOM 4118 C CA . GLY A 1 535 ? 8.264 -6.234 16.453 1.00 34.44 535 GLY A CA 1
ATOM 4119 C C . GLY A 1 535 ? 9.180 -7.463 16.238 1.00 34.44 535 GLY A C 1
ATOM 4120 O O . GLY A 1 535 ? 8.852 -8.542 16.725 1.00 34.44 535 GLY A O 1
ATOM 4121 N N . ALA A 1 536 ? 10.334 -7.339 15.577 1.00 27.88 536 ALA A N 1
ATOM 4122 C CA . ALA A 1 536 ? 11.393 -8.332 15.496 1.00 27.88 536 ALA A CA 1
ATOM 4123 C C . ALA A 1 536 ? 12.549 -7.931 16.430 1.00 27.88 536 ALA A C 1
ATOM 4125 O O . ALA A 1 536 ? 13.307 -7.005 16.156 1.00 27.88 536 ALA A O 1
ATOM 4126 N N . VAL A 1 537 ? 12.681 -8.648 17.547 1.00 25.80 537 VAL A N 1
ATOM 4127 C CA . VAL A 1 537 ? 13.917 -8.640 18.344 1.00 25.80 537 VAL A CA 1
ATOM 4128 C C . VAL A 1 537 ? 14.934 -9.532 17.617 1.00 25.80 537 VAL A C 1
ATOM 4130 O O . VAL A 1 537 ? 14.523 -10.521 17.000 1.00 25.80 537 VAL A O 1
ATOM 4133 N N . PRO A 1 538 ? 16.238 -9.197 17.644 1.00 24.39 538 PRO A N 1
ATOM 4134 C CA . PRO A 1 538 ? 17.295 -10.048 17.112 1.00 24.39 538 PRO A CA 1
ATOM 4135 C C . PRO A 1 538 ? 17.190 -11.456 17.694 1.00 24.39 538 PRO A C 1
ATOM 4137 O O . PRO A 1 538 ? 17.005 -11.626 18.896 1.00 24.39 538 PRO A O 1
ATOM 4140 N N . ILE A 1 539 ? 17.347 -12.463 16.838 1.00 24.72 539 ILE A N 1
ATOM 4141 C CA . ILE A 1 539 ? 17.647 -13.820 17.285 1.00 24.72 539 ILE A CA 1
ATOM 4142 C C . ILE A 1 539 ? 19.030 -13.733 17.939 1.00 24.72 539 ILE A C 1
ATOM 4144 O O . ILE A 1 539 ? 20.049 -13.722 17.248 1.00 24.72 539 ILE A O 1
ATOM 4148 N N . SER A 1 540 ? 19.064 -13.559 19.259 1.00 21.41 540 SER A N 1
ATOM 4149 C CA . SER A 1 540 ? 20.255 -13.850 20.042 1.00 21.41 540 SER A CA 1
ATOM 4150 C C . SER A 1 540 ? 20.388 -15.367 20.100 1.00 21.41 540 SER A C 1
ATOM 4152 O O . SER A 1 540 ? 19.432 -16.054 20.462 1.00 21.41 540 SER A O 1
ATOM 4154 N N . THR A 1 541 ? 21.559 -15.828 19.672 1.00 27.00 541 THR A N 1
ATOM 4155 C CA . THR A 1 541 ? 22.125 -17.172 19.854 1.00 27.00 541 THR A CA 1
ATOM 4156 C C . THR A 1 541 ? 21.788 -17.817 21.182 1.00 27.00 541 THR A C 1
ATOM 4158 O O . THR A 1 541 ? 21.882 -17.086 22.198 1.00 27.00 541 THR A O 1
#

pLDDT: mean 81.34, std 14.91, range [21.41, 97.88]

Sequence (541 aa):
MLLAMLTASACALRANGASALLAATMVVAGFPAVFQFAICIARLALRVLLRPLSPRRQTDHTAALPPLVIPFILRKAGDMEVLRRCVDENLPHVQRRPMMVLLDGPDSRSATAPEDHALLELVRGKLAQDIATGDVALLVRRRRYDPVDGVWRGWERKRGKIVEFCRLAQGGRDTDFIDPLPRTMRGLTEFVAIDVDTLLTPCTIMRLAEAVDDEAAIVVPAIEDLRRPSPSWFERLQAPYWCARPFDPRMSFNQDYLGRDLFFGKGLIVVDRFLDRTEGRIADRTVLSHDHLEAMLAGAVFNPAAVVREWVPPLRSQWAARQHRWMRGDFQIVPWLVRGGLRLSARFHLALVICAQLTSLGSLVLLATALLAMPWPISGWIAVAAIAIIYPPALLMPLEALWLFACAPGSRSQRLRRAGALLVNDAAAWLLRACYTPGDAMLTMHAGALVAWRRLVTGRNMLAWSDATAVPQPSPIWMAACACAGAAAIGGAFLAEGPMQAVGALVAFWLVAPLVLERGAVNRSARNAVSISDGAVPIST

Secondary structure (DSSP, 8-state):
-HHHHHHHHHHHHHHTT--HHHHHHHHHHHHHHHHHHHHHHHHHHHHHHSPPPPPP------SPPPPEEEEEE--SGGGHHHHHHHHHHHGGG--SSPEEEEEE---BSSSS-HHHHHHHHHHHHHTHHHHHTTSEEEEEB--EEETTTTEEE-TTHHHHHHHHHHHHHTT---S-B-SPPPGGGTT--EEEE--TT-EEPTTHHHHHHHT--SS-SEEEEEEEE-----S-HHHHHHHHHHS--TT-TT--HHHHHHS-B---S-EEEEHHHHHHHHTTTS-TTS-S--HHHHIIIIIEEEEEEEEEEEPPPSSHHHHHHHHHHHHHHHHHHGGGGTSTTS-HHHHHHHHHHHHHHHHHHHHHHHHHHHHHHS-TTHHHHHHHHHHHHTSTHHHHHHHHHHHHHHHSSS-HHHHHHHHHHHHHHHHHHHHHHHHHHHHHHHHHHHHHHHHHHIIIII---TT-S--TTSSPPPPHHHHHHHHHHHHHHHHHHHH--THHHHHHHHHHHHHHHHHHHHHT---THHHHHHHHH-S------

Organism: NCBI:txid1344951